Protein AF-0000000086746491 (afdb_homodimer)

Sequence (758 aa):
MKIDCVFKAERTLIDCYNLLNDINTSDSLSGNSTIVKKYEDALAQYFNVKYAIAVSSGTAALHASIAEIIKPGEEVLIPVICVPMTAAAILQAGGIPVFYDCDIDSFKPSLESLSSLCSEQSRILITVSMWGYPAIDNQIIEFARKKDLVIIEDTAQGAGTKTNNKFEGTIGDIGCFSTHEFKLISTGEGGFVLTNHDQYADNIRSFAHIGFSKTDNSFGYRSGLNYKLSSLQSSLGINQLSILEKKIALRNEKISLWKEQLSECNHLEFFNDKYNFGHNGYSLCCTLNQTNSLNASTLAHLLFNEGINTDTHRYKESLIINYPFLKKFYQNTIYTGELKLDFPNATTLMDKMIILPCHDEIYTKDIEYASSVLKNILKMKIDCVFKAERTLIDCYNLLNDINTSDSLSGNSTIVKKYEDALAQYFNVKYAIAVSSGTAALHASIAEIIKPGEEVLIPVICVPMTAAAILQAGGIPVFYDCDIDSFKPSLESLSSLCSEQSRILITVSMWGYPAIDNQIIEFARKKDLVIIEDTAQGAGTKTNNKFEGTIGDIGCFSTHEFKLISTGEGGFVLTNHDQYADNIRSFAHIGFSKTDNSFGYRSGLNYKLSSLQSSLGINQLSILEKKIALRNEKISLWKEQLSECNHLEFFNDKYNFGHNGYSLCCTLNQTNSLNASTLAHLLFNEGINTDTHRYKESLIINYPFLKKFYQNTIYTGELKLDFPNATTLMDKMIILPCHDEIYTKDIEYASSVLKNILK

Nearest PDB structures (foldseek):
  7b0m-assembly1_AAA-2  TM=9.035E-01  e=3.943E-31  uncultured bacterium
  3bn1-assembly1_A  TM=9.144E-01  e=5.286E-29  Caulobacter vibrioides CB15
  4zah-assembly4_H  TM=8.962E-01  e=7.971E-26  Escherichia coli K-12
  5uid-assembly2_D  TM=8.800E-01  e=5.655E-25  Streptoalloteichus hindustanus
  4zah-assembly2_D  TM=8.876E-01  e=5.991E-25  Escherichia coli K-12

Solvent-accessible surface area (backbone atoms only — not comparable to full-atom values): 37708 Å² total; per-residue (Å²): 118,85,40,58,62,72,64,64,66,87,75,52,69,65,50,52,50,52,42,52,49,45,69,72,66,44,78,38,37,21,47,84,16,67,52,27,50,51,28,22,51,52,48,13,58,74,70,69,44,80,36,38,47,63,18,36,15,31,41,43,26,44,21,37,53,48,42,71,69,50,53,72,70,28,27,31,37,32,53,37,76,54,58,60,54,64,55,21,22,39,48,69,37,36,32,37,70,41,74,31,26,30,28,80,90,46,59,24,68,17,64,69,42,44,63,73,64,62,52,94,54,40,44,34,39,42,34,39,16,64,58,14,40,74,21,78,53,70,68,56,50,51,51,30,59,76,65,61,32,48,33,37,25,43,18,44,45,13,70,76,9,25,48,92,88,35,48,59,34,68,73,60,55,32,10,22,25,29,13,30,31,76,29,84,45,36,31,19,38,14,19,27,31,34,28,73,44,68,66,60,50,54,51,31,51,15,26,30,49,38,7,34,34,80,90,74,68,38,66,27,62,34,68,30,45,60,28,49,27,27,21,68,34,22,45,39,38,46,54,29,55,75,45,36,68,59,52,24,52,55,13,42,50,44,47,51,49,49,48,60,68,42,64,81,40,81,53,54,41,62,52,67,76,77,52,84,61,46,63,28,26,52,35,47,46,28,31,52,40,82,86,48,87,67,44,22,60,58,50,27,48,55,36,37,77,71,27,36,41,30,52,33,46,73,57,63,60,55,52,40,58,73,29,63,58,38,37,72,62,52,67,37,86,88,46,84,76,43,60,66,74,65,23,44,40,43,51,53,45,47,44,23,33,42,36,41,67,25,49,89,88,59,47,71,68,54,49,54,50,51,40,50,53,50,51,60,68,73,98,117,83,39,58,62,72,65,62,66,87,77,52,69,64,53,51,50,50,40,52,49,45,68,71,67,43,79,38,36,22,48,85,16,66,52,26,51,50,30,22,50,51,48,14,58,76,70,70,43,78,36,38,44,62,18,37,15,31,40,41,24,43,22,36,53,48,41,72,69,51,53,74,70,28,28,32,36,31,54,36,76,56,58,61,54,64,54,21,22,37,48,68,38,35,31,36,71,41,73,30,25,29,30,80,91,46,60,24,68,18,65,69,43,45,63,73,65,62,54,94,54,41,43,34,38,42,34,40,16,63,59,13,39,73,20,77,53,69,69,55,51,52,50,30,58,75,66,62,33,48,34,36,25,43,19,43,45,12,71,76,9,24,48,94,87,35,49,58,34,68,73,61,54,32,10,20,24,28,12,31,31,77,30,82,45,36,31,19,39,14,19,28,32,34,29,75,44,66,67,59,51,53,48,31,50,14,24,29,50,39,8,34,32,79,91,72,69,39,67,27,64,34,68,30,44,59,28,48,28,29,21,67,34,24,46,40,37,46,53,28,55,75,44,37,68,58,51,24,52,54,14,42,50,45,46,51,49,49,49,62,68,43,65,81,40,82,54,55,42,61,53,65,77,76,53,83,59,48,64,27,27,51,36,46,48,29,33,52,39,84,86,48,88,67,44,24,61,59,49,27,49,55,36,36,77,72,27,35,41,29,54,32,46,72,56,63,59,54,52,41,58,71,29,63,58,36,37,72,62,53,69,35,87,87,44,84,77,41,58,67,75,65,24,42,40,44,50,53,45,48,43,23,33,40,36,42,68,25,50,90,87,59,47,71,68,53,50,54,50,52,41,50,52,51,52,60,67,73,99

Foldseek 3Di:
DLAALDDFDDDDPVLVVLLVVCVVPWPFFWLPTPLVVVLFVLVCVVQVADTKFKFFFLLLQLLLLLLLFADAAFEEEDELPDDVSNVVSQVVSNYAYDYFAPDFLAQEGDPVRCVLGDDPRYAAYEGECPLQHDHDDDVNQVSCVVSNHAYEYACQAHVPKWDPRHGRQAPTAKRKYGQDRSHLQHLNTIIMMGGRDPVSNQSSNCQCCQNADPVVRDHDPDGHDHGRDTSSSSSSRSVSSVCQVVQQVQLVVQVVLLCVLCVPVPQKDWSVVVDDIRGSNSWTKIFGDPVFPDWQQRLQVQLVVVVHHWVLPVVVLDRSCPDPVNVVSQPDPSHPNDCCVRHVNSSNRSRGMTIHHRGDVDDSVNSNVSSVSSSVVRD/DLAALDDFDDDDPVLVVLLVVCVVPWPFFWLPIPLVVVLFVLVCVVQVADTKFKFFFLLLQLLLLLLLFADAAFEEEDELPDDVSNVVSQVVSNYAYDYFAPDFLAQEGDPVRCVLGDDPRYAAYEGECPLQHDHDDDVNQVSCVVSNHAYEYACQAHVPKWDPRHGRQAPTAKRKYGQDRSHLQHLNTIIMMGGRDPVSNQSSNCQCCQNAHPVVRDHDPDGHDHGRDTSSSSSSRSVSSVCQVVQQVQLVVQVVLLCVLCVPVPQKDWSVVVDDIRGSNSWTKIFGDPVFPDWQQRLQVQLVVVVHHWVLPVVVLDRPCPDPVNVVSQPDPSHPNDCCVRHVNSVNRSRGMTIHHRGPPQDSVNSNVSSVSSSVVRD

Organism: NCBI:txid471575

Radius of gyration: 27.34 Å; Cα contacts (8 Å, |Δi|>4): 1756; chains: 2; bounding box: 56×80×66 Å

InterPro domains:
  IPR000653 DegT/DnrJ/EryC1/StrS aminotransferase [PF01041] (21-369)
  IPR000653 DegT/DnrJ/EryC1/StrS aminotransferase [PIRSF000390] (20-378)
  IPR000653 DegT/DnrJ/EryC1/StrS aminotransferase [PTHR30244] (24-378)
  IPR015421 Pyridoxal phosphate-dependent transferase, major domain [G3DSA:3.40.640.10] (15-242)
  IPR015422 Pyridoxal phosphate-dependent transferase, small domain [G3DSA:3.90.1150.10] (244-379)
  IPR015424 Pyridoxal phosphate-dependent transferase [SSF53383] (25-378)

Secondary structure (DSSP, 8-state):
--EES--PPP--HHHHHHHHHHHHH-S-SSTTSHHHHHHHHHHHHHHT-SEEEEES-HHHHHHHHHHTT--TT-EEEEESSS-HHHHHHHHHTT-EEEEEPBPTTSSSBPHHHHHHH--TTEEEEEEE-GGG-----HHHHHHHHHTTPEEEEE-TT-TT-EETTEETTSSSSEEEEE--TTSSS--SS-EEEEES-HHHHHHHHHHHBTT-BTTTTBS-SS---B-PPPHHHHHHHHHHHHTHHHHHHHHHHHHHHHHHHTTT-TTEEEGGGG--SB---SEEEEEE-TT-S--HHHHHHHHHHTTEE-HHHHTTT--GGGSGGGHHHHSSTTS-S-HHHHSHHHHHHHHHEEEEE-STT--HHHHHHHHHHHHHHH-/--EES--PPP--HHHHHHHHHHHHH-S-SSTTSHHHHHHHHHHHHHHT-SEEEEES-HHHHHHHHHHTTPPTT-EEEEESSS-HHHHHHHHHTT-EEEEEPBPTTSSSBPHHHHHHH--TTEEEEEEE-GGG-----HHHHHHHHHTTPEEEEE-TT-TT-EETTEETTSSSSEEEEE--TTSSS--SS-EEEEES-HHHHHHHHHHHBTT-BTTTTBS-SS---B-PPPHHHHHHHHHHHHTHHHHHHHHHHHHHHHHHHTTT-TTEEEGGGG--SB---SEEEEEE-TT-S--HHHHHHHHHHTTEE-HHHHTTT--GGGSGGGHHHHSSTTS-S-HHHHSHHHHHHHHHEEEEE-STT--HHHHHHHHHHHHHHH-

pLDDT: mean 92.52, std 7.16, range [61.0, 98.94]

Structure (mmCIF, N/CA/C/O backbone):
data_AF-0000000086746491-model_v1
#
loop_
_entity.id
_entity.type
_entity.pdbx_description
1 polymer Aminotransferase
#
loop_
_atom_site.group_PDB
_atom_site.id
_atom_site.type_symbol
_atom_site.label_atom_id
_atom_site.label_alt_id
_atom_site.label_comp_id
_atom_site.label_asym_id
_atom_site.label_entity_id
_atom_site.label_seq_id
_atom_site.pdbx_PDB_ins_code
_atom_site.Cartn_x
_atom_site.Cartn_y
_atom_site.Cartn_z
_atom_site.occupancy
_atom_site.B_iso_or_equiv
_atom_site.auth_seq_id
_atom_site.auth_comp_id
_atom_site.auth_asym_id
_atom_site.auth_atom_id
_atom_site.pdbx_PDB_model_num
ATOM 1 N N . MET A 1 1 ? -8.664 10.07 28.438 1 71.75 1 MET A N 1
ATOM 2 C CA . MET A 1 1 ? -8.586 11.422 27.891 1 71.75 1 MET A CA 1
ATOM 3 C C . MET A 1 1 ? -9.984 12 27.672 1 71.75 1 MET A C 1
ATOM 5 O O . MET A 1 1 ? -10.875 11.297 27.188 1 71.75 1 MET A O 1
ATOM 9 N N . LYS A 1 2 ? -10.273 13.125 28.234 1 72.06 2 LYS A N 1
ATOM 10 C CA . LYS A 1 2 ? -11.555 13.805 28.062 1 72.06 2 LYS A CA 1
ATOM 11 C C . LYS A 1 2 ? -11.719 14.328 26.641 1 72.06 2 LYS A C 1
ATOM 13 O O . LYS A 1 2 ? -12.797 14.234 26.062 1 72.06 2 LYS A O 1
ATOM 18 N N . ILE A 1 3 ? -10.586 14.867 26.109 1 80.31 3 ILE A N 1
ATOM 19 C CA . ILE A 1 3 ? -10.492 15.438 24.766 1 80.31 3 ILE A CA 1
ATOM 20 C C . ILE A 1 3 ? -9.203 14.969 24.094 1 80.31 3 ILE A C 1
ATOM 22 O O . ILE A 1 3 ? -8.148 14.922 24.719 1 80.31 3 ILE A O 1
ATOM 26 N N . ASP A 1 4 ? -9.438 14.508 22.844 1 80.44 4 ASP A N 1
ATOM 27 C CA . ASP A 1 4 ? -8.281 14.008 22.109 1 80.44 4 ASP A CA 1
ATOM 28 C C . ASP A 1 4 ? -8.344 14.438 20.641 1 80.44 4 ASP A C 1
ATOM 30 O O . ASP A 1 4 ? -9.43 14.547 20.062 1 80.44 4 ASP A O 1
ATOM 34 N N . CYS A 1 5 ? -7.262 14.602 20.172 1 80.62 5 CYS A N 1
ATOM 35 C CA . CYS A 1 5 ? -7.199 14.945 18.75 1 80.62 5 CYS A CA 1
ATOM 36 C C . CYS A 1 5 ? -7.391 13.703 17.891 1 80.62 5 CYS A C 1
ATOM 38 O O . CYS A 1 5 ? -7.664 13.82 16.688 1 80.62 5 CYS A O 1
ATOM 40 N N . VAL A 1 6 ? -7.207 12.516 18.422 1 73.62 6 VAL A N 1
ATOM 41 C CA . VAL A 1 6 ? -7.457 11.258 17.719 1 73.62 6 VAL A CA 1
ATOM 42 C C . VAL A 1 6 ? -8.898 10.82 17.938 1 73.62 6 VAL A C 1
ATOM 44 O O . VAL A 1 6 ? -9.461 11.016 19.016 1 73.62 6 VAL A O 1
ATOM 47 N N . PHE A 1 7 ? -9.5 10.297 16.844 1 76.81 7 PHE A N 1
ATOM 48 C CA . PHE A 1 7 ? -10.914 9.93 16.953 1 76.81 7 PHE A CA 1
ATOM 49 C C . PHE A 1 7 ? -11.242 8.789 16 1 76.81 7 PHE A C 1
ATOM 51 O O . PHE A 1 7 ? -10.383 8.336 15.234 1 76.81 7 PHE A O 1
ATOM 58 N N . LYS A 1 8 ? -12.367 8.133 16.25 1 74.12 8 LYS A N 1
ATOM 59 C CA . LYS A 1 8 ? -12.945 7.164 15.32 1 74.12 8 LYS A CA 1
ATOM 60 C C . LYS A 1 8 ? -13.992 7.824 14.43 1 74.12 8 LYS A C 1
ATOM 62 O O . LYS A 1 8 ? -14.906 8.492 14.922 1 74.12 8 LYS A O 1
ATOM 67 N N . ALA A 1 9 ? -13.766 7.609 13.141 1 79.12 9 ALA A N 1
ATOM 68 C CA . ALA A 1 9 ? -14.719 8.219 12.219 1 79.12 9 ALA A CA 1
ATOM 69 C C . ALA A 1 9 ? -16.109 7.609 12.375 1 79.12 9 ALA A C 1
ATOM 71 O O . ALA A 1 9 ? -16.234 6.398 12.578 1 79.12 9 ALA A O 1
ATOM 72 N N . GLU A 1 10 ? -17.031 8.398 12.32 1 71.94 10 GLU A N 1
ATOM 73 C CA . GLU A 1 10 ? -18.422 7.934 12.398 1 71.94 10 GLU A CA 1
ATOM 74 C C . GLU A 1 10 ? -18.812 7.188 11.133 1 71.94 10 GLU A C 1
ATOM 76 O O . GLU A 1 10 ? -18.469 7.602 10.023 1 71.94 10 GLU A O 1
ATOM 81 N N . ARG A 1 11 ? -19.406 6.027 11.344 1 75.69 11 ARG A N 1
ATOM 82 C CA . ARG A 1 11 ? -20.031 5.285 10.25 1 75.69 11 ARG A CA 1
ATOM 83 C C . ARG A 1 11 ? -21.531 5.148 10.469 1 75.69 11 ARG A C 1
ATOM 85 O O . ARG A 1 11 ? -21.969 4.559 11.461 1 75.69 11 ARG A O 1
ATOM 92 N N . THR A 1 12 ? -22.234 5.566 9.477 1 76.62 12 THR A N 1
ATOM 93 C CA . THR A 1 12 ? -23.688 5.52 9.609 1 76.62 12 THR A CA 1
ATOM 94 C C . THR A 1 12 ? -24.234 4.16 9.164 1 76.62 12 THR A C 1
ATOM 96 O O . THR A 1 12 ? -23.5 3.361 8.57 1 76.62 12 THR A O 1
ATOM 99 N N . LEU A 1 13 ? -25.422 3.924 9.484 1 76.62 13 LEU A N 1
ATOM 100 C CA . LEU A 1 13 ? -26.094 2.721 9.016 1 76.62 13 LEU A CA 1
ATOM 101 C C . LEU A 1 13 ? -26.141 2.676 7.492 1 76.62 13 LEU A C 1
ATOM 103 O O . LEU A 1 13 ? -26.062 1.6 6.895 1 76.62 13 LEU A O 1
ATOM 107 N N . ILE A 1 14 ? -26.281 3.795 6.98 1 75.69 14 ILE A N 1
ATOM 108 C CA . ILE A 1 14 ? -26.328 3.891 5.527 1 75.69 14 ILE A CA 1
ATOM 109 C C . ILE A 1 14 ? -24.969 3.463 4.945 1 75.69 14 ILE A C 1
ATOM 111 O O . ILE A 1 14 ? -24.922 2.803 3.906 1 75.69 14 ILE A O 1
ATOM 115 N N . ASP A 1 15 ? -23.906 3.842 5.617 1 80.44 15 ASP A N 1
ATOM 116 C CA . ASP A 1 15 ? -22.578 3.404 5.203 1 80.44 15 ASP A CA 1
ATOM 117 C C . ASP A 1 15 ? -22.484 1.881 5.18 1 80.44 15 ASP A C 1
ATOM 119 O O . ASP A 1 15 ? -21.969 1.301 4.223 1 80.44 15 ASP A O 1
ATOM 123 N N . CYS A 1 16 ? -23.016 1.341 6.188 1 79.69 16 CYS A N 1
ATOM 124 C CA . CYS A 1 16 ? -22.953 -0.109 6.344 1 79.69 16 CYS A CA 1
ATOM 125 C C . CYS A 1 16 ? -23.781 -0.807 5.277 1 79.69 16 CYS A C 1
ATOM 127 O O . CYS A 1 16 ? -23.344 -1.8 4.691 1 79.69 16 CYS A O 1
ATOM 129 N N . TYR A 1 17 ? -24.922 -0.244 4.984 1 82.38 17 TYR A N 1
ATOM 130 C CA . TYR A 1 17 ? -25.797 -0.822 3.967 1 82.38 17 TYR A CA 1
ATOM 131 C C . TYR A 1 17 ? -25.172 -0.713 2.582 1 82.38 17 TYR A C 1
ATOM 133 O O . TYR A 1 17 ? -25.219 -1.657 1.791 1 82.38 17 TYR A O 1
ATOM 141 N N . ASN A 1 18 ? -24.656 0.386 2.328 1 84.88 18 ASN A N 1
ATOM 142 C CA . ASN A 1 18 ? -24 0.589 1.036 1 84.88 18 ASN A CA 1
ATOM 143 C C . ASN A 1 18 ? -22.812 -0.351 0.848 1 84.88 18 ASN A C 1
ATOM 145 O O . ASN A 1 18 ? -22.594 -0.867 -0.249 1 84.88 18 ASN A O 1
ATOM 149 N N . LEU A 1 19 ? -22.109 -0.493 1.881 1 85 19 LEU A N 1
ATOM 150 C CA . LEU A 1 19 ? -20.969 -1.402 1.84 1 85 19 LEU A CA 1
ATOM 151 C C . LEU A 1 19 ? -21.406 -2.826 1.534 1 85 19 LEU A C 1
ATOM 153 O O . LEU A 1 19 ? -20.812 -3.506 0.699 1 85 19 LEU A O 1
ATOM 157 N N . LEU A 1 20 ? -22.438 -3.219 2.176 1 84.44 20 LEU A N 1
ATOM 158 C CA . LEU A 1 20 ? -22.984 -4.555 1.951 1 84.44 20 LEU A CA 1
ATOM 159 C C . LEU A 1 20 ? -23.469 -4.711 0.516 1 84.44 20 LEU A C 1
ATOM 161 O O . LEU A 1 20 ? -23.234 -5.746 -0.115 1 84.44 20 LEU A O 1
ATOM 165 N N . ASN A 1 21 ? -24.125 -3.75 0.095 1 86.38 21 ASN A N 1
ATOM 166 C CA . ASN A 1 21 ? -24.609 -3.77 -1.281 1 86.38 21 ASN A CA 1
ATOM 167 C C . ASN A 1 21 ? -23.469 -3.855 -2.281 1 86.38 21 ASN A C 1
ATOM 169 O O . ASN A 1 21 ? -23.547 -4.586 -3.268 1 86.38 21 ASN A O 1
ATOM 173 N N . ASP A 1 22 ? -22.484 -3.16 -2.059 1 85.19 22 ASP A N 1
ATOM 174 C CA . ASP A 1 22 ? -21.328 -3.146 -2.955 1 85.19 22 ASP A CA 1
ATOM 175 C C . ASP A 1 22 ? -20.609 -4.496 -2.951 1 85.19 22 ASP A C 1
ATOM 177 O O . ASP A 1 22 ? -20.156 -4.961 -3.992 1 85.19 22 ASP A O 1
ATOM 181 N N . ILE A 1 23 ? -20.469 -5.113 -1.791 1 83.19 23 ILE A N 1
ATOM 182 C CA . ILE A 1 23 ? -19.875 -6.441 -1.701 1 83.19 23 ILE A CA 1
ATOM 183 C C . ILE A 1 23 ? -20.656 -7.418 -2.574 1 83.19 23 ILE A C 1
ATOM 185 O O . ILE A 1 23 ? -20.062 -8.242 -3.277 1 83.19 23 ILE A O 1
ATOM 189 N N . ASN A 1 24 ? -21.875 -7.27 -2.562 1 83.62 24 ASN A N 1
ATOM 190 C CA . ASN A 1 24 ? -22.734 -8.234 -3.232 1 83.62 24 ASN A CA 1
ATOM 191 C C . ASN A 1 24 ? -22.812 -7.961 -4.734 1 83.62 24 ASN A C 1
ATOM 193 O O . ASN A 1 24 ? -22.984 -8.891 -5.527 1 83.62 24 ASN A O 1
ATOM 197 N N . THR A 1 25 ? -22.688 -6.738 -5.113 1 84.75 25 THR A N 1
ATOM 198 C CA . THR A 1 25 ? -23.016 -6.395 -6.496 1 84.75 25 THR A CA 1
ATOM 199 C C . THR A 1 25 ? -21.75 -6.082 -7.285 1 84.75 25 THR A C 1
ATOM 201 O O . THR A 1 25 ? -21.781 -6.004 -8.516 1 84.75 25 THR A O 1
ATOM 204 N N . SER A 1 26 ? -20.719 -5.961 -6.621 1 85.88 26 SER A N 1
ATOM 205 C CA . SER A 1 26 ? -19.484 -5.57 -7.309 1 85.88 26 SER A CA 1
ATOM 206 C C . SER A 1 26 ? -18.953 -6.707 -8.172 1 85.88 26 SER A C 1
ATOM 208 O O . SER A 1 26 ? -19.203 -7.879 -7.891 1 85.88 26 SER A O 1
ATOM 210 N N . ASP A 1 27 ? -18.328 -6.387 -9.266 1 86.06 27 ASP A N 1
ATOM 211 C CA . ASP A 1 27 ? -17.641 -7.355 -10.125 1 86.06 27 ASP A CA 1
ATOM 212 C C . ASP A 1 27 ? -16.438 -7.969 -9.406 1 86.06 27 ASP A C 1
ATOM 214 O O . ASP A 1 27 ? -16.031 -9.086 -9.727 1 86.06 27 ASP A O 1
ATOM 218 N N . SER A 1 28 ? -15.789 -7.258 -8.578 1 87.38 28 SER A N 1
ATOM 219 C CA . SER A 1 28 ? -14.656 -7.672 -7.754 1 87.38 28 SER A CA 1
ATOM 220 C C . SER A 1 28 ? -14.453 -6.727 -6.578 1 87.38 28 SER A C 1
ATOM 222 O O . SER A 1 28 ? -15.008 -5.625 -6.555 1 87.38 28 SER A O 1
ATOM 224 N N . LEU A 1 29 ? -13.695 -7.199 -5.633 1 89.25 29 LEU A N 1
ATOM 225 C CA . LEU A 1 29 ? -13.359 -6.312 -4.523 1 89.25 29 LEU A CA 1
ATOM 226 C C . LEU A 1 29 ? -11.938 -5.777 -4.66 1 89.25 29 LEU A C 1
ATOM 228 O O . LEU A 1 29 ? -11.453 -5.062 -3.781 1 89.25 29 LEU A O 1
ATOM 232 N N . SER A 1 30 ? -11.289 -6.055 -5.754 1 91.69 30 SER A N 1
ATOM 233 C CA . SER A 1 30 ? -9.93 -5.562 -5.988 1 91.69 30 SER A CA 1
ATOM 234 C C . SER A 1 30 ? -9.945 -4.113 -6.461 1 91.69 30 SER A C 1
ATOM 236 O O . SER A 1 30 ? -11.016 -3.537 -6.688 1 91.69 30 SER A O 1
ATOM 238 N N . GLY A 1 31 ? -8.766 -3.592 -6.555 1 90.56 31 GLY A N 1
ATOM 239 C CA . GLY A 1 31 ? -8.594 -2.188 -6.895 1 90.56 31 GLY A CA 1
ATOM 240 C C . GLY A 1 31 ? -8.945 -1.875 -8.336 1 90.56 31 GLY A C 1
ATOM 241 O O . GLY A 1 31 ? -9.023 -0.707 -8.727 1 90.56 31 GLY A O 1
ATOM 242 N N . ASN A 1 32 ? -9.18 -2.846 -9.125 1 86.31 32 ASN A N 1
ATOM 243 C CA . ASN A 1 32 ? -9.602 -2.641 -10.508 1 86.31 32 ASN A CA 1
ATOM 244 C C . ASN A 1 32 ? -11.102 -2.846 -10.672 1 86.31 32 ASN A C 1
ATOM 246 O O . ASN A 1 32 ? -11.602 -2.967 -11.797 1 86.31 32 ASN A O 1
ATOM 250 N N . SER A 1 33 ? -11.828 -2.738 -9.719 1 91.38 33 SER A N 1
ATOM 251 C CA . SER A 1 33 ? -13.273 -2.967 -9.742 1 91.38 33 SER A CA 1
ATOM 252 C C . SER A 1 33 ? -14.016 -1.719 -10.203 1 91.38 33 SER A C 1
ATOM 254 O O . SER A 1 33 ? -13.461 -0.62 -10.203 1 91.38 33 SER A O 1
ATOM 256 N N . THR A 1 34 ? -15.258 -1.906 -10.562 1 93.75 34 THR A N 1
ATOM 257 C CA . THR A 1 34 ? -16.109 -0.811 -11.008 1 93.75 34 THR A CA 1
ATOM 258 C C . THR A 1 34 ? -16.406 0.145 -9.859 1 93.75 34 THR A C 1
ATOM 260 O O . THR A 1 34 ? -16.594 1.344 -10.078 1 93.75 34 THR A O 1
ATOM 263 N N . ILE A 1 35 ? -16.406 -0.339 -8.641 1 95.25 35 ILE A N 1
ATOM 264 C CA . ILE A 1 35 ? -16.672 0.504 -7.48 1 95.25 35 ILE A CA 1
ATOM 265 C C . ILE A 1 35 ? -15.523 1.497 -7.301 1 95.25 35 ILE A C 1
ATOM 267 O O . ILE A 1 35 ? -15.75 2.662 -6.965 1 95.25 35 ILE A O 1
ATOM 271 N N . VAL A 1 36 ? -14.32 1.039 -7.523 1 97.44 36 VAL A N 1
ATOM 272 C CA . VAL A 1 36 ? -13.164 1.917 -7.398 1 97.44 36 VAL A CA 1
ATOM 273 C C . VAL A 1 36 ? -13.227 3.01 -8.461 1 97.44 36 VAL A C 1
ATOM 275 O O . VAL A 1 36 ? -12.945 4.18 -8.18 1 97.44 36 VAL A O 1
ATOM 278 N N . LYS A 1 37 ? -13.602 2.629 -9.633 1 97.12 37 LYS A N 1
ATOM 279 C CA . LYS A 1 37 ? -13.758 3.613 -10.703 1 97.12 37 LYS A CA 1
ATOM 280 C C . LYS A 1 37 ? -14.82 4.645 -10.336 1 97.12 37 LYS A C 1
ATOM 282 O O . LYS A 1 37 ? -14.641 5.844 -10.57 1 97.12 37 LYS A O 1
ATOM 287 N N . LYS A 1 38 ? -15.891 4.168 -9.805 1 97.19 38 LYS A N 1
ATOM 288 C CA . LYS A 1 38 ? -16.953 5.074 -9.359 1 97.19 38 LYS A CA 1
ATOM 289 C C . LYS A 1 38 ? -16.422 6.051 -8.312 1 97.19 38 LYS A C 1
ATOM 291 O O . LYS A 1 38 ? -16.781 7.234 -8.328 1 97.19 38 LYS A O 1
ATOM 296 N N . TYR A 1 39 ? -15.703 5.547 -7.402 1 98.25 39 TYR A N 1
ATOM 297 C CA . TYR A 1 39 ? -15.102 6.387 -6.375 1 98.25 39 TYR A CA 1
ATOM 298 C C . TYR A 1 39 ? -14.188 7.438 -6.996 1 98.25 39 TYR A C 1
ATOM 300 O O . TYR A 1 39 ? -14.273 8.617 -6.664 1 98.25 39 TYR A O 1
ATOM 308 N N . GLU A 1 40 ? -13.273 7.023 -7.914 1 98.81 40 GLU A N 1
ATOM 309 C CA . GLU A 1 40 ? -12.367 7.938 -8.602 1 98.81 40 GLU A CA 1
ATOM 310 C C . GLU A 1 40 ? -13.141 9.016 -9.359 1 98.81 40 GLU A C 1
ATOM 312 O O . GLU A 1 40 ? -12.773 10.188 -9.328 1 98.81 40 GLU A O 1
ATOM 317 N N . ASP A 1 41 ? -14.195 8.625 -10.008 1 98.69 41 ASP A N 1
ATOM 318 C CA . ASP A 1 41 ? -15.031 9.578 -10.742 1 98.69 41 ASP A CA 1
ATOM 319 C C . ASP A 1 41 ? -15.672 10.586 -9.797 1 98.69 41 ASP A C 1
ATOM 321 O O . ASP A 1 41 ? -15.742 11.781 -10.109 1 98.69 41 ASP A O 1
ATOM 325 N N . ALA A 1 42 ? -16.203 10.102 -8.688 1 98.62 42 ALA A N 1
ATOM 326 C CA . ALA A 1 42 ? -16.812 10.984 -7.699 1 98.62 42 ALA A CA 1
ATOM 327 C C . ALA A 1 42 ? -15.805 12.008 -7.172 1 98.62 42 ALA A C 1
ATOM 329 O O . ALA A 1 42 ? -16.141 13.18 -6.988 1 98.62 42 ALA A O 1
ATOM 330 N N . LEU A 1 43 ? -14.602 11.578 -6.922 1 98.88 43 LEU A N 1
ATOM 331 C CA . LEU A 1 43 ? -13.539 12.469 -6.461 1 98.88 43 LEU A CA 1
ATOM 332 C C . LEU A 1 43 ? -13.219 13.531 -7.508 1 98.88 43 LEU A C 1
ATOM 334 O O . LEU A 1 43 ? -13.117 14.719 -7.188 1 98.88 43 LEU A O 1
ATOM 338 N N . ALA A 1 44 ? -12.977 13.055 -8.711 1 98.81 44 ALA A N 1
ATOM 339 C CA . ALA A 1 44 ? -12.648 13.984 -9.797 1 98.81 44 ALA A CA 1
ATOM 340 C C . ALA A 1 44 ? -13.742 15.047 -9.953 1 98.81 44 ALA A C 1
ATOM 342 O O . ALA A 1 44 ? -13.438 16.219 -10.156 1 98.81 44 ALA A O 1
ATOM 343 N N . GLN A 1 45 ? -14.953 14.594 -9.859 1 98.62 45 GLN A N 1
ATOM 344 C CA . GLN A 1 45 ? -16.094 15.508 -9.992 1 98.62 45 GLN A CA 1
ATOM 345 C C . GLN A 1 45 ? -16.125 16.5 -8.836 1 98.62 45 GLN A C 1
ATOM 347 O O . GLN A 1 45 ? -16.266 17.703 -9.055 1 98.62 45 GLN A O 1
ATOM 352 N N . TYR A 1 46 ? -16.031 16.047 -7.664 1 98.44 46 TYR A N 1
ATOM 353 C CA . TYR A 1 46 ? -16.125 16.906 -6.488 1 98.44 46 TYR A CA 1
ATOM 354 C C . TYR A 1 46 ? -15.031 17.969 -6.496 1 98.44 46 TYR A C 1
ATOM 356 O O . TYR A 1 46 ? -15.297 19.141 -6.199 1 98.44 46 TYR A O 1
ATOM 364 N N . PHE A 1 47 ? -13.812 17.562 -6.809 1 98.62 47 PHE A N 1
ATOM 365 C CA . PHE A 1 47 ? -12.664 18.453 -6.734 1 98.62 47 PHE A CA 1
ATOM 366 C C . PHE A 1 47 ? -12.461 19.188 -8.055 1 98.62 47 PHE A C 1
ATOM 368 O O . PHE A 1 47 ? -11.555 20.016 -8.188 1 98.62 47 PHE A O 1
ATOM 375 N N . ASN A 1 48 ? -13.242 18.891 -9.031 1 98 48 ASN A N 1
ATOM 376 C CA . ASN A 1 48 ? -13.211 19.516 -10.344 1 98 48 ASN A CA 1
ATOM 377 C C . ASN A 1 48 ? -11.844 19.375 -11 1 98 48 ASN A C 1
ATOM 379 O O . ASN A 1 48 ? -11.227 20.359 -11.391 1 98 48 ASN A O 1
ATOM 383 N N . VAL A 1 49 ? -11.375 18.172 -11.102 1 98.62 49 VAL A N 1
ATOM 384 C CA . VAL A 1 49 ? -10.117 17.844 -11.766 1 98.62 49 VAL A CA 1
ATOM 385 C C . VAL A 1 49 ? -10.352 16.766 -12.82 1 98.62 49 VAL A C 1
ATOM 387 O O . VAL A 1 49 ? -11.398 16.109 -12.828 1 98.62 49 VAL A O 1
ATOM 390 N N . LYS A 1 50 ? -9.391 16.578 -13.727 1 98.69 50 LYS A N 1
ATOM 391 C CA . LYS A 1 50 ? -9.516 15.609 -14.805 1 98.69 50 LYS A CA 1
ATOM 392 C C . LYS A 1 50 ? -9.359 14.18 -14.281 1 98.69 50 LYS A C 1
ATOM 394 O O . LYS A 1 50 ? -10.062 13.266 -14.727 1 98.69 50 LYS A O 1
ATOM 399 N N . TYR A 1 51 ? -8.391 13.984 -13.336 1 98.75 51 TYR A N 1
ATOM 400 C CA . TYR A 1 51 ? -8.07 12.625 -12.922 1 98.75 51 TYR A CA 1
ATOM 401 C C . TYR A 1 51 ? -8.016 12.516 -11.406 1 98.75 51 TYR A C 1
ATOM 403 O O . TYR A 1 51 ? -7.484 13.398 -10.727 1 98.75 51 TYR A O 1
ATOM 411 N N . ALA A 1 52 ? -8.586 11.516 -10.906 1 98.88 52 ALA A N 1
ATOM 412 C CA . ALA A 1 52 ? -8.398 11.023 -9.539 1 98.88 52 ALA A CA 1
ATOM 413 C C . ALA A 1 52 ? -7.957 9.562 -9.539 1 98.88 52 ALA A C 1
ATOM 415 O O . ALA A 1 52 ? -8.484 8.75 -10.297 1 98.88 52 ALA A O 1
ATOM 416 N N . ILE A 1 53 ? -6.945 9.25 -8.797 1 98.69 53 ILE A N 1
ATOM 417 C CA . ILE A 1 53 ? -6.43 7.891 -8.688 1 98.69 53 ILE A CA 1
ATOM 418 C C . ILE A 1 53 ? -6.48 7.438 -7.23 1 98.69 53 ILE A C 1
ATOM 420 O O . ILE A 1 53 ? -5.781 7.988 -6.375 1 98.69 53 ILE A O 1
ATOM 424 N N . ALA A 1 54 ? -7.305 6.457 -6.93 1 98.75 54 ALA A N 1
ATOM 425 C CA . ALA A 1 54 ? -7.398 5.906 -5.578 1 98.75 54 ALA A CA 1
ATOM 426 C C . ALA A 1 54 ? -6.184 5.043 -5.258 1 98.75 54 ALA A C 1
ATOM 428 O O . ALA A 1 54 ? -5.73 4.258 -6.098 1 98.75 54 ALA A O 1
ATOM 429 N N . VAL A 1 55 ? -5.617 5.223 -4.086 1 98.75 55 VAL A N 1
ATOM 430 C CA . VAL A 1 55 ? -4.445 4.449 -3.68 1 98.75 55 VAL A CA 1
ATOM 431 C C . VAL A 1 55 ? -4.59 4.023 -2.221 1 98.75 55 VAL A C 1
ATOM 433 O O . VAL A 1 55 ? -5.504 4.469 -1.523 1 98.75 55 VAL A O 1
ATOM 436 N N . SER A 1 56 ? -3.713 3.258 -1.747 1 98.38 56 SER A N 1
ATOM 437 C CA . SER A 1 56 ? -3.865 2.529 -0.493 1 98.38 56 SER A CA 1
ATOM 438 C C . SER A 1 56 ? -3.592 3.43 0.707 1 98.38 56 SER A C 1
ATOM 440 O O . SER A 1 56 ? -3.928 3.082 1.841 1 98.38 56 SER A O 1
ATOM 442 N N . SER A 1 57 ? -2.961 4.617 0.535 1 98.44 57 SER A N 1
ATOM 443 C CA . SER A 1 57 ? -2.676 5.543 1.628 1 98.44 57 SER A CA 1
ATOM 444 C C . SER A 1 57 ? -2.209 6.895 1.102 1 98.44 57 SER A C 1
ATOM 446 O O . SER A 1 57 ? -1.905 7.035 -0.086 1 98.44 57 SER A O 1
ATOM 448 N N . GLY A 1 58 ? -2.178 7.836 2 1 98.5 58 GLY A N 1
ATOM 449 C CA . GLY A 1 58 ? -1.569 9.109 1.641 1 98.5 58 GLY A CA 1
ATOM 450 C C . GLY A 1 58 ? -0.091 8.992 1.319 1 98.5 58 GLY A C 1
ATOM 451 O O . GLY A 1 58 ? 0.406 9.664 0.412 1 98.5 58 GLY A O 1
ATOM 452 N N . THR A 1 59 ? 0.63 8.164 2.053 1 98.25 59 THR A N 1
ATOM 453 C CA . THR A 1 59 ? 2.043 7.918 1.784 1 98.25 59 THR A CA 1
ATOM 454 C C . THR A 1 59 ? 2.23 7.305 0.399 1 98.25 59 THR A C 1
ATOM 456 O O . THR A 1 59 ? 3.164 7.664 -0.322 1 98.25 59 THR A O 1
ATOM 459 N N . ALA A 1 60 ? 1.339 6.395 0.063 1 98.62 60 ALA A N 1
ATOM 460 C CA . ALA A 1 60 ? 1.364 5.805 -1.273 1 98.62 60 ALA A CA 1
ATOM 461 C C . ALA A 1 60 ? 1.164 6.875 -2.346 1 98.62 60 ALA A C 1
ATOM 463 O O . ALA A 1 60 ? 1.811 6.84 -3.395 1 98.62 60 ALA A O 1
ATOM 464 N N . ALA A 1 61 ? 0.227 7.777 -2.102 1 98.88 61 ALA A N 1
ATOM 465 C CA . ALA A 1 61 ? -0.019 8.875 -3.035 1 98.88 61 ALA A CA 1
ATOM 466 C C . ALA A 1 61 ? 1.25 9.688 -3.27 1 98.88 61 ALA A C 1
ATOM 468 O O . ALA A 1 61 ? 1.612 9.969 -4.414 1 98.88 61 ALA A O 1
ATOM 469 N N . LEU A 1 62 ? 1.901 10.008 -2.201 1 98.88 62 LEU A N 1
ATOM 470 C CA . LEU A 1 62 ? 3.117 10.812 -2.27 1 98.88 62 LEU A CA 1
ATOM 471 C C . LEU A 1 62 ? 4.242 10.047 -2.953 1 98.88 62 LEU A C 1
ATOM 473 O O . LEU A 1 62 ? 4.898 10.57 -3.855 1 98.88 62 LEU A O 1
ATOM 477 N N . HIS A 1 63 ? 4.449 8.828 -2.555 1 98.56 63 HIS A N 1
ATOM 478 C CA . HIS A 1 63 ? 5.531 8.023 -3.098 1 98.56 63 HIS A CA 1
ATOM 479 C C . HIS A 1 63 ? 5.371 7.82 -4.602 1 98.56 63 HIS A C 1
ATOM 481 O O . HIS A 1 63 ? 6.316 8.031 -5.363 1 98.56 63 HIS A O 1
ATOM 487 N N . ALA A 1 64 ? 4.199 7.402 -5.012 1 98.12 64 ALA A N 1
ATOM 488 C CA . ALA A 1 64 ? 3.945 7.164 -6.43 1 98.12 64 ALA A CA 1
ATOM 489 C C . ALA A 1 64 ? 4.164 8.438 -7.246 1 98.12 64 ALA A C 1
ATOM 491 O O . ALA A 1 64 ? 4.699 8.383 -8.352 1 98.12 64 ALA A O 1
ATOM 492 N N . SER A 1 65 ? 3.717 9.57 -6.727 1 98.75 65 SER A N 1
ATOM 493 C CA . SER A 1 65 ? 3.842 10.844 -7.426 1 98.75 65 SER A CA 1
ATOM 494 C C . SER A 1 65 ? 5.305 11.258 -7.559 1 98.75 65 SER A C 1
ATOM 496 O O . SER A 1 65 ? 5.738 11.688 -8.633 1 98.75 65 SER A O 1
ATOM 498 N N . ILE A 1 66 ? 6.035 11.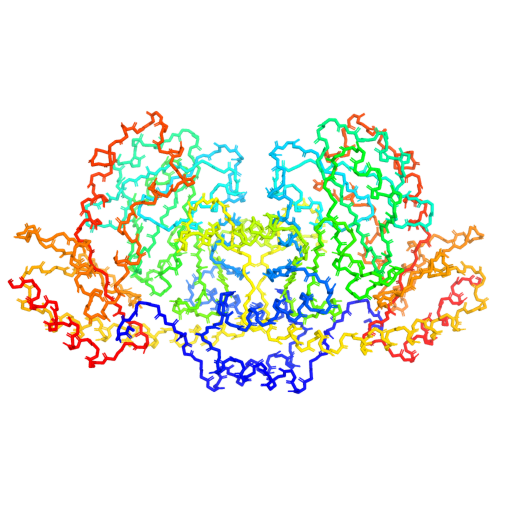117 -6.496 1 98.62 66 ILE A N 1
ATOM 499 C CA . ILE A 1 66 ? 7.43 11.547 -6.473 1 98.62 66 ILE A CA 1
ATOM 500 C C . ILE A 1 66 ? 8.266 10.625 -7.352 1 98.62 66 ILE A C 1
ATOM 502 O O . ILE A 1 66 ? 9.102 11.086 -8.141 1 98.62 66 ILE A O 1
ATOM 506 N N . ALA A 1 67 ? 8.031 9.312 -7.191 1 95.88 67 ALA A N 1
ATOM 507 C CA . ALA A 1 67 ? 8.82 8.297 -7.887 1 95.88 67 ALA A CA 1
ATOM 508 C C . ALA A 1 67 ? 8.719 8.461 -9.398 1 95.88 67 ALA A C 1
ATOM 510 O O . ALA A 1 67 ? 9.648 8.109 -10.133 1 95.88 67 ALA A O 1
ATOM 511 N N . GLU A 1 68 ? 7.645 9.008 -9.828 1 92.88 68 GLU A N 1
ATOM 512 C CA . GLU A 1 68 ? 7.418 9.109 -11.266 1 92.88 68 GLU A CA 1
ATOM 513 C C . GLU A 1 68 ? 8.031 10.391 -11.828 1 92.88 68 GLU A C 1
ATOM 515 O O . GLU A 1 68 ? 8.055 10.594 -13.047 1 92.88 68 GLU A O 1
ATOM 520 N N . ILE A 1 69 ? 8.562 11.203 -10.977 1 96.31 69 ILE A N 1
ATOM 521 C CA . ILE A 1 69 ? 9.062 12.5 -11.43 1 96.31 69 ILE A CA 1
ATOM 522 C C . ILE A 1 69 ? 10.578 12.555 -11.266 1 96.31 69 ILE A C 1
ATOM 524 O O . ILE A 1 69 ? 11.289 13.039 -12.148 1 96.31 69 ILE A O 1
ATOM 528 N N . ILE A 1 70 ? 11.117 11.969 -10.219 1 96.25 70 ILE A N 1
ATOM 529 C CA . ILE A 1 70 ? 12.523 12.203 -9.922 1 96.25 70 ILE A CA 1
ATOM 530 C C . ILE A 1 70 ? 13.344 10.977 -10.32 1 96.25 70 ILE A C 1
ATOM 532 O O . ILE A 1 70 ? 12.812 9.875 -10.445 1 96.25 70 ILE A O 1
ATOM 536 N N . LYS A 1 71 ? 14.578 11.25 -10.562 1 93.69 71 LYS A N 1
ATOM 537 C CA . LYS A 1 71 ? 15.609 10.219 -10.586 1 93.69 71 LYS A CA 1
ATOM 538 C C . LYS A 1 71 ? 16.328 10.125 -9.242 1 93.69 71 LYS A C 1
ATOM 540 O O . LYS A 1 71 ? 16.344 11.086 -8.477 1 93.69 71 LYS A O 1
ATOM 545 N N . PRO A 1 72 ? 16.844 8.898 -8.938 1 92.25 72 PRO A N 1
ATOM 546 C CA . PRO A 1 72 ? 17.594 8.773 -7.684 1 92.25 72 PRO A CA 1
ATOM 547 C C . PRO A 1 72 ? 18.656 9.852 -7.52 1 92.25 72 PRO A C 1
ATOM 549 O O . PRO A 1 72 ? 19.406 10.141 -8.469 1 92.25 72 PRO A O 1
ATOM 552 N N . GLY A 1 73 ? 18.625 10.469 -6.328 1 94.19 73 GLY A N 1
ATOM 553 C CA . GLY A 1 73 ? 19.656 11.469 -6.039 1 94.19 73 GLY A CA 1
ATOM 554 C C . GLY A 1 73 ? 19.172 12.883 -6.281 1 94.19 73 GLY A C 1
ATOM 555 O O . GLY A 1 73 ? 19.797 13.844 -5.82 1 94.19 73 GLY A O 1
ATOM 556 N N . GLU A 1 74 ? 18.094 13.07 -6.906 1 97.25 74 GLU A N 1
ATOM 557 C CA . GLU A 1 74 ? 17.562 14.406 -7.148 1 97.25 74 GLU A CA 1
ATOM 558 C C . GLU A 1 74 ? 16.875 14.969 -5.902 1 97.25 74 GLU A C 1
ATOM 560 O O . GLU A 1 74 ? 16.406 14.203 -5.051 1 97.25 74 GLU A O 1
ATOM 565 N N . GLU A 1 75 ? 16.828 16.281 -5.898 1 97.75 75 GLU A N 1
ATOM 566 C CA . GLU A 1 75 ? 16.422 16.969 -4.68 1 97.75 75 GLU A CA 1
ATOM 567 C C . GLU A 1 75 ? 14.93 17.312 -4.723 1 97.75 75 GLU A C 1
ATOM 569 O O . GLU A 1 75 ? 14.398 17.672 -5.773 1 97.75 75 GLU A O 1
ATOM 574 N N . VAL A 1 76 ? 14.32 17.172 -3.584 1 98.62 76 VAL A N 1
ATOM 575 C CA . VAL A 1 76 ? 12.93 17.547 -3.371 1 98.62 76 VAL A CA 1
ATOM 576 C C . VAL A 1 76 ? 12.852 18.578 -2.24 1 98.62 76 VAL A C 1
ATOM 578 O O . VAL A 1 76 ? 13.242 18.297 -1.107 1 98.62 76 VAL A O 1
ATOM 581 N N . LEU A 1 77 ? 12.359 19.766 -2.578 1 98.69 77 LEU A N 1
ATOM 582 C CA . LEU A 1 77 ? 12.156 20.797 -1.561 1 98.69 77 LEU A CA 1
ATOM 583 C C . LEU A 1 77 ? 10.922 20.484 -0.717 1 98.69 77 LEU A C 1
ATOM 585 O O . LEU A 1 77 ? 9.836 20.281 -1.256 1 98.69 77 LEU A O 1
ATOM 589 N N . ILE A 1 78 ? 11.07 20.438 0.574 1 98.44 78 ILE A N 1
ATOM 590 C CA . ILE A 1 78 ? 10.016 20.031 1.495 1 98.44 78 ILE A CA 1
ATOM 591 C C . ILE A 1 78 ? 10 20.953 2.711 1 98.44 78 ILE A C 1
ATOM 593 O O . ILE A 1 78 ? 11.055 21.391 3.168 1 98.44 78 ILE A O 1
ATOM 597 N N . PRO A 1 79 ? 8.836 21.297 3.221 1 98.12 79 PRO A N 1
ATOM 598 C CA . PRO A 1 79 ? 8.812 22.156 4.406 1 98.12 79 PRO A CA 1
ATOM 599 C C . PRO A 1 79 ? 9.352 21.453 5.652 1 98.12 79 PRO A C 1
ATOM 601 O O . PRO A 1 79 ? 9.117 20.25 5.836 1 98.12 79 PRO A O 1
ATOM 604 N N . VAL A 1 80 ? 9.938 22.234 6.484 1 96.38 80 VAL A N 1
ATOM 605 C CA . VAL A 1 80 ? 10.453 21.672 7.73 1 96.38 80 VAL A CA 1
ATOM 606 C C . VAL A 1 80 ? 9.297 21.406 8.688 1 96.38 80 VAL A C 1
ATOM 608 O O . VAL A 1 80 ? 9.438 20.609 9.625 1 96.38 80 VAL A O 1
ATOM 611 N N . ILE A 1 81 ? 8.156 22.062 8.445 1 95.38 81 ILE A N 1
ATOM 612 C CA . ILE A 1 81 ? 6.93 21.75 9.172 1 95.38 81 ILE A CA 1
ATOM 613 C C . ILE A 1 81 ? 6.074 20.781 8.359 1 95.38 81 ILE A C 1
ATOM 615 O O . ILE A 1 81 ? 5.23 21.203 7.57 1 95.38 81 ILE A O 1
ATOM 619 N N . CYS A 1 82 ? 6.293 19.578 8.602 1 93.44 82 CYS A N 1
ATOM 620 C CA . CYS A 1 82 ? 5.488 18.531 7.965 1 93.44 82 CYS A CA 1
ATOM 621 C C . CYS A 1 82 ? 5.539 17.234 8.758 1 93.44 82 CYS A C 1
ATOM 623 O O . CYS A 1 82 ? 5.961 17.219 9.914 1 93.44 82 CYS A O 1
ATOM 625 N N . VAL A 1 83 ? 4.965 16.234 8.188 1 90.88 83 VAL A N 1
ATOM 626 C CA . VAL A 1 83 ? 4.898 14.938 8.852 1 90.88 83 VAL A CA 1
ATOM 627 C C . VAL A 1 83 ? 5.996 14.023 8.312 1 90.88 83 VAL A C 1
ATOM 629 O O . VAL A 1 83 ? 6.469 14.203 7.188 1 90.88 83 VAL A O 1
ATOM 632 N N . PRO A 1 84 ? 6.441 13.07 9.086 1 90.5 84 PRO A N 1
ATOM 633 C CA . PRO A 1 84 ? 7.504 12.172 8.641 1 90.5 84 PRO A CA 1
ATOM 634 C C . PRO A 1 84 ? 7.129 11.391 7.375 1 90.5 84 PRO A C 1
ATOM 636 O O . PRO A 1 84 ? 8 11.031 6.586 1 90.5 84 PRO A O 1
ATOM 639 N N . MET A 1 85 ? 5.871 11.164 7.141 1 94.06 85 MET A N 1
ATOM 640 C CA . MET A 1 85 ? 5.406 10.414 5.977 1 94.06 85 MET A CA 1
ATOM 641 C C . MET A 1 85 ? 5.809 11.117 4.684 1 94.06 85 MET A C 1
ATOM 643 O O . MET A 1 85 ? 6.145 10.461 3.695 1 94.06 85 MET A O 1
ATOM 647 N N . THR A 1 86 ? 5.684 12.383 4.719 1 96.5 86 THR A N 1
ATOM 648 C CA . THR A 1 86 ? 6.062 13.148 3.539 1 96.5 86 THR A CA 1
ATOM 649 C C . THR A 1 86 ? 7.535 12.93 3.199 1 96.5 86 THR A C 1
ATOM 651 O O . THR A 1 86 ? 7.879 12.672 2.045 1 96.5 86 THR A O 1
ATOM 654 N N . ALA A 1 87 ? 8.375 13.023 4.191 1 95.19 87 ALA A N 1
ATOM 655 C CA . ALA A 1 87 ? 9.812 12.844 3.996 1 95.19 87 ALA A CA 1
ATOM 656 C C . ALA A 1 87 ? 10.133 11.398 3.625 1 95.19 87 ALA A C 1
ATOM 658 O O . ALA A 1 87 ? 11.008 11.141 2.793 1 95.19 87 ALA A O 1
ATOM 659 N N . ALA A 1 88 ? 9.484 10.477 4.254 1 95.12 88 ALA A N 1
ATOM 660 C CA . ALA A 1 88 ? 9.719 9.062 3.977 1 95.12 88 ALA A CA 1
ATOM 661 C C . ALA A 1 88 ? 9.43 8.742 2.514 1 95.12 88 ALA A C 1
ATOM 663 O O . ALA A 1 88 ? 10.148 7.953 1.896 1 95.12 88 ALA A O 1
ATOM 664 N N . ALA A 1 89 ? 8.391 9.281 1.985 1 97.44 89 ALA A N 1
ATOM 665 C CA . ALA A 1 89 ? 8.039 9.055 0.585 1 97.44 89 ALA A CA 1
ATOM 666 C C . ALA A 1 89 ? 9.156 9.523 -0.342 1 97.44 89 ALA A C 1
ATOM 668 O O . ALA A 1 89 ? 9.43 8.891 -1.365 1 97.44 89 ALA A O 1
ATOM 669 N N . ILE A 1 90 ? 9.797 10.641 -0.031 1 97.5 90 ILE A N 1
ATOM 670 C CA . ILE A 1 90 ? 10.906 11.164 -0.815 1 97.5 90 ILE A CA 1
ATOM 671 C C . ILE A 1 90 ? 12.07 10.172 -0.796 1 97.5 90 ILE A C 1
ATOM 673 O O . ILE A 1 90 ? 12.617 9.828 -1.846 1 97.5 90 ILE A O 1
ATOM 677 N N . LEU A 1 91 ? 12.383 9.734 0.405 1 94.62 91 LEU A N 1
ATOM 678 C CA . LEU A 1 91 ? 13.516 8.828 0.57 1 94.62 91 LEU A CA 1
ATOM 679 C C . LEU A 1 91 ? 13.266 7.508 -0.159 1 94.62 91 LEU A C 1
ATOM 681 O O . LEU A 1 91 ? 14.164 6.988 -0.828 1 94.62 91 LEU A O 1
ATOM 685 N N . GLN A 1 92 ? 12.078 7.012 -0.043 1 95.06 92 GLN A N 1
ATOM 686 C CA . GLN A 1 92 ? 11.742 5.723 -0.645 1 95.06 92 GLN A CA 1
ATOM 687 C C . GLN A 1 92 ? 11.695 5.824 -2.168 1 95.06 92 GLN A C 1
ATOM 689 O O . GLN A 1 92 ? 11.852 4.82 -2.865 1 95.06 92 GLN A O 1
ATOM 694 N N . ALA A 1 93 ? 11.523 7 -2.67 1 95.81 93 ALA A N 1
ATOM 695 C CA . ALA A 1 93 ? 11.578 7.23 -4.113 1 95.81 93 ALA A CA 1
ATOM 696 C C . ALA A 1 93 ? 13.016 7.445 -4.578 1 95.81 93 ALA A C 1
ATOM 698 O O . ALA A 1 93 ? 13.273 7.594 -5.773 1 95.81 93 ALA A O 1
ATOM 699 N N . GLY A 1 94 ? 13.961 7.512 -3.623 1 93.75 94 GLY A N 1
ATOM 700 C CA . GLY A 1 94 ? 15.359 7.695 -3.947 1 93.75 94 GLY A CA 1
ATOM 701 C C . GLY A 1 94 ? 15.781 9.148 -3.982 1 93.75 94 GLY A C 1
ATOM 702 O O . GLY A 1 94 ? 16.891 9.477 -4.414 1 93.75 94 GLY A O 1
ATOM 703 N N . GLY A 1 95 ? 14.945 10.016 -3.537 1 95.81 95 GLY A N 1
ATOM 704 C CA . GLY A 1 95 ? 15.234 11.445 -3.555 1 95.81 95 GLY A CA 1
ATOM 705 C C . GLY A 1 95 ? 15.969 11.914 -2.316 1 95.81 95 GLY A C 1
ATOM 706 O O . GLY A 1 95 ? 16.156 11.156 -1.363 1 95.81 95 GLY A O 1
ATOM 707 N N . ILE A 1 96 ? 16.391 13.188 -2.385 1 96 96 ILE A N 1
ATOM 708 C CA . ILE A 1 96 ? 17.031 13.867 -1.267 1 96 96 ILE A CA 1
ATOM 709 C C . ILE A 1 96 ? 16.156 15.008 -0.772 1 96 96 ILE A C 1
ATOM 711 O O . ILE A 1 96 ? 15.922 15.977 -1.497 1 96 96 ILE A O 1
ATOM 715 N N . PRO A 1 97 ? 15.727 14.914 0.434 1 96.94 97 PRO A N 1
ATOM 716 C CA . PRO A 1 97 ? 14.93 16.031 0.959 1 96.94 97 PRO A CA 1
ATOM 717 C C . PRO A 1 97 ? 15.766 17.266 1.27 1 96.94 97 PRO A C 1
ATOM 719 O O . PRO A 1 97 ? 16.828 17.156 1.881 1 96.94 97 PRO A O 1
ATOM 722 N N . VAL A 1 98 ? 15.344 18.344 0.812 1 97.19 98 VAL A N 1
ATOM 723 C CA . VAL A 1 98 ? 15.898 19.656 1.147 1 97.19 98 VAL A CA 1
ATOM 724 C C . VAL A 1 98 ? 14.859 20.5 1.884 1 97.19 98 VAL A C 1
ATOM 726 O O . VAL A 1 98 ? 13.891 20.969 1.278 1 97.19 98 VAL A O 1
ATOM 729 N N . PHE A 1 99 ? 15.094 20.766 3.154 1 96.94 99 PHE A N 1
ATOM 730 C CA . PHE A 1 99 ? 14.094 21.391 4.02 1 96.94 99 PHE A CA 1
ATOM 731 C C . PHE A 1 99 ? 14.109 22.906 3.871 1 96.94 99 PHE A C 1
ATOM 733 O O . PHE A 1 99 ? 15.18 23.531 3.914 1 96.94 99 PHE A O 1
ATOM 740 N N . TYR A 1 100 ? 12.969 23.484 3.701 1 97.75 100 TYR A N 1
ATOM 741 C CA . TYR A 1 100 ? 12.898 24.938 3.615 1 97.75 100 TYR A CA 1
ATOM 742 C C . TYR A 1 100 ? 12.07 25.516 4.762 1 97.75 100 TYR A C 1
ATOM 744 O O . TYR A 1 100 ? 11.305 24.797 5.402 1 97.75 100 TYR A O 1
ATOM 752 N N . ASP A 1 101 ? 12.188 26.781 5.035 1 98 101 ASP A N 1
ATOM 753 C CA . ASP A 1 101 ? 11.461 27.516 6.066 1 98 101 ASP A CA 1
ATOM 754 C C . ASP A 1 101 ? 10.109 27.984 5.547 1 98 101 ASP A C 1
ATOM 756 O O . ASP A 1 101 ? 9.859 27.969 4.34 1 98 101 ASP A O 1
ATOM 760 N N . CYS A 1 102 ? 9.234 28.266 6.469 1 97.69 102 CYS A N 1
ATOM 761 C CA . CYS A 1 102 ? 7.93 28.812 6.105 1 97.69 102 CYS A CA 1
ATOM 762 C C . CYS A 1 102 ? 7.945 30.344 6.137 1 97.69 102 CYS A C 1
ATOM 764 O O . CYS A 1 102 ? 8.883 30.938 6.664 1 97.69 102 CYS A O 1
ATOM 766 N N . ASP A 1 103 ? 6.941 30.953 5.508 1 95.81 103 ASP A N 1
ATOM 767 C CA . ASP A 1 103 ? 6.723 32.375 5.652 1 95.81 103 ASP A CA 1
ATOM 768 C C . ASP A 1 103 ? 6.211 32.719 7.051 1 95.81 103 ASP A C 1
ATOM 770 O O . ASP A 1 103 ? 5.711 31.844 7.762 1 95.81 103 ASP A O 1
ATOM 774 N N . ILE A 1 104 ? 6.328 33.969 7.441 1 93.25 104 ILE A N 1
ATOM 775 C CA . ILE A 1 104 ? 5.961 34.406 8.781 1 93.25 104 ILE A CA 1
ATOM 776 C C . ILE A 1 104 ? 4.488 34.125 9.047 1 93.25 104 ILE A C 1
ATOM 778 O O . ILE A 1 104 ? 3.619 34.531 8.273 1 93.25 104 ILE A O 1
ATOM 782 N N . ASP A 1 105 ? 4.227 33.312 10.047 1 91.38 105 ASP A N 1
ATOM 783 C CA . ASP A 1 105 ? 2.883 32.969 10.5 1 91.38 105 ASP A CA 1
ATOM 784 C C . ASP A 1 105 ? 2.068 32.344 9.375 1 91.38 105 ASP A C 1
ATOM 786 O O . ASP A 1 105 ? 0.935 32.75 9.117 1 91.38 105 ASP A O 1
ATOM 790 N N . SER A 1 106 ? 2.76 31.469 8.773 1 91.94 106 SER A N 1
ATOM 791 C CA . SER A 1 106 ? 2.156 30.766 7.637 1 91.94 106 SER A CA 1
ATOM 792 C C . SER A 1 106 ? 2.748 29.375 7.461 1 91.94 106 SER A C 1
ATOM 794 O O . SER A 1 106 ? 3.832 29.078 7.973 1 91.94 106 SER A O 1
ATOM 796 N N . PHE A 1 107 ? 1.971 28.547 6.805 1 95.31 107 PHE A N 1
ATOM 797 C CA . PHE A 1 107 ? 2.531 27.25 6.426 1 95.31 107 PHE A CA 1
ATOM 798 C C . PHE A 1 107 ? 3.043 27.281 4.992 1 95.31 107 PHE A C 1
ATOM 800 O O . PHE A 1 107 ? 3.564 26.281 4.492 1 95.31 107 PHE A O 1
ATOM 807 N N . LYS A 1 108 ? 2.994 28.438 4.309 1 96.38 108 LYS A N 1
ATOM 808 C CA . LYS A 1 108 ? 3.527 28.609 2.959 1 96.38 108 LYS A CA 1
ATOM 809 C C . LYS A 1 108 ? 5.051 28.688 2.977 1 96.38 108 LYS A C 1
ATOM 811 O O . LYS A 1 108 ? 5.641 29.156 3.957 1 96.38 108 LYS A O 1
ATOM 816 N N . PRO A 1 109 ? 5.559 28.297 1.859 1 98.19 109 PRO A N 1
ATOM 817 C CA . PRO A 1 109 ? 7.016 28.406 1.782 1 98.19 109 PRO A CA 1
ATOM 818 C C . PRO A 1 109 ? 7.496 29.859 1.832 1 98.19 109 PRO A C 1
ATOM 820 O O . PRO A 1 109 ? 6.863 30.75 1.251 1 98.19 109 PRO A O 1
ATOM 823 N N . SER A 1 110 ? 8.625 30.047 2.533 1 98.19 110 SER A N 1
ATOM 824 C CA . SER A 1 110 ? 9.344 31.312 2.4 1 98.19 110 SER A CA 1
ATOM 825 C C . SER A 1 110 ? 10.047 31.406 1.051 1 98.19 110 SER A C 1
ATOM 827 O O . SER A 1 110 ? 10.891 30.562 0.723 1 98.19 110 SER A O 1
ATOM 829 N N . LEU A 1 111 ? 9.75 32.438 0.347 1 97.94 111 LEU A N 1
ATOM 830 C CA . LEU A 1 111 ? 10.375 32.594 -0.958 1 97.94 111 LEU A CA 1
ATOM 831 C C . LEU A 1 111 ? 11.883 32.812 -0.815 1 97.94 111 LEU A C 1
ATOM 833 O O . LEU A 1 111 ? 12.656 32.375 -1.663 1 97.94 111 LEU A O 1
ATOM 837 N N . GLU A 1 112 ? 12.234 33.5 0.203 1 97.44 112 GLU A N 1
ATOM 838 C CA . GLU A 1 112 ? 13.648 33.719 0.476 1 97.44 112 GLU A CA 1
ATOM 839 C C . GLU A 1 112 ? 14.352 32.375 0.74 1 97.44 112 GLU A C 1
ATOM 841 O O . GLU A 1 112 ? 15.438 32.125 0.211 1 97.44 112 GLU A O 1
ATOM 846 N N . SER A 1 113 ? 13.75 31.578 1.564 1 97.69 113 SER A N 1
ATOM 847 C CA . SER A 1 113 ? 14.312 30.266 1.865 1 97.69 113 SER A CA 1
ATOM 848 C C . SER A 1 113 ? 14.414 29.406 0.611 1 97.69 113 SER A C 1
ATOM 850 O O . SER A 1 113 ? 15.438 28.766 0.367 1 97.69 113 SER A O 1
ATOM 852 N N . LEU A 1 114 ? 13.359 29.406 -0.167 1 98.12 114 LEU A N 1
ATOM 853 C CA . LEU A 1 114 ? 13.359 28.641 -1.409 1 98.12 114 LEU A CA 1
ATOM 854 C C . LEU A 1 114 ? 14.477 29.094 -2.336 1 98.12 114 LEU A C 1
ATOM 856 O O . LEU A 1 114 ? 15.172 28.281 -2.936 1 98.12 114 LEU A O 1
ATOM 860 N N . SER A 1 115 ? 14.609 30.375 -2.48 1 97.5 115 SER A N 1
ATOM 861 C CA . SER A 1 115 ? 15.602 30.938 -3.385 1 97.5 115 SER A CA 1
ATOM 862 C C . SER A 1 115 ? 17.016 30.516 -2.98 1 97.5 115 SER A C 1
ATOM 864 O O . SER A 1 115 ? 17.859 30.281 -3.838 1 97.5 115 SER A O 1
ATOM 866 N N . SER A 1 116 ? 17.25 30.438 -1.774 1 96.06 116 SER A N 1
ATOM 867 C CA . SER A 1 116 ? 18.578 30.109 -1.267 1 96.06 116 SER A CA 1
ATOM 868 C C . SER A 1 116 ? 18.859 28.609 -1.399 1 96.06 116 SER A C 1
ATOM 870 O O . SER A 1 116 ? 20.016 28.203 -1.479 1 96.06 116 SER A O 1
ATOM 872 N N . LEU A 1 117 ? 17.844 27.812 -1.457 1 96 117 LEU A N 1
ATOM 873 C CA . LEU A 1 117 ? 18.031 26.375 -1.349 1 96 117 LEU A CA 1
ATOM 874 C C . LEU A 1 117 ? 17.875 25.703 -2.709 1 96 117 LEU A C 1
ATOM 876 O O . LEU A 1 117 ? 18.391 24.594 -2.926 1 96 117 LEU A O 1
ATOM 880 N N . CYS A 1 118 ? 17.156 26.297 -3.516 1 96.44 118 CYS A N 1
ATOM 881 C CA . CYS A 1 118 ? 16.906 25.719 -4.828 1 96.44 118 CYS A CA 1
ATOM 882 C C . CYS A 1 118 ? 18.203 25.625 -5.637 1 96.44 118 CYS A C 1
ATOM 884 O O . CYS A 1 118 ? 18.984 26.578 -5.695 1 96.44 118 CYS A O 1
ATOM 886 N N . SER A 1 119 ? 18.406 24.484 -6.227 1 95.81 119 SER A N 1
ATOM 887 C CA . SER A 1 119 ? 19.594 24.219 -7.027 1 95.81 119 SER A CA 1
ATOM 888 C C . SER A 1 119 ? 19.219 23.578 -8.359 1 95.81 119 SER A C 1
ATOM 890 O O . SER A 1 119 ? 18.047 23.406 -8.664 1 95.81 119 SER A O 1
ATOM 892 N N . GLU A 1 120 ? 20.281 23.219 -9.109 1 96.06 120 GLU A N 1
ATOM 893 C CA . GLU A 1 120 ? 20.062 22.562 -10.391 1 96.06 120 GLU A CA 1
ATOM 894 C C . GLU A 1 120 ? 19.562 21.141 -10.195 1 96.06 120 GLU A C 1
ATOM 896 O O . GLU A 1 120 ? 19.031 20.531 -11.125 1 96.06 120 GLU A O 1
ATOM 901 N N . GLN A 1 121 ? 19.672 20.641 -9 1 96.56 121 GLN A N 1
ATOM 902 C CA . GLN A 1 121 ? 19.25 19.281 -8.703 1 96.56 121 GLN A CA 1
ATOM 903 C C . GLN A 1 121 ? 17.812 19.234 -8.203 1 96.56 121 GLN A C 1
ATOM 905 O O . GLN A 1 121 ? 17.203 18.156 -8.109 1 96.56 121 GLN A O 1
ATOM 910 N N . SER A 1 122 ? 17.25 20.391 -7.918 1 98.12 122 SER A N 1
ATOM 911 C CA . SER A 1 122 ? 15.875 20.453 -7.426 1 98.12 122 SER A CA 1
ATOM 912 C C . SER A 1 122 ? 14.875 20.125 -8.531 1 98.12 122 SER A C 1
ATOM 914 O O . SER A 1 122 ? 14.977 20.672 -9.641 1 98.12 122 SER A O 1
ATOM 916 N N . ARG A 1 123 ? 13.898 19.266 -8.211 1 98.62 123 ARG A N 1
ATOM 917 C CA . ARG A 1 123 ? 12.938 18.844 -9.227 1 98.62 123 ARG A CA 1
ATOM 918 C C . ARG A 1 123 ? 11.508 19.094 -8.758 1 98.62 123 ARG A C 1
ATOM 920 O O . ARG A 1 123 ? 10.617 19.344 -9.57 1 98.62 123 ARG A O 1
ATOM 927 N N . ILE A 1 124 ? 11.32 18.938 -7.473 1 98.88 124 ILE A N 1
ATOM 928 C CA . ILE A 1 124 ? 9.977 19 -6.914 1 98.88 124 ILE A CA 1
ATOM 929 C C . ILE A 1 124 ? 9.938 19.984 -5.75 1 98.88 124 ILE A C 1
ATOM 931 O O . ILE A 1 124 ? 10.898 20.062 -4.973 1 98.88 124 ILE A O 1
ATOM 935 N N . LEU A 1 125 ? 8.906 20.766 -5.695 1 98.94 125 LEU A N 1
ATOM 936 C CA . LEU A 1 125 ? 8.508 21.5 -4.508 1 98.94 125 LEU A CA 1
ATOM 937 C C . LEU A 1 125 ? 7.254 20.906 -3.879 1 98.94 125 LEU A C 1
ATOM 939 O O . LEU A 1 125 ? 6.195 20.875 -4.508 1 98.94 125 LEU A O 1
ATOM 943 N N . ILE A 1 126 ? 7.395 20.453 -2.67 1 98.94 126 ILE A N 1
ATOM 944 C CA . ILE A 1 126 ? 6.242 19.922 -1.949 1 98.94 126 ILE A CA 1
ATOM 945 C C . ILE A 1 126 ? 5.703 20.984 -0.996 1 98.94 126 ILE A C 1
ATOM 947 O O . ILE A 1 126 ? 6.465 21.594 -0.236 1 98.94 126 ILE A O 1
ATOM 951 N N . THR A 1 127 ? 4.453 21.297 -1.078 1 98.75 127 THR A N 1
ATOM 952 C CA . THR A 1 127 ? 3.75 22.094 -0.076 1 98.75 127 THR A CA 1
ATOM 953 C C . THR A 1 127 ? 2.848 21.203 0.781 1 98.75 127 THR A C 1
ATOM 955 O O . THR A 1 127 ? 2.348 20.188 0.314 1 98.75 127 THR A O 1
ATOM 958 N N . VAL A 1 128 ? 2.684 21.547 2.016 1 98.31 128 VAL A N 1
ATOM 959 C CA . VAL A 1 128 ? 1.891 20.734 2.932 1 98.31 128 VAL A CA 1
ATOM 960 C C . VAL A 1 128 ? 0.832 21.594 3.607 1 98.31 128 VAL A C 1
ATOM 962 O O . VAL A 1 128 ? 1.161 22.562 4.305 1 98.31 128 VAL A O 1
ATOM 965 N N . SER A 1 129 ? -0.431 21.25 3.414 1 96.69 129 SER A N 1
ATOM 966 C CA . SER A 1 129 ? -1.547 21.938 4.055 1 96.69 129 SER A CA 1
ATOM 967 C C . SER A 1 129 ? -1.744 21.453 5.488 1 96.69 129 SER A C 1
ATOM 969 O O . SER A 1 129 ? -2.775 20.859 5.812 1 96.69 129 SER A O 1
ATOM 971 N N . MET A 1 130 ? -0.879 21.844 6.316 1 95.56 130 MET A N 1
ATOM 972 C CA . MET A 1 130 ? -0.909 21.375 7.699 1 95.56 130 MET A CA 1
ATOM 973 C C . MET A 1 130 ? -2.182 21.828 8.398 1 95.56 130 MET A C 1
ATOM 975 O O . MET A 1 130 ? -2.547 23 8.336 1 95.56 130 MET A O 1
ATOM 979 N N . TRP A 1 131 ? -2.881 20.891 9.047 1 95.69 131 TRP A N 1
ATOM 980 C CA . TRP A 1 131 ? -4.066 21.094 9.867 1 95.69 131 TRP A CA 1
ATOM 981 C C . TRP A 1 131 ? -5.164 21.797 9.086 1 95.69 131 TRP A C 1
ATOM 983 O O . TRP A 1 131 ? -5.973 22.531 9.656 1 95.69 131 TRP A O 1
ATOM 993 N N . GLY A 1 132 ? -5.125 21.703 7.797 1 96 132 GLY A N 1
ATOM 994 C CA . GLY A 1 132 ? -6.184 22.203 6.934 1 96 132 GLY A CA 1
ATOM 995 C C . GLY A 1 132 ? -5.926 23.625 6.441 1 96 132 GLY A C 1
ATOM 996 O O . GLY A 1 132 ? -6.789 24.234 5.805 1 96 132 GLY A O 1
ATOM 997 N N . TYR A 1 133 ? -4.809 24.172 6.723 1 96.06 133 TYR A N 1
ATOM 998 C CA . TYR A 1 133 ? -4.504 25.547 6.32 1 96.06 133 TYR A CA 1
ATOM 999 C C . TYR A 1 133 ? -3.795 25.578 4.969 1 96.06 133 TYR A C 1
ATOM 1001 O O . TYR A 1 133 ? -3.062 24.641 4.629 1 96.06 133 TYR A O 1
ATOM 1009 N N . PRO A 1 134 ? -4.02 26.641 4.215 1 94.69 134 PRO A N 1
ATOM 1010 C CA . PRO A 1 134 ? -3.41 26.719 2.885 1 94.69 134 PRO A CA 1
ATOM 1011 C C . PRO A 1 134 ? -1.884 26.766 2.938 1 94.69 134 PRO A C 1
ATOM 1013 O O . PRO A 1 134 ? -1.312 27.375 3.846 1 94.69 134 PRO A O 1
ATOM 1016 N N . ALA A 1 135 ? -1.303 26.188 1.936 1 95.88 135 ALA A N 1
ATOM 1017 C CA . ALA A 1 135 ? 0.157 26.156 1.907 1 95.88 135 ALA A CA 1
ATOM 1018 C C . ALA A 1 135 ? 0.693 26.578 0.544 1 95.88 135 ALA A C 1
ATOM 1020 O O . ALA A 1 135 ? 1.88 26.406 0.255 1 95.88 135 ALA A O 1
ATOM 1021 N N . ILE A 1 136 ? -0.118 27.109 -0.324 1 96.31 136 ILE A N 1
ATOM 1022 C CA . ILE A 1 136 ? 0.305 27.484 -1.672 1 96.31 136 ILE A CA 1
ATOM 1023 C C . ILE A 1 136 ? -0.488 28.688 -2.15 1 96.31 136 ILE A C 1
ATOM 1025 O O . ILE A 1 136 ? -1.639 28.891 -1.752 1 96.31 136 ILE A O 1
ATOM 1029 N N . ASP A 1 137 ? 0.124 29.531 -2.908 1 94.19 137 ASP A N 1
ATOM 1030 C CA . ASP A 1 137 ? -0.524 30.672 -3.566 1 94.19 137 ASP A CA 1
ATOM 1031 C C . ASP A 1 137 ? 0.163 31 -4.891 1 94.19 137 ASP A C 1
ATOM 1033 O O . ASP A 1 137 ? 0.991 30.219 -5.375 1 94.19 137 ASP A O 1
ATOM 1037 N N . ASN A 1 138 ? -0.215 32.062 -5.457 1 95.25 138 ASN A N 1
ATOM 1038 C CA . ASN A 1 138 ? 0.267 32.406 -6.789 1 95.25 138 ASN A CA 1
ATOM 1039 C C . ASN A 1 138 ? 1.768 32.688 -6.789 1 95.25 138 ASN A C 1
ATOM 1041 O O . ASN A 1 138 ? 2.455 32.406 -7.773 1 95.25 138 ASN A O 1
ATOM 1045 N N . GLN A 1 139 ? 2.273 33.281 -5.758 1 96.31 139 GLN A N 1
ATOM 1046 C CA . GLN A 1 139 ? 3.701 33.562 -5.684 1 96.31 139 GLN A CA 1
ATOM 1047 C C . GLN A 1 139 ? 4.531 32.281 -5.688 1 96.31 139 GLN A C 1
ATOM 1049 O O . GLN A 1 139 ? 5.59 32.219 -6.316 1 96.31 139 GLN A O 1
ATOM 1054 N N . ILE A 1 140 ? 4.047 31.312 -5.027 1 97.56 140 ILE A N 1
ATOM 1055 C CA . ILE A 1 140 ? 4.73 30.031 -4.965 1 97.56 140 ILE A CA 1
ATOM 1056 C C . ILE A 1 140 ? 4.699 29.359 -6.336 1 97.56 140 ILE A C 1
ATOM 1058 O O . ILE A 1 140 ? 5.699 28.781 -6.773 1 97.56 140 ILE A O 1
ATOM 1062 N N . ILE A 1 141 ? 3.602 29.438 -7 1 98 141 ILE A N 1
ATOM 1063 C CA . ILE A 1 141 ? 3.459 28.875 -8.336 1 98 141 ILE A CA 1
ATOM 1064 C C . ILE A 1 141 ? 4.453 29.531 -9.289 1 98 141 ILE A C 1
ATOM 1066 O O . ILE A 1 141 ? 5.145 28.859 -10.047 1 98 141 ILE A O 1
ATOM 1070 N N . GLU A 1 142 ? 4.492 30.844 -9.211 1 98.19 142 GLU A N 1
ATOM 1071 C CA . GLU A 1 142 ? 5.395 31.594 -10.086 1 98.19 142 GLU A CA 1
ATOM 1072 C C . GLU A 1 142 ? 6.848 31.203 -9.844 1 98.19 142 GLU A C 1
ATOM 1074 O O . GLU A 1 142 ? 7.613 31.031 -10.797 1 98.19 142 GLU A O 1
ATOM 1079 N N . PHE A 1 143 ? 7.164 31.125 -8.625 1 98.19 143 PHE A N 1
ATOM 1080 C CA . PHE A 1 143 ? 8.523 30.703 -8.289 1 98.19 143 PHE A CA 1
ATOM 1081 C C . PHE A 1 143 ? 8.828 29.344 -8.891 1 98.19 143 PHE A C 1
ATOM 1083 O O . PHE A 1 143 ? 9.867 29.156 -9.531 1 98.19 143 PHE A O 1
ATOM 1090 N N . ALA A 1 144 ? 7.941 28.359 -8.648 1 98.56 144 ALA A N 1
ATOM 1091 C CA . ALA A 1 144 ? 8.148 27 -9.117 1 98.56 144 ALA A CA 1
ATOM 1092 C C . ALA A 1 144 ? 8.281 26.953 -10.633 1 98.56 144 ALA A C 1
ATOM 1094 O O . ALA A 1 144 ? 9.125 26.219 -11.172 1 98.56 144 ALA A O 1
ATOM 1095 N N . ARG A 1 145 ? 7.477 27.734 -11.328 1 98.19 145 ARG A N 1
ATOM 1096 C CA . ARG A 1 145 ? 7.52 27.766 -12.781 1 98.19 145 ARG A CA 1
ATOM 1097 C C . ARG A 1 145 ? 8.844 28.344 -13.281 1 98.19 145 ARG A C 1
ATOM 1099 O O . ARG A 1 145 ? 9.445 27.812 -14.219 1 98.19 145 ARG A O 1
ATOM 1106 N N . LYS A 1 146 ? 9.273 29.375 -12.625 1 97.88 146 LYS A N 1
ATOM 1107 C CA . LYS A 1 146 ? 10.539 30 -13.008 1 97.88 146 LYS A CA 1
ATOM 1108 C C . LYS A 1 146 ? 11.703 29.016 -12.844 1 97.88 146 LYS A C 1
ATOM 1110 O O . LYS A 1 146 ? 12.664 29.047 -13.625 1 97.88 146 LYS A O 1
ATOM 1115 N N . LYS A 1 147 ? 11.617 28.172 -11.914 1 98.19 147 LYS A N 1
ATOM 1116 C CA . LYS A 1 147 ? 12.719 27.266 -11.594 1 98.19 147 LYS A CA 1
ATOM 1117 C C . LYS A 1 147 ? 12.469 25.891 -12.195 1 98.19 147 LYS A C 1
ATOM 1119 O O . LYS A 1 147 ? 13.258 24.969 -11.969 1 98.19 147 LYS A O 1
ATOM 1124 N N . ASP A 1 148 ? 11.328 25.703 -12.875 1 97.75 148 ASP A N 1
ATOM 1125 C CA . ASP A 1 148 ? 10.945 24.453 -13.508 1 97.75 148 ASP A CA 1
ATOM 1126 C C . ASP A 1 148 ? 10.773 23.328 -12.477 1 97.75 148 ASP A C 1
ATOM 1128 O O . ASP A 1 148 ? 11.32 22.234 -12.633 1 97.75 148 ASP A O 1
ATOM 1132 N N . LEU A 1 149 ? 10.156 23.641 -11.43 1 98.69 149 LEU A N 1
ATOM 1133 C CA . LEU A 1 149 ? 9.844 22.688 -10.383 1 98.69 149 LEU A CA 1
ATOM 1134 C C . LEU A 1 149 ? 8.422 22.156 -10.547 1 98.69 149 LEU A C 1
ATOM 1136 O O . LEU A 1 149 ? 7.504 22.906 -10.859 1 98.69 149 LEU A O 1
ATOM 1140 N N . VAL A 1 150 ? 8.234 20.875 -10.406 1 98.81 150 VAL A N 1
ATOM 1141 C CA . VAL A 1 150 ? 6.898 20.297 -10.273 1 98.81 150 VAL A CA 1
ATOM 1142 C C . VAL A 1 150 ? 6.375 20.531 -8.859 1 98.81 150 VAL A C 1
ATOM 1144 O O . VAL A 1 150 ? 7.102 20.328 -7.883 1 98.81 150 VAL A O 1
ATOM 1147 N N . ILE A 1 151 ? 5.133 20.953 -8.719 1 98.88 151 ILE A N 1
ATOM 1148 C CA . ILE A 1 151 ? 4.555 21.188 -7.402 1 98.88 151 ILE A CA 1
ATOM 1149 C C . ILE A 1 151 ? 3.68 20.016 -7 1 98.88 151 ILE A C 1
ATOM 1151 O O . ILE A 1 151 ? 2.709 19.688 -7.688 1 98.88 151 ILE A O 1
ATOM 1155 N N . ILE A 1 152 ? 4.004 19.391 -5.961 1 98.94 152 ILE A N 1
ATOM 1156 C CA . ILE A 1 152 ? 3.156 18.391 -5.324 1 98.94 152 ILE A CA 1
ATOM 1157 C C . ILE A 1 152 ? 2.576 18.938 -4.027 1 98.94 152 ILE A C 1
ATOM 1159 O O . ILE A 1 152 ? 3.318 19.391 -3.152 1 98.94 152 ILE A O 1
ATOM 1163 N N . GLU A 1 153 ? 1.282 18.969 -3.943 1 98.88 153 GLU A N 1
ATOM 1164 C CA . GLU A 1 153 ? 0.608 19.391 -2.717 1 98.88 153 GLU A CA 1
ATOM 1165 C C . GLU A 1 153 ? 0.303 18.188 -1.824 1 98.88 153 GLU A C 1
ATOM 1167 O O . GLU A 1 153 ? -0.495 17.312 -2.189 1 98.88 153 GLU A O 1
ATOM 1172 N N . ASP A 1 154 ? 1.013 18.094 -0.719 1 98.81 154 ASP A N 1
ATOM 1173 C CA . ASP A 1 154 ? 0.549 17.172 0.316 1 98.81 154 ASP A CA 1
ATOM 1174 C C . ASP A 1 154 ? -0.646 17.75 1.069 1 98.81 154 ASP A C 1
ATOM 1176 O O . ASP A 1 154 ? -0.477 18.562 1.986 1 98.81 154 ASP A O 1
ATOM 1180 N N . THR A 1 155 ? -1.811 17.25 0.731 1 98.56 155 THR A N 1
ATOM 1181 C CA . THR A 1 155 ? -3.068 17.766 1.25 1 98.56 155 THR A CA 1
ATOM 1182 C C . THR A 1 155 ? -3.783 16.719 2.096 1 98.56 155 THR A C 1
ATOM 1184 O O . THR A 1 155 ? -5.016 16.641 2.086 1 98.56 155 THR A O 1
ATOM 1187 N N . ALA A 1 156 ? -3.016 15.914 2.738 1 98.12 156 ALA A N 1
ATOM 1188 C CA . ALA A 1 156 ? -3.562 14.844 3.568 1 98.12 156 ALA A CA 1
ATOM 1189 C C . ALA A 1 156 ? -4.488 15.406 4.645 1 98.12 156 ALA A C 1
ATOM 1191 O O . ALA A 1 156 ? -5.418 14.727 5.086 1 98.12 156 ALA A O 1
ATOM 1192 N N . GLN A 1 157 ? -4.301 16.641 5.078 1 97.25 157 GLN A N 1
ATOM 1193 C CA . GLN A 1 157 ? -5.105 17.234 6.133 1 97.25 157 GLN A CA 1
ATOM 1194 C C . GLN A 1 157 ? -5.977 18.375 5.582 1 97.25 157 GLN A C 1
ATOM 1196 O O . GLN A 1 157 ? -6.637 19.078 6.344 1 97.25 157 GLN A O 1
ATOM 1201 N N . GLY A 1 158 ? -6.02 18.516 4.258 1 97.75 158 GLY A N 1
ATOM 1202 C CA . GLY A 1 158 ? -6.617 19.719 3.709 1 97.75 158 GLY A CA 1
ATOM 1203 C C . GLY A 1 158 ? -7.809 19.438 2.811 1 97.75 158 GLY A C 1
ATOM 1204 O O . GLY A 1 158 ? -8.258 20.328 2.076 1 97.75 158 GLY A O 1
ATOM 1205 N N . ALA A 1 159 ? -8.336 18.219 2.828 1 97.88 159 ALA A N 1
ATOM 1206 C CA . ALA A 1 159 ? -9.477 17.922 1.975 1 97.88 159 ALA A CA 1
ATOM 1207 C C . ALA A 1 159 ? -10.648 18.844 2.271 1 97.88 159 ALA A C 1
ATOM 1209 O O . ALA A 1 159 ? -11.133 18.906 3.402 1 97.88 159 ALA A O 1
ATOM 1210 N N . GLY A 1 160 ? -11.039 19.594 1.294 1 97.38 160 GLY A N 1
ATOM 1211 C CA . GLY A 1 160 ? -12.18 20.484 1.453 1 97.38 160 GLY A CA 1
ATOM 1212 C C . GLY A 1 160 ? -11.781 21.922 1.688 1 97.38 160 GLY A C 1
ATOM 1213 O O . GLY A 1 160 ? -12.617 22.828 1.57 1 97.38 160 GLY A O 1
ATOM 1214 N N . THR A 1 161 ? -10.57 22.172 2.049 1 97.44 161 THR A N 1
ATOM 1215 C CA . THR A 1 161 ? -10.086 23.531 2.203 1 97.44 161 THR A CA 1
ATOM 1216 C C . THR A 1 161 ? -10.039 24.25 0.852 1 97.44 161 THR A C 1
ATOM 1218 O O . THR A 1 161 ? -9.594 23.672 -0.142 1 97.44 161 THR A O 1
ATOM 1221 N N . LYS A 1 162 ? -10.484 25.516 0.848 1 95.81 162 LYS A N 1
ATOM 1222 C CA . LYS A 1 162 ? -10.523 26.281 -0.394 1 95.81 162 LYS A CA 1
ATOM 1223 C C . LYS A 1 162 ? -9.891 27.656 -0.212 1 95.81 162 LYS A C 1
ATOM 1225 O O . LYS A 1 162 ? -10.086 28.297 0.821 1 95.81 162 LYS A O 1
ATOM 1230 N N . THR A 1 163 ? -9.102 28.016 -1.169 1 91.5 163 THR A N 1
ATOM 1231 C CA . THR A 1 163 ? -8.617 29.375 -1.318 1 91.5 163 THR A CA 1
ATOM 1232 C C . THR A 1 163 ? -9.047 29.969 -2.66 1 91.5 163 THR A C 1
ATOM 1234 O O . THR A 1 163 ? -8.781 29.375 -3.711 1 91.5 163 THR A O 1
ATOM 1237 N N . ASN A 1 164 ? -9.656 31.156 -2.635 1 89.38 164 ASN A N 1
ATOM 1238 C CA . ASN A 1 164 ? -10.195 31.781 -3.836 1 89.38 164 ASN A CA 1
ATOM 1239 C C . ASN A 1 164 ? -11 30.781 -4.672 1 89.38 164 ASN A C 1
ATOM 1241 O O . ASN A 1 164 ? -10.766 30.641 -5.871 1 89.38 164 ASN A O 1
ATOM 1245 N N . ASN A 1 165 ? -11.727 29.922 -4.031 1 86.12 165 ASN A N 1
ATOM 1246 C CA . ASN A 1 165 ? -12.688 28.969 -4.594 1 86.12 165 ASN A CA 1
ATOM 1247 C C . ASN A 1 165 ? -11.984 27.797 -5.273 1 86.12 165 ASN A C 1
ATOM 1249 O O . ASN A 1 165 ? -12.578 27.125 -6.113 1 86.12 165 ASN A O 1
ATOM 1253 N N . LYS A 1 166 ? -10.773 27.719 -5.016 1 94.06 166 LYS A N 1
ATOM 1254 C CA . LYS A 1 166 ? -10.047 26.531 -5.48 1 94.06 166 LYS A CA 1
ATOM 1255 C C . LYS A 1 166 ? -9.641 25.641 -4.316 1 94.06 166 LYS A C 1
ATOM 1257 O O . LYS A 1 166 ? -9.195 26.125 -3.275 1 94.06 166 LYS A O 1
ATOM 1262 N N . PHE A 1 167 ? -9.836 24.375 -4.527 1 97.81 167 PHE A N 1
ATOM 1263 C CA . PHE A 1 167 ? -9.492 23.422 -3.479 1 97.81 167 PHE A CA 1
ATOM 1264 C C . PHE A 1 167 ? -7.984 23.297 -3.33 1 97.81 167 PHE A C 1
ATOM 1266 O O . PHE A 1 167 ? -7.258 23.25 -4.324 1 97.81 167 PHE A O 1
ATOM 1273 N N . GLU A 1 168 ? -7.492 23.328 -2.023 1 97.12 168 GLU A N 1
ATOM 1274 C CA . GLU A 1 168 ? -6.133 22.844 -1.807 1 97.12 168 GLU A CA 1
ATOM 1275 C C . GLU A 1 168 ? -5.938 21.453 -2.428 1 97.12 168 GLU A C 1
ATOM 1277 O O . GLU A 1 168 ? -6.84 20.609 -2.385 1 97.12 168 GLU A O 1
ATOM 1282 N N . GLY A 1 169 ? -4.816 21.156 -3.002 1 98.19 169 GLY A N 1
ATOM 1283 C CA . GLY A 1 169 ? -4.551 19.891 -3.672 1 98.19 169 GLY A CA 1
ATOM 1284 C C . GLY A 1 169 ? -4.84 19.938 -5.16 1 98.19 169 GLY A C 1
ATOM 1285 O O . GLY A 1 169 ? -4.551 18.984 -5.883 1 98.19 169 GLY A O 1
ATOM 1286 N N . THR A 1 170 ? -5.426 21.031 -5.648 1 98.25 170 THR A N 1
ATOM 1287 C CA . THR A 1 170 ? -5.738 21.156 -7.066 1 98.25 170 THR A CA 1
ATOM 1288 C C . THR A 1 170 ? -5.078 22.391 -7.664 1 98.25 170 THR A C 1
ATOM 1290 O O . THR A 1 170 ? -5.371 22.766 -8.797 1 98.25 170 THR A O 1
ATOM 1293 N N . ILE A 1 171 ? -4.219 23.062 -6.879 1 97.44 171 ILE A N 1
ATOM 1294 C CA . ILE A 1 171 ? -3.623 24.328 -7.281 1 97.44 171 ILE A CA 1
ATOM 1295 C C . ILE A 1 171 ? -2.299 24.078 -7.996 1 97.44 171 ILE A C 1
ATOM 1297 O O . ILE A 1 171 ? -2.031 24.672 -9.047 1 97.44 171 ILE A O 1
ATOM 1301 N N . GLY A 1 172 ? -1.45 23.203 -7.406 1 97.88 172 GLY A N 1
ATOM 1302 C CA . GLY A 1 172 ? -0.201 22.812 -8.039 1 97.88 172 GLY A CA 1
ATOM 1303 C C . GLY A 1 172 ? -0.389 21.812 -9.156 1 97.88 172 GLY A C 1
ATOM 1304 O O . GLY A 1 172 ? -1.38 21.859 -9.883 1 97.88 172 GLY A O 1
ATOM 1305 N N . ASP A 1 173 ? 0.612 20.906 -9.352 1 98.69 173 ASP A N 1
ATOM 1306 C CA . ASP A 1 173 ? 0.583 19.953 -10.461 1 98.69 173 ASP A CA 1
ATOM 1307 C C . ASP A 1 173 ? -0.068 18.641 -10.039 1 98.69 173 ASP A C 1
ATOM 1309 O O . ASP A 1 173 ? -0.743 17.984 -10.844 1 98.69 173 ASP A O 1
ATOM 1313 N N . ILE A 1 174 ? 0.221 18.234 -8.875 1 98.88 174 ILE A N 1
ATOM 1314 C CA . ILE A 1 174 ? -0.292 16.984 -8.328 1 98.88 174 ILE A CA 1
ATOM 1315 C C . ILE A 1 174 ? -0.747 17.203 -6.883 1 98.88 174 ILE A C 1
ATOM 1317 O O . ILE A 1 174 ? -0.039 17.828 -6.09 1 98.88 174 ILE A O 1
ATOM 1321 N N . GLY A 1 175 ? -1.958 16.766 -6.547 1 98.88 175 GLY A N 1
ATOM 1322 C CA . GLY A 1 175 ? -2.445 16.75 -5.176 1 98.88 175 GLY A CA 1
ATOM 1323 C C . GLY A 1 175 ? -2.5 15.367 -4.57 1 98.88 175 GLY A C 1
ATOM 1324 O O . GLY A 1 175 ? -2.996 14.43 -5.195 1 98.88 175 GLY A O 1
ATOM 1325 N N . CYS A 1 176 ? -1.958 15.211 -3.389 1 98.94 176 CYS A N 1
ATOM 1326 C CA . CYS A 1 176 ? -1.953 13.938 -2.68 1 98.94 176 CYS A CA 1
ATOM 1327 C C . CYS A 1 176 ? -2.789 14.016 -1.407 1 98.94 176 CYS A C 1
ATOM 1329 O O . CYS A 1 176 ? -2.646 14.953 -0.625 1 98.94 176 CYS A O 1
ATOM 1331 N N . PHE A 1 177 ? -3.652 13.047 -1.19 1 98.88 177 PHE A N 1
ATOM 1332 C CA . PHE A 1 177 ? -4.59 13.055 -0.073 1 98.88 177 PHE A CA 1
ATOM 1333 C C . PHE A 1 177 ? -4.52 11.734 0.693 1 98.88 177 PHE A C 1
ATOM 1335 O O . PHE A 1 177 ? -4.227 10.688 0.113 1 98.88 177 PHE A O 1
ATOM 1342 N N 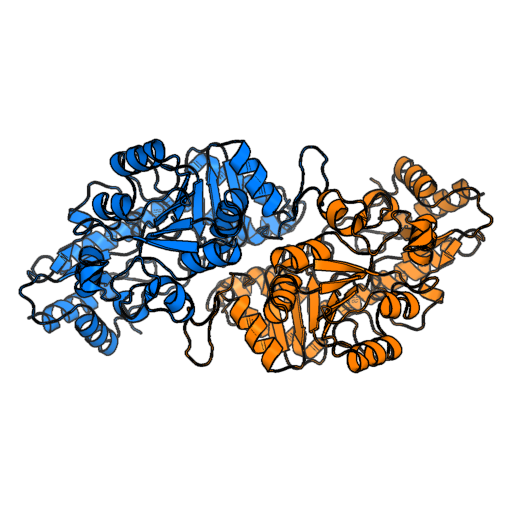. SER A 1 178 ? -4.75 11.805 1.982 1 98.5 178 SER A N 1
ATOM 1343 C CA . SER A 1 178 ? -4.945 10.648 2.842 1 98.5 178 SER A CA 1
ATOM 1344 C C . SER A 1 178 ? -6.406 10.508 3.262 1 98.5 178 SER A C 1
ATOM 1346 O O . SER A 1 178 ? -7.078 11.508 3.52 1 98.5 178 SER A O 1
ATOM 1348 N N . THR A 1 179 ? -6.871 9.281 3.311 1 98 179 THR A N 1
ATOM 1349 C CA . THR A 1 179 ? -8.203 9.008 3.84 1 98 179 THR A CA 1
ATOM 1350 C C . THR A 1 179 ? -8.133 8.07 5.035 1 98 179 THR A C 1
ATOM 1352 O O . THR A 1 179 ? -9 7.215 5.215 1 98 179 THR A O 1
ATOM 1355 N N . HIS A 1 180 ? -7.031 8.188 5.742 1 96.19 180 HIS A N 1
ATOM 1356 C CA . HIS A 1 180 ? -6.859 7.492 7.016 1 96.19 180 HIS A CA 1
ATOM 1357 C C . HIS A 1 180 ? -8.031 7.766 7.953 1 96.19 180 HIS A C 1
ATOM 1359 O O . HIS A 1 180 ? -8.766 8.742 7.77 1 96.19 180 HIS A O 1
ATOM 1365 N N . GLU A 1 181 ? -8.094 7.062 8.977 1 93.12 181 GLU A N 1
ATOM 1366 C CA . GLU A 1 181 ? -9.195 7.051 9.938 1 93.12 181 GLU A CA 1
ATOM 1367 C C . GLU A 1 181 ? -9.461 8.453 10.484 1 93.12 181 GLU A C 1
ATOM 1369 O O . GLU A 1 181 ? -10.617 8.82 10.719 1 93.12 181 GLU A O 1
ATOM 1374 N N . PHE A 1 182 ? -8.461 9.242 10.57 1 90.69 182 PHE A N 1
ATOM 1375 C CA . PHE A 1 182 ? -8.594 10.516 11.273 1 90.69 182 PHE A CA 1
ATOM 1376 C C . PHE A 1 182 ? -8.82 11.656 10.289 1 90.69 182 PHE A C 1
ATOM 1378 O O . PHE A 1 182 ? -8.883 12.82 10.68 1 90.69 182 PHE A O 1
ATOM 1385 N N . LYS A 1 183 ? -8.953 11.344 9.047 1 95.06 183 LYS A N 1
ATOM 1386 C CA . LYS A 1 183 ? -9.148 12.383 8.039 1 95.06 183 LYS A CA 1
ATOM 1387 C C . LYS A 1 183 ? -10.633 12.641 7.797 1 95.06 183 LYS A C 1
ATOM 1389 O O . LYS A 1 183 ? -11.492 11.891 8.266 1 95.06 183 LYS A O 1
ATOM 1394 N N . LEU A 1 184 ? -10.93 13.711 7.145 1 94.81 184 LEU A N 1
ATOM 1395 C CA . LEU A 1 184 ? -12.312 14.102 6.926 1 94.81 184 LEU A CA 1
ATOM 1396 C C . LEU A 1 184 ? -13.016 13.125 5.984 1 94.81 184 LEU A C 1
ATOM 1398 O O . LEU A 1 184 ? -14.195 12.828 6.16 1 94.81 184 LEU A O 1
ATOM 1402 N N . ILE A 1 185 ? -12.359 12.789 4.926 1 95.81 185 ILE A N 1
ATOM 1403 C CA . ILE A 1 185 ? -12.758 11.594 4.18 1 95.81 185 ILE A CA 1
ATOM 1404 C C . ILE A 1 185 ? -12.016 10.375 4.715 1 95.81 185 ILE A C 1
ATOM 1406 O O . ILE A 1 185 ? -10.805 10.227 4.492 1 95.81 185 ILE A O 1
ATOM 1410 N N . SER A 1 186 ? -12.758 9.492 5.418 1 94.25 186 SER A N 1
ATOM 1411 C CA . SER A 1 186 ? -12.078 8.414 6.137 1 94.25 186 SER A CA 1
ATOM 1412 C C . SER A 1 186 ? -12.477 7.051 5.59 1 94.25 186 SER A C 1
ATOM 1414 O O . SER A 1 186 ? -13.664 6.703 5.582 1 94.25 186 SER A O 1
ATOM 1416 N N . THR A 1 187 ? -11.508 6.266 5.195 1 94.62 187 THR A N 1
ATOM 1417 C CA . THR A 1 187 ? -11.75 4.914 4.711 1 94.62 187 THR A CA 1
ATOM 1418 C C . THR A 1 187 ? -10.953 3.896 5.52 1 94.62 187 THR A C 1
ATOM 1420 O O . THR A 1 187 ? -10.656 2.803 5.035 1 94.62 187 THR A O 1
ATOM 1423 N N . GLY A 1 188 ? -10.586 4.238 6.789 1 94 188 GLY A N 1
ATOM 1424 C CA . GLY A 1 188 ? -9.695 3.408 7.582 1 94 188 GLY A CA 1
ATOM 1425 C C . GLY A 1 188 ? -8.242 3.523 7.16 1 94 188 GLY A C 1
ATOM 1426 O O . GLY A 1 188 ? -7.418 4.055 7.902 1 94 188 GLY A O 1
ATOM 1427 N N . GLU A 1 189 ? -7.953 3 6.059 1 97.06 189 GLU A N 1
ATOM 1428 C CA . GLU A 1 189 ? -6.738 3.217 5.281 1 97.06 189 GLU A CA 1
ATOM 1429 C C . GLU A 1 189 ? -7.062 3.604 3.842 1 97.06 189 GLU A C 1
ATOM 1431 O O . GLU A 1 189 ? -8.008 3.08 3.252 1 97.06 189 GLU A O 1
ATOM 1436 N N . GLY A 1 190 ? -6.262 4.523 3.285 1 98.06 190 GLY A N 1
ATOM 1437 C CA . GLY A 1 190 ? -6.508 4.918 1.907 1 98.06 190 GLY A CA 1
ATOM 1438 C C . GLY A 1 190 ? -5.941 6.281 1.566 1 98.06 190 GLY A C 1
ATOM 1439 O O . GLY A 1 190 ? -5.395 6.969 2.432 1 98.06 190 GLY A O 1
ATOM 1440 N N . GLY A 1 191 ? -6.066 6.617 0.348 1 98.69 191 GLY A N 1
ATOM 1441 C CA . GLY A 1 191 ? -5.68 7.902 -0.21 1 98.69 191 GLY A CA 1
ATOM 1442 C C . GLY A 1 191 ? -6.062 8.062 -1.668 1 98.69 191 GLY A C 1
ATOM 1443 O O . GLY A 1 191 ? -6.738 7.199 -2.234 1 98.69 191 GLY A O 1
ATOM 1444 N N . PHE A 1 192 ? -5.723 9.172 -2.199 1 98.94 192 PHE A N 1
ATOM 1445 C CA . PHE A 1 192 ? -5.918 9.383 -3.629 1 98.94 192 PHE A CA 1
ATOM 1446 C C . PHE A 1 192 ? -5.02 10.5 -4.141 1 98.94 192 PHE A C 1
ATOM 1448 O O . PHE A 1 192 ? -4.484 11.281 -3.352 1 98.94 192 PHE A O 1
ATOM 1455 N N . VAL A 1 193 ? -4.824 10.5 -5.414 1 98.94 193 VAL A N 1
ATOM 1456 C CA . VAL A 1 193 ? -4.043 11.516 -6.125 1 98.94 193 VAL A CA 1
ATOM 1457 C C . VAL A 1 193 ? -4.945 12.273 -7.09 1 98.94 193 VAL A C 1
ATOM 1459 O O . VAL A 1 193 ? -5.781 11.68 -7.773 1 98.94 193 VAL A O 1
ATOM 1462 N N . LEU A 1 194 ? -4.816 13.539 -7.117 1 98.94 194 LEU A N 1
ATOM 1463 C CA . LEU A 1 194 ? -5.504 14.383 -8.086 1 98.94 194 LEU A CA 1
ATOM 1464 C C . LEU A 1 194 ? -4.512 15.047 -9.031 1 98.94 194 LEU A C 1
ATOM 1466 O O . LEU A 1 194 ? -3.43 15.461 -8.617 1 98.94 194 LEU A O 1
ATOM 1470 N N . THR A 1 195 ? -4.84 15.164 -10.289 1 98.88 195 THR A N 1
ATOM 1471 C CA . THR A 1 195 ? -4.039 15.914 -11.25 1 98.88 195 THR A CA 1
ATOM 1472 C C . THR A 1 195 ? -4.84 16.203 -12.508 1 98.88 195 THR A C 1
ATOM 1474 O O . THR A 1 195 ? -5.824 15.531 -12.797 1 98.88 195 THR A O 1
ATOM 1477 N N . ASN A 1 196 ? -4.469 17.25 -13.172 1 98.62 196 ASN A N 1
ATOM 1478 C CA . ASN A 1 196 ? -5.051 17.594 -14.469 1 98.62 196 ASN A CA 1
ATOM 1479 C C . ASN A 1 196 ? -4.117 17.219 -15.617 1 98.62 196 ASN A C 1
ATOM 1481 O O . ASN A 1 196 ? -4.438 17.453 -16.781 1 98.62 196 ASN A O 1
ATOM 1485 N N . HIS A 1 197 ? -2.971 16.672 -15.305 1 98.25 197 HIS A N 1
ATOM 1486 C CA . HIS A 1 197 ? -1.975 16.312 -16.312 1 98.25 197 HIS A CA 1
ATOM 1487 C C . HIS A 1 197 ? -2.129 14.859 -16.75 1 98.25 197 HIS A C 1
ATOM 1489 O O . HIS A 1 197 ? -1.971 13.938 -15.938 1 98.25 197 HIS A O 1
ATOM 1495 N N . ASP A 1 198 ? -2.307 14.648 -18.031 1 97.75 198 ASP A N 1
ATOM 1496 C CA . ASP A 1 198 ? -2.547 13.312 -18.562 1 97.75 198 ASP A CA 1
ATOM 1497 C C . ASP A 1 198 ? -1.365 12.383 -18.297 1 97.75 198 ASP A C 1
ATOM 1499 O O . ASP A 1 198 ? -1.553 11.25 -17.859 1 97.75 198 ASP A O 1
ATOM 1503 N N . GLN A 1 199 ? -0.23 12.867 -18.516 1 96.12 199 GLN A N 1
ATOM 1504 C CA . GLN A 1 199 ? 0.963 12.039 -18.375 1 96.12 199 GLN A CA 1
ATOM 1505 C C . GLN A 1 199 ? 1.204 11.648 -16.922 1 96.12 199 GLN A C 1
ATOM 1507 O O . GLN A 1 199 ? 1.566 10.508 -16.641 1 96.12 199 GLN A O 1
ATOM 1512 N N . TYR A 1 200 ? 1.066 12.641 -15.977 1 97.62 200 TYR A N 1
ATOM 1513 C CA . TYR A 1 200 ? 1.214 12.312 -14.562 1 97.62 200 TYR A CA 1
ATOM 1514 C C . TYR A 1 200 ? 0.187 11.273 -14.133 1 97.62 200 TYR A C 1
ATOM 1516 O O . TYR A 1 200 ? 0.515 10.336 -13.406 1 97.62 200 TYR A O 1
ATOM 1524 N N . ALA A 1 201 ? -1.062 11.477 -14.578 1 97.56 201 ALA A N 1
ATOM 1525 C CA . ALA A 1 201 ? -2.125 10.539 -14.227 1 97.56 201 ALA A CA 1
ATOM 1526 C C . ALA A 1 201 ? -1.782 9.125 -14.695 1 97.56 201 ALA A C 1
ATOM 1528 O O . ALA A 1 201 ? -1.902 8.164 -13.922 1 97.56 201 ALA A O 1
ATOM 1529 N N . ASP A 1 202 ? -1.351 8.992 -15.922 1 95.5 202 ASP A N 1
ATOM 1530 C CA . ASP A 1 202 ? -1.028 7.688 -16.5 1 95.5 202 ASP A CA 1
ATOM 1531 C C . ASP A 1 202 ? 0.14 7.039 -15.758 1 95.5 202 ASP A C 1
ATOM 1533 O O . ASP A 1 202 ? 0.095 5.848 -15.438 1 95.5 202 ASP A O 1
ATOM 1537 N N . ASN A 1 203 ? 1.186 7.82 -15.516 1 95 203 ASN A N 1
ATOM 1538 C CA . ASN A 1 203 ? 2.379 7.301 -14.852 1 95 203 ASN A CA 1
ATOM 1539 C C . ASN A 1 203 ? 2.082 6.863 -13.422 1 95 203 ASN A C 1
ATOM 1541 O O . ASN A 1 203 ? 2.523 5.797 -12.992 1 95 203 ASN A O 1
ATOM 1545 N N . ILE A 1 204 ? 1.362 7.695 -12.703 1 97.06 204 ILE A N 1
ATOM 1546 C CA . ILE A 1 204 ? 1.065 7.418 -11.305 1 97.06 204 ILE A CA 1
ATOM 1547 C C . ILE A 1 204 ? 0.171 6.184 -11.203 1 97.06 204 ILE A C 1
ATOM 1549 O O . ILE A 1 204 ? 0.396 5.316 -10.359 1 97.06 204 ILE A O 1
ATOM 1553 N N . ARG A 1 205 ? -0.839 6.094 -12.039 1 96.12 205 ARG A N 1
ATOM 1554 C CA . ARG A 1 205 ? -1.702 4.918 -12.062 1 96.12 205 ARG A CA 1
ATOM 1555 C C . ARG A 1 205 ? -0.901 3.658 -12.383 1 96.12 205 ARG A C 1
ATOM 1557 O O . ARG A 1 205 ? -1.079 2.623 -11.734 1 96.12 205 ARG A O 1
ATOM 1564 N N . SER A 1 206 ? -0.08 3.773 -13.414 1 95.12 206 SER A N 1
ATOM 1565 C CA . SER A 1 206 ? 0.751 2.635 -13.797 1 95.12 206 SER A CA 1
ATOM 1566 C C . SER A 1 206 ? 1.621 2.174 -12.633 1 95.12 206 SER A C 1
ATOM 1568 O O . SER A 1 206 ? 1.68 0.979 -12.328 1 95.12 206 SER A O 1
ATOM 1570 N N . PHE A 1 207 ? 2.275 3.039 -11.953 1 96.25 207 PHE A N 1
ATOM 1571 C CA . PHE A 1 207 ? 3.141 2.723 -10.828 1 96.25 207 PHE A CA 1
ATOM 1572 C C . PHE A 1 207 ? 2.348 2.045 -9.711 1 96.25 207 PHE A C 1
ATOM 1574 O O . PHE A 1 207 ? 2.785 1.032 -9.164 1 96.25 207 PHE A O 1
ATOM 1581 N N . ALA A 1 208 ? 1.18 2.639 -9.422 1 96.19 208 ALA A N 1
ATOM 1582 C CA . ALA A 1 208 ? 0.347 2.166 -8.32 1 96.19 208 ALA A CA 1
ATOM 1583 C C . ALA A 1 208 ? -0.264 0.805 -8.633 1 96.19 208 ALA A C 1
ATOM 1585 O O . ALA A 1 208 ? -0.737 0.106 -7.734 1 96.19 208 ALA A O 1
ATOM 1586 N N . HIS A 1 209 ? -0.288 0.472 -9.898 1 94.06 209 HIS A N 1
ATOM 1587 C CA . HIS A 1 209 ? -0.874 -0.781 -10.359 1 94.06 209 HIS A CA 1
ATOM 1588 C C . HIS A 1 209 ? 0.188 -1.701 -10.945 1 94.06 209 HIS A C 1
ATOM 1590 O O . HIS A 1 209 ? 0 -2.256 -12.031 1 94.06 209 HIS A O 1
ATOM 1596 N N . ILE A 1 210 ? 1.264 -1.779 -10.273 1 90 210 ILE A N 1
ATOM 1597 C CA . ILE A 1 210 ? 2.316 -2.744 -10.57 1 90 210 ILE A CA 1
ATOM 1598 C C . ILE A 1 210 ? 2.861 -2.5 -11.977 1 90 210 ILE A C 1
ATOM 1600 O O . ILE A 1 210 ? 3.098 -3.447 -12.727 1 90 210 ILE A O 1
ATOM 1604 N N . GLY A 1 211 ? 2.906 -1.326 -12.391 1 90.06 211 GLY A N 1
ATOM 1605 C CA . GLY A 1 211 ? 3.469 -0.99 -13.695 1 90.06 211 GLY A CA 1
ATOM 1606 C C . GLY A 1 211 ? 2.545 -1.327 -14.844 1 90.06 211 GLY A C 1
ATOM 1607 O O . GLY A 1 211 ? 3.006 -1.634 -15.945 1 90.06 211 GLY A O 1
ATOM 1608 N N . PHE A 1 212 ? 1.35 -1.333 -14.648 1 85.75 212 PHE A N 1
ATOM 1609 C CA . PHE A 1 212 ? 0.347 -1.667 -15.648 1 85.75 212 PHE A CA 1
ATOM 1610 C C . PHE A 1 212 ? 0.371 -0.661 -16.797 1 85.75 212 PHE A C 1
ATOM 1612 O O . PHE A 1 212 ? 0.528 0.541 -16.562 1 85.75 212 PHE A O 1
ATOM 1619 N N . SER A 1 213 ? 0.307 -1.163 -17.969 1 82.75 213 SER A N 1
ATOM 1620 C CA . SER A 1 213 ? 0.207 -0.336 -19.172 1 82.75 213 SER A CA 1
ATOM 1621 C C . SER A 1 213 ? -1.183 -0.428 -19.797 1 82.75 213 SER A C 1
ATOM 1623 O O . SER A 1 213 ? -1.617 -1.509 -20.203 1 82.75 213 SER A O 1
ATOM 1625 N N . LYS A 1 214 ? -1.851 0.628 -19.969 1 79.19 214 LYS A N 1
ATOM 1626 C CA . LYS A 1 214 ? -3.166 0.659 -20.609 1 79.19 214 LYS A CA 1
ATOM 1627 C C . LYS A 1 214 ? -3.066 0.308 -22.094 1 79.19 214 LYS A C 1
ATOM 1629 O O . LYS A 1 214 ? -3.953 -0.351 -22.641 1 79.19 214 LYS A O 1
ATOM 1634 N N . THR A 1 215 ? -2.035 0.788 -22.625 1 75.81 215 THR A N 1
ATOM 1635 C CA . THR A 1 215 ? -1.834 0.575 -24.047 1 75.81 215 THR A CA 1
ATOM 1636 C C . THR A 1 215 ? -1.726 -0.914 -24.375 1 75.81 215 THR A C 1
ATOM 1638 O O . THR A 1 215 ? -2.318 -1.394 -25.328 1 75.81 215 THR A O 1
ATOM 1641 N N . ASP A 1 216 ? -1.067 -1.605 -23.5 1 73.5 216 ASP A N 1
ATOM 1642 C CA . ASP A 1 216 ? -0.825 -3.021 -23.766 1 73.5 216 ASP A CA 1
ATOM 1643 C C . ASP A 1 216 ? -1.756 -3.896 -22.922 1 73.5 216 ASP A C 1
ATOM 1645 O O . ASP A 1 216 ? -1.826 -5.109 -23.125 1 73.5 216 ASP A O 1
ATOM 1649 N N . ASN A 1 217 ? -2.385 -3.287 -22.031 1 73.75 217 ASN A N 1
ATOM 1650 C CA . ASN A 1 217 ? -3.287 -3.971 -21.109 1 73.75 217 ASN A CA 1
ATOM 1651 C C . ASN A 1 217 ? -2.58 -5.105 -20.375 1 73.75 217 ASN A C 1
ATOM 1653 O O . ASN A 1 217 ? -3.053 -6.242 -20.375 1 73.75 217 ASN A O 1
ATOM 1657 N N . SER A 1 218 ? -1.435 -4.766 -19.969 1 74.06 218 SER A N 1
ATOM 1658 C CA . SER A 1 218 ? -0.636 -5.777 -19.281 1 74.06 218 SER A CA 1
ATOM 1659 C C . SER A 1 218 ? 0.339 -5.141 -18.297 1 74.06 218 SER A C 1
ATOM 1661 O O . SER A 1 218 ? 0.542 -3.926 -18.312 1 74.06 218 SER A O 1
ATOM 1663 N N . PHE A 1 219 ? 0.826 -5.977 -17.422 1 77.06 219 PHE A N 1
ATOM 1664 C CA . PHE A 1 219 ? 1.823 -5.555 -16.453 1 77.06 219 PHE A CA 1
ATOM 1665 C C . PHE A 1 219 ? 3.23 -5.715 -17.016 1 77.06 219 PHE A C 1
ATOM 1667 O O . PHE A 1 219 ? 3.416 -6.285 -18.078 1 77.06 219 PHE A O 1
ATOM 1674 N N . GLY A 1 220 ? 4.191 -5.012 -16.375 1 71.75 220 GLY A N 1
ATOM 1675 C CA . GLY A 1 220 ? 5.578 -5.344 -16.656 1 71.75 220 GLY A CA 1
ATOM 1676 C C . GLY A 1 220 ? 6.246 -4.367 -17.609 1 71.75 220 GLY A C 1
ATOM 1677 O O . GLY A 1 220 ? 7.363 -4.605 -18.062 1 71.75 220 GLY A O 1
ATOM 1678 N N . TYR A 1 221 ? 5.586 -3.352 -17.875 1 75.19 221 TYR A N 1
ATOM 1679 C CA . TYR A 1 221 ? 6.207 -2.377 -18.766 1 75.19 221 TYR A CA 1
ATOM 1680 C C . TYR A 1 221 ? 7.098 -1.416 -17.984 1 75.19 221 TYR A C 1
ATOM 1682 O O . TYR A 1 221 ? 8.055 -0.861 -18.531 1 75.19 221 TYR A O 1
ATOM 1690 N N . ARG A 1 222 ? 6.691 -1.251 -16.812 1 83.31 222 ARG A N 1
ATOM 1691 C CA . ARG A 1 222 ? 7.52 -0.513 -15.875 1 83.31 222 ARG A CA 1
ATOM 1692 C C . ARG A 1 222 ? 7.438 -1.124 -14.477 1 83.31 222 ARG A C 1
ATOM 1694 O O . ARG A 1 222 ? 6.535 -1.917 -14.195 1 83.31 222 ARG A O 1
ATOM 1701 N N . SER A 1 223 ? 8.414 -0.796 -13.812 1 87.81 223 SER A N 1
ATOM 1702 C CA . SER A 1 223 ? 8.375 -1.246 -12.43 1 87.81 223 SER A CA 1
ATOM 1703 C C . SER A 1 223 ? 7.418 -0.394 -11.594 1 87.81 223 SER A C 1
ATOM 1705 O O . SER A 1 223 ? 7.188 0.777 -11.914 1 87.81 223 SER A O 1
ATOM 1707 N N . GLY A 1 224 ? 6.77 -0.942 -10.727 1 93.56 224 GLY A N 1
ATOM 1708 C CA . GLY A 1 224 ? 5.867 -0.288 -9.789 1 93.56 224 GLY A CA 1
ATOM 1709 C C . GLY A 1 224 ? 5.562 -1.127 -8.562 1 93.56 224 GLY A C 1
ATOM 1710 O O . GLY A 1 224 ? 6.227 -2.135 -8.32 1 93.56 224 GLY A O 1
ATOM 1711 N N . LEU A 1 225 ? 4.742 -0.625 -7.793 1 96.94 225 LEU A N 1
ATOM 1712 C CA . LEU A 1 225 ? 4.262 -1.334 -6.609 1 96.94 225 LEU A CA 1
ATOM 1713 C C . LEU A 1 225 ? 2.752 -1.538 -6.676 1 96.94 225 LEU A C 1
ATOM 1715 O O . LEU A 1 225 ? 2.117 -1.204 -7.676 1 96.94 225 LEU A O 1
ATOM 1719 N N . ASN A 1 226 ? 2.248 -2.246 -5.699 1 97.19 226 ASN A N 1
ATOM 1720 C CA . ASN A 1 226 ? 0.8 -2.389 -5.598 1 97.19 226 ASN A CA 1
ATOM 1721 C C . ASN A 1 226 ? 0.221 -1.469 -4.523 1 97.19 226 ASN A C 1
ATOM 1723 O O . ASN A 1 226 ? 0.233 -1.805 -3.34 1 97.19 226 ASN A O 1
ATOM 1727 N N . TYR A 1 227 ? -0.311 -0.365 -5.012 1 98.19 227 TYR A N 1
ATOM 1728 C CA . TYR A 1 227 ? -0.95 0.6 -4.121 1 98.19 227 TYR A CA 1
ATOM 1729 C C . TYR A 1 227 ? -2.455 0.648 -4.363 1 98.19 227 TYR A C 1
ATOM 1731 O O . TYR A 1 227 ? -3.105 1.65 -4.059 1 98.19 227 TYR A O 1
ATOM 1739 N N . LYS A 1 228 ? -3.016 -0.342 -4.887 1 97.75 228 LYS A N 1
ATOM 1740 C CA . LYS A 1 228 ? -4.441 -0.348 -5.199 1 97.75 228 LYS A CA 1
ATOM 1741 C C . LYS A 1 228 ? -5.281 -0.255 -3.928 1 97.75 228 LYS A C 1
ATOM 1743 O O . LYS A 1 228 ? -4.961 -0.882 -2.916 1 97.75 228 LYS A O 1
ATOM 1748 N N . LEU A 1 229 ? -6.273 0.539 -4.012 1 97.88 229 LEU A N 1
ATOM 1749 C CA . LEU A 1 229 ? -7.293 0.594 -2.975 1 97.88 229 LEU A CA 1
ATOM 1750 C C . LEU A 1 229 ? -8.391 -0.432 -3.236 1 97.88 229 LEU A C 1
ATOM 1752 O O . LEU A 1 229 ? -8.812 -0.618 -4.383 1 97.88 229 LEU A O 1
ATOM 1756 N N . SER A 1 230 ? -8.938 -1.047 -2.205 1 95.62 230 SER A N 1
ATOM 1757 C CA . SER A 1 230 ? -9.969 -2.062 -2.396 1 95.62 230 SER A CA 1
ATOM 1758 C C . SER A 1 230 ? -11.344 -1.425 -2.613 1 95.62 230 SER A C 1
ATOM 1760 O O . SER A 1 230 ? -11.539 -0.251 -2.295 1 95.62 230 SER A O 1
ATOM 1762 N N . SER A 1 231 ? -12.281 -2.264 -3.053 1 93.88 231 SER A N 1
ATOM 1763 C CA . SER A 1 231 ? -13.656 -1.827 -3.26 1 93.88 231 SER A CA 1
ATOM 1764 C C . SER A 1 231 ? -14.328 -1.458 -1.938 1 93.88 231 SER A C 1
ATOM 1766 O O . SER A 1 231 ? -15.18 -0.572 -1.896 1 93.88 231 SER A O 1
ATOM 1768 N N . LEU A 1 232 ? -13.93 -2.129 -0.903 1 91.25 232 LEU A N 1
ATOM 1769 C CA . LEU A 1 232 ? -14.523 -1.857 0.403 1 91.25 232 LEU A CA 1
ATOM 1770 C C . LEU A 1 232 ? -14.227 -0.429 0.848 1 91.25 232 LEU A C 1
ATOM 1772 O O . LEU A 1 232 ? -15.141 0.31 1.227 1 91.25 232 LEU A O 1
ATOM 1776 N N . GLN A 1 233 ? -13.039 -0.104 0.756 1 94.69 233 GLN A N 1
ATOM 1777 C CA . GLN A 1 233 ? -12.625 1.244 1.136 1 94.69 233 GLN A CA 1
ATOM 1778 C C . GLN A 1 233 ? -13.195 2.283 0.173 1 94.69 233 GLN A C 1
ATOM 1780 O O . GLN A 1 233 ? -13.578 3.379 0.589 1 94.69 233 GLN A O 1
ATOM 1785 N N . SER A 1 234 ? -13.227 1.933 -1.082 1 96.44 234 SER A N 1
ATOM 1786 C CA . SER A 1 234 ? -13.789 2.846 -2.074 1 96.44 234 SER A CA 1
ATOM 1787 C C . SER A 1 234 ? -15.258 3.127 -1.798 1 96.44 234 SER A C 1
ATOM 1789 O O . SER A 1 234 ? -15.727 4.258 -1.963 1 96.44 234 SER A O 1
ATOM 1791 N N . SER A 1 235 ? -15.961 2.096 -1.451 1 93.12 235 SER A N 1
ATOM 1792 C CA . SER A 1 235 ? -17.375 2.264 -1.093 1 93.12 235 SER A CA 1
ATOM 1793 C C . SER A 1 235 ? -17.531 3.225 0.081 1 93.12 235 SER A C 1
ATOM 1795 O O . SER A 1 235 ? -18.375 4.121 0.046 1 93.12 235 SER A O 1
ATOM 1797 N N . LEU A 1 236 ? -16.75 3.072 1.103 1 91.88 236 LEU A N 1
ATOM 1798 C CA . LEU A 1 236 ? -16.766 3.994 2.234 1 91.88 236 LEU A CA 1
ATOM 1799 C C . LEU A 1 236 ? -16.406 5.406 1.789 1 91.88 236 LEU A C 1
ATOM 1801 O O . LEU A 1 236 ? -16.969 6.383 2.291 1 91.88 236 LEU A O 1
ATOM 1805 N N . GLY A 1 237 ? -15.438 5.477 0.88 1 94.88 237 GLY A N 1
ATOM 1806 C CA . GLY A 1 237 ? -15.008 6.77 0.381 1 94.88 237 GLY A CA 1
ATOM 1807 C C . GLY A 1 237 ? -16.109 7.543 -0.31 1 94.88 237 GLY A C 1
ATOM 1808 O O . GLY A 1 237 ? -16.234 8.758 -0.13 1 94.88 237 GLY A O 1
ATOM 1809 N N . ILE A 1 238 ? -16.875 6.84 -1.106 1 95.12 238 ILE A N 1
ATOM 1810 C CA . ILE A 1 238 ? -18 7.473 -1.804 1 95.12 238 ILE A CA 1
ATOM 1811 C C . ILE A 1 238 ? -18.969 8.055 -0.788 1 95.12 238 ILE A C 1
ATOM 1813 O O . ILE A 1 238 ? -19.406 9.203 -0.929 1 95.12 238 ILE A O 1
ATOM 1817 N N . ASN A 1 239 ? -19.25 7.285 0.212 1 91.56 239 ASN A N 1
ATOM 1818 C CA . ASN A 1 239 ? -20.172 7.738 1.245 1 91.56 239 ASN A CA 1
ATOM 1819 C C . ASN A 1 239 ? -19.609 8.922 2.023 1 91.56 239 ASN A C 1
ATOM 1821 O O . ASN A 1 239 ? -20.312 9.898 2.287 1 91.56 239 ASN A O 1
ATOM 1825 N N . GLN A 1 240 ? -18.391 8.828 2.41 1 93.19 240 GLN A N 1
ATOM 1826 C CA . GLN A 1 240 ? -17.75 9.891 3.178 1 93.19 240 GLN A CA 1
ATOM 1827 C C . GLN A 1 240 ? -17.656 11.18 2.361 1 93.19 240 GLN A C 1
ATOM 1829 O O . GLN A 1 240 ? -17.828 12.273 2.902 1 93.19 240 GLN A O 1
ATOM 1834 N N . LEU A 1 241 ? -17.391 11.008 1.104 1 95.62 241 LEU A N 1
ATOM 1835 C CA . LEU A 1 241 ? -17.312 12.172 0.218 1 95.62 241 LEU A CA 1
ATOM 1836 C C . LEU A 1 241 ? -18.672 12.867 0.134 1 95.62 241 LEU A C 1
ATOM 1838 O O . LEU A 1 241 ? -18.734 14.102 0.095 1 95.62 241 LEU A O 1
ATOM 1842 N N . SER A 1 242 ? -19.734 12.133 0.147 1 93.25 242 SER A N 1
ATOM 1843 C CA . SER A 1 242 ? -21.078 12.68 -0.021 1 93.25 242 SER A CA 1
ATOM 1844 C C . SER A 1 242 ? -21.484 13.547 1.171 1 93.25 242 SER A C 1
ATOM 1846 O O . SER A 1 242 ? -22.344 14.422 1.051 1 93.25 242 SER A O 1
ATOM 1848 N N . ILE A 1 243 ? -20.812 13.391 2.33 1 92.25 243 ILE A N 1
ATOM 1849 C CA . ILE A 1 243 ? -21.203 14.156 3.514 1 92.25 243 ILE A CA 1
ATOM 1850 C C . ILE A 1 243 ? -20.062 15.094 3.912 1 92.25 243 ILE A C 1
ATOM 1852 O O . ILE A 1 243 ? -20.078 15.656 5.008 1 92.25 243 ILE A O 1
ATOM 1856 N N . LEU A 1 244 ? -19.109 15.258 3.07 1 95.06 244 LEU A N 1
ATOM 1857 C CA . LEU A 1 244 ? -17.922 16.047 3.393 1 95.06 244 LEU A CA 1
ATOM 1858 C C . LEU A 1 244 ? -18.297 17.484 3.732 1 95.06 244 LEU A C 1
ATOM 1860 O O . LEU A 1 244 ? -17.828 18.031 4.727 1 95.06 244 LEU A O 1
ATOM 1864 N N . GLU A 1 245 ? -19.156 18.094 2.955 1 96.62 245 GLU A N 1
ATOM 1865 C CA . GLU A 1 245 ? -19.562 19.484 3.186 1 96.62 245 GLU A CA 1
ATOM 1866 C C . GLU A 1 245 ? -20.266 19.641 4.531 1 96.62 245 GLU A C 1
ATOM 1868 O O . GLU A 1 245 ? -20.062 20.641 5.227 1 96.62 245 GLU A O 1
ATOM 1873 N N . LYS A 1 246 ? -21.062 18.703 4.824 1 95.12 246 LYS A N 1
ATOM 1874 C CA . LYS A 1 246 ? -21.734 18.719 6.121 1 95.12 246 LYS A CA 1
ATOM 1875 C C . LYS A 1 246 ? -20.719 18.625 7.262 1 95.12 246 LYS A C 1
ATOM 1877 O O . LYS A 1 246 ? -20.844 19.312 8.273 1 95.12 246 LYS A O 1
ATOM 1882 N N . LYS A 1 247 ? -19.75 17.75 7.141 1 94.62 247 LYS A N 1
ATOM 1883 C CA . LYS A 1 247 ? -18.703 17.609 8.148 1 94.62 247 LYS A CA 1
ATOM 1884 C C . LYS A 1 247 ? -17.922 18.906 8.328 1 94.62 247 LYS A C 1
ATOM 1886 O O . LYS A 1 247 ? -17.641 19.312 9.461 1 94.62 247 LYS A O 1
ATOM 1891 N N . ILE A 1 248 ? -17.594 19.5 7.234 1 96.88 248 ILE A N 1
ATOM 1892 C CA . ILE A 1 248 ? -16.844 20.75 7.262 1 96.88 248 ILE A CA 1
ATOM 1893 C C . ILE A 1 248 ? -17.656 21.828 7.988 1 96.88 248 ILE A C 1
ATOM 1895 O O . ILE A 1 248 ? -17.125 22.547 8.828 1 96.88 248 ILE A O 1
ATOM 1899 N N . ALA A 1 249 ? -18.938 21.922 7.711 1 97.19 249 ALA A N 1
ATOM 1900 C CA . ALA A 1 249 ? -19.812 22.891 8.352 1 97.19 249 ALA A CA 1
ATOM 1901 C C . ALA A 1 249 ? -19.875 22.672 9.859 1 97.19 249 ALA A C 1
ATOM 1903 O O . ALA A 1 249 ? -19.766 23.609 10.641 1 97.19 249 ALA A O 1
ATOM 1904 N N . LEU A 1 250 ? -20.047 21.438 10.25 1 95.38 250 LEU A N 1
ATOM 1905 C CA . LEU A 1 250 ? -20.125 21.094 11.664 1 95.38 250 LEU A CA 1
ATOM 1906 C C . LEU A 1 250 ? -18.828 21.422 12.391 1 95.38 250 LEU A C 1
ATOM 1908 O O . LEU A 1 250 ? -18.844 21.922 13.516 1 95.38 250 LEU A O 1
ATOM 1912 N N . ARG A 1 251 ? -17.75 21.125 11.812 1 95.75 251 ARG A N 1
ATOM 1913 C CA . ARG A 1 251 ? -16.453 21.391 12.422 1 95.75 251 ARG A CA 1
ATOM 1914 C C . ARG A 1 251 ? -16.188 22.891 12.531 1 95.75 251 ARG A C 1
ATOM 1916 O O . ARG A 1 251 ? -15.578 23.359 13.492 1 95.75 251 ARG A O 1
ATOM 1923 N N . ASN A 1 252 ? -16.609 23.625 11.547 1 96.56 252 ASN A N 1
ATOM 1924 C CA . ASN A 1 252 ? -16.438 25.062 11.609 1 96.56 252 ASN A CA 1
ATOM 1925 C C . ASN A 1 252 ? -17.375 25.703 12.641 1 96.56 252 ASN A C 1
ATOM 1927 O O . ASN A 1 252 ? -17.062 26.75 13.195 1 96.56 252 ASN A O 1
ATOM 1931 N N . GLU A 1 253 ? -18.5 25.078 12.891 1 97.06 253 GLU A N 1
ATOM 1932 C CA . GLU A 1 253 ? -19.328 25.516 14.023 1 97.06 253 GLU A CA 1
ATOM 1933 C C . GLU A 1 253 ? -18.562 25.359 15.344 1 97.06 253 GLU A C 1
ATOM 1935 O O . GLU A 1 253 ? -18.641 26.234 16.219 1 97.06 253 GLU A O 1
ATOM 1940 N N . LYS A 1 254 ? -17.891 24.297 15.453 1 96.25 254 LYS A N 1
ATOM 1941 C CA . LYS A 1 254 ? -17.094 24.078 16.656 1 96.25 254 LYS A CA 1
ATOM 1942 C C . LYS A 1 254 ? -15.969 25.094 16.75 1 96.25 254 LYS A C 1
ATOM 1944 O O . LYS A 1 254 ? -15.656 25.578 17.844 1 96.25 254 LYS A O 1
ATOM 1949 N N . ILE A 1 255 ? -15.328 25.375 15.641 1 96.62 255 ILE A N 1
ATOM 1950 C CA . ILE A 1 255 ? -14.281 26.391 15.617 1 96.62 255 ILE A CA 1
ATOM 1951 C C . ILE A 1 255 ? -14.852 27.719 16.094 1 96.62 255 ILE A C 1
ATOM 1953 O O . ILE A 1 255 ? -14.219 28.438 16.875 1 96.62 255 ILE A O 1
ATOM 1957 N N . SER A 1 256 ? -16.016 28.062 15.648 1 96.69 256 SER A N 1
ATOM 1958 C CA . SER A 1 256 ? -16.672 29.281 16.078 1 96.69 256 SER A CA 1
ATOM 1959 C C . SER A 1 256 ? -16.922 29.281 17.578 1 96.69 256 SER A C 1
ATOM 1961 O O . SER A 1 256 ? -16.75 30.312 18.25 1 96.69 256 SER A O 1
ATOM 1963 N N . LEU A 1 257 ? -17.328 28.125 18.047 1 97 257 LEU A N 1
ATOM 1964 C CA . LEU A 1 257 ? -17.562 28 19.484 1 97 257 LEU A CA 1
ATOM 1965 C C . LEU A 1 257 ? -16.25 28.188 20.266 1 97 257 LEU A C 1
ATOM 1967 O O . LEU A 1 257 ? -16.234 28.859 21.297 1 97 257 LEU A O 1
ATOM 1971 N N . TRP A 1 258 ? -15.18 27.562 19.812 1 96.81 258 TRP A N 1
ATOM 1972 C CA . TRP A 1 258 ? -13.867 27.766 20.406 1 96.81 258 TRP A CA 1
ATOM 1973 C C . TRP A 1 258 ? -13.516 29.234 20.469 1 96.81 258 TRP A C 1
ATOM 1975 O O . TRP A 1 258 ? -13.102 29.734 21.516 1 96.81 258 TRP A O 1
ATOM 1985 N N . LYS A 1 259 ? -13.656 29.922 19.375 1 95.88 259 LYS A N 1
ATOM 1986 C CA . LYS A 1 259 ? -13.297 31.328 19.266 1 95.88 259 LYS A CA 1
ATOM 1987 C C . LYS A 1 259 ? -14.133 32.188 20.219 1 95.88 259 LYS A C 1
ATOM 1989 O O . LYS A 1 259 ? -13.617 33.094 20.844 1 95.88 259 LYS A O 1
ATOM 1994 N N . GLU A 1 260 ? -15.367 31.844 20.281 1 96.62 260 GLU A N 1
ATOM 1995 C CA . GLU A 1 260 ? -16.25 32.562 21.188 1 96.62 260 GLU A CA 1
ATOM 1996 C C . GLU A 1 260 ? -15.828 32.375 22.641 1 96.62 260 GLU A C 1
ATOM 1998 O O . GLU A 1 260 ? -15.727 33.344 23.391 1 96.62 260 GLU A O 1
ATOM 2003 N N . GLN A 1 261 ? -15.57 31.172 22.984 1 96.19 261 GLN A N 1
ATOM 2004 C CA . GLN A 1 261 ? -15.219 30.844 24.359 1 96.19 261 GLN A CA 1
ATOM 2005 C C . GLN A 1 261 ? -13.859 31.438 24.734 1 96.19 261 GLN A C 1
ATOM 2007 O O . GLN A 1 261 ? -13.625 31.781 25.906 1 96.19 261 GLN A O 1
ATOM 2012 N N . LEU A 1 262 ? -13.016 31.641 23.766 1 95.44 262 LEU A N 1
ATOM 2013 C CA . LEU A 1 262 ? -11.656 32.094 24.047 1 95.44 262 LEU A CA 1
ATOM 2014 C C . LEU A 1 262 ? -11.469 33.531 23.641 1 95.44 262 LEU A C 1
ATOM 2016 O O . LEU A 1 262 ? -10.336 34.031 23.609 1 95.44 262 LEU A O 1
ATOM 2020 N N . SER A 1 263 ? -12.484 34.219 23.344 1 91.94 263 SER A N 1
ATOM 2021 C CA . SER A 1 263 ? -12.438 35.562 22.812 1 91.94 263 SER A CA 1
ATOM 2022 C C . SER A 1 263 ? -11.773 36.531 23.797 1 91.94 263 SER A C 1
ATOM 2024 O O . SER A 1 263 ? -11.125 37.5 23.391 1 91.94 263 SER A O 1
ATOM 2026 N N . GLU A 1 264 ? -11.828 36.219 25.078 1 88.94 264 GLU A N 1
ATOM 2027 C CA . GLU A 1 264 ? -11.297 37.156 26.078 1 88.94 264 GLU A CA 1
ATOM 2028 C C . GLU A 1 264 ? -9.867 36.781 26.469 1 88.94 264 GLU A C 1
ATOM 2030 O O . GLU A 1 264 ? -9.234 37.469 27.25 1 88.94 264 GLU A O 1
ATOM 2035 N N . CYS A 1 265 ? -9.461 35.719 25.906 1 89.62 265 CYS A N 1
ATOM 2036 C CA . CYS A 1 265 ? -8.094 35.312 26.188 1 89.62 265 CYS A CA 1
ATOM 2037 C C . CYS A 1 265 ? -7.105 36.062 25.297 1 89.62 265 CYS A C 1
ATOM 2039 O O . CYS A 1 265 ? -6.715 35.562 24.25 1 89.62 265 CYS A O 1
ATOM 2041 N N . ASN A 1 266 ? -6.484 37.125 25.797 1 87 266 ASN A N 1
ATOM 2042 C CA . ASN A 1 266 ? -5.613 38 25.031 1 87 266 ASN A CA 1
ATOM 2043 C C . ASN A 1 266 ? -4.27 37.344 24.734 1 87 266 ASN A C 1
ATOM 2045 O O . ASN A 1 266 ? -3.514 37.812 23.891 1 87 266 ASN A O 1
ATOM 2049 N N . HIS A 1 267 ? -4.059 36.25 25.281 1 91.06 267 HIS A N 1
ATOM 2050 C CA . HIS A 1 267 ? -2.781 35.562 25.109 1 91.06 267 HIS A CA 1
ATOM 2051 C C . HIS A 1 267 ? -2.799 34.656 23.891 1 91.06 267 HIS A C 1
ATOM 2053 O O . HIS A 1 267 ? -1.765 34.094 23.516 1 91.06 267 HIS A O 1
ATOM 2059 N N . LEU A 1 268 ? -3.982 34.562 23.297 1 92.19 268 LEU A N 1
ATOM 2060 C CA . LEU A 1 268 ? -4.125 33.656 22.156 1 92.19 268 LEU A CA 1
ATOM 2061 C C . LEU A 1 268 ? -4.566 34.406 20.906 1 92.19 268 LEU A C 1
ATOM 2063 O O . LEU A 1 268 ? -5.398 35.312 20.984 1 92.19 268 LEU A O 1
ATOM 2067 N N . GLU A 1 269 ? -3.945 34.062 19.812 1 92.5 269 GLU A N 1
ATOM 2068 C CA . GLU A 1 269 ? -4.387 34.531 18.484 1 92.5 269 GLU A CA 1
ATOM 2069 C C . GLU A 1 269 ? -4.805 33.344 17.609 1 92.5 269 GLU A C 1
ATOM 2071 O O . GLU A 1 269 ? -4.16 32.312 17.625 1 92.5 269 GLU A O 1
ATOM 2076 N N . PHE A 1 270 ? -5.906 33.594 16.906 1 93.56 270 PHE A N 1
ATOM 2077 C CA . PHE A 1 270 ? -6.398 32.531 16.031 1 93.56 270 PHE A CA 1
ATOM 2078 C C . PHE A 1 270 ? -5.715 32.562 14.672 1 93.56 270 PHE A C 1
ATOM 2080 O O . PHE A 1 270 ? -5.734 33.625 14 1 93.56 270 PHE A O 1
ATOM 2087 N N . PHE A 1 271 ? -5.164 31.453 14.312 1 89.56 271 PHE A N 1
ATOM 2088 C CA . PHE A 1 271 ? -4.398 31.359 13.07 1 89.56 271 PHE A CA 1
ATOM 2089 C C . PHE A 1 271 ? -5.2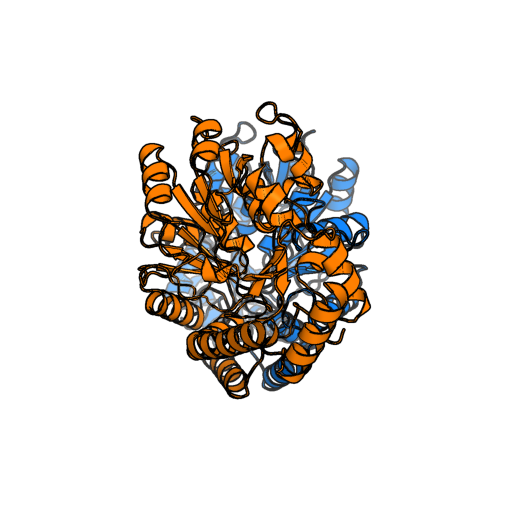97 31.578 11.859 1 89.56 271 PHE A C 1
ATOM 2091 O O . PHE A 1 271 ? -4.852 32.125 10.844 1 89.56 271 PHE A O 1
ATOM 2098 N N . ASN A 1 272 ? -6.609 31.266 11.945 1 85.25 272 ASN A N 1
ATOM 2099 C CA . ASN A 1 272 ? -7.609 31.438 10.891 1 85.25 272 ASN A CA 1
ATOM 2100 C C . ASN A 1 272 ? -7.723 32.906 10.461 1 85.25 272 ASN A C 1
ATOM 2102 O O . A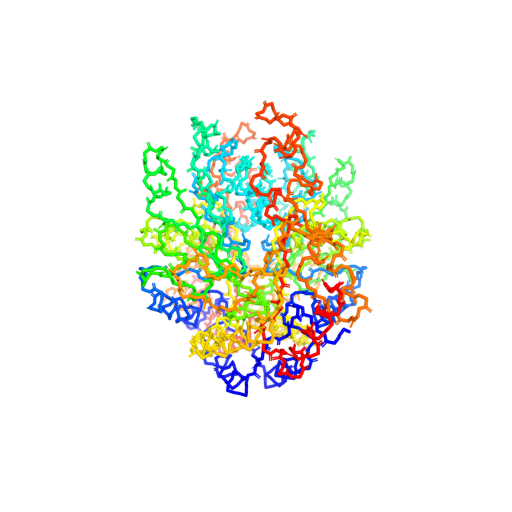SN A 1 272 ? -8.055 33.188 9.305 1 85.25 272 ASN A O 1
ATOM 2106 N N . ASP A 1 273 ? -7.477 33.719 11.297 1 84 273 ASP A N 1
ATOM 2107 C CA . ASP A 1 273 ? -7.738 35.125 11.055 1 84 273 ASP A CA 1
ATOM 2108 C C . ASP A 1 273 ? -6.637 35.75 10.203 1 84 273 ASP A C 1
ATOM 2110 O O . ASP A 1 273 ? -6.766 36.906 9.75 1 84 273 ASP A O 1
ATOM 2114 N N . LYS A 1 274 ? -5.703 34.938 9.953 1 80.19 274 LYS A N 1
ATOM 2115 C CA . LYS A 1 274 ? -4.566 35.438 9.18 1 80.19 274 LYS A CA 1
ATOM 2116 C C . LYS A 1 274 ? -4.777 35.219 7.688 1 80.19 274 LYS A C 1
ATOM 2118 O O . LYS A 1 274 ? -4.008 35.75 6.867 1 80.19 274 LYS A O 1
ATOM 2123 N N . TYR A 1 275 ? -5.793 34.438 7.383 1 80.62 275 TYR A N 1
ATOM 2124 C CA . TYR A 1 275 ? -6.059 34.062 6 1 80.62 275 TYR A CA 1
ATOM 2125 C C . TYR A 1 275 ? -7.512 34.312 5.629 1 80.62 275 TYR A C 1
ATOM 2127 O O . TYR A 1 275 ? -8.383 34.375 6.5 1 80.62 275 TYR A O 1
ATOM 2135 N N . ASN A 1 276 ? -7.609 34.625 4.352 1 86.06 276 ASN A N 1
ATOM 2136 C CA . ASN A 1 276 ? -8.938 34.531 3.762 1 86.06 276 ASN A CA 1
ATOM 2137 C C . ASN A 1 276 ? -9.109 33.219 3 1 86.06 276 ASN A C 1
ATOM 2139 O O . ASN A 1 276 ? -8.664 33.094 1.858 1 86.06 276 ASN A O 1
ATOM 2143 N N . PHE A 1 277 ? -9.727 32.281 3.633 1 92 277 PHE A N 1
ATOM 2144 C CA . PHE A 1 277 ? -9.844 30.953 3.045 1 92 277 PHE A CA 1
ATOM 2145 C C . PHE A 1 277 ? -10.992 30.172 3.688 1 92 277 PHE A C 1
ATOM 2147 O O . PHE A 1 277 ? -11.523 30.594 4.719 1 92 277 PHE A O 1
ATOM 2154 N N . GLY A 1 278 ? -11.586 29.234 3.004 1 95.19 278 GLY A N 1
ATOM 2155 C CA . GLY A 1 278 ? -12.508 28.281 3.59 1 95.19 278 GLY A CA 1
ATOM 2156 C C . GLY A 1 278 ? -11.805 27.109 4.258 1 95.19 278 GLY A C 1
ATOM 2157 O O . GLY A 1 278 ? -11.281 26.219 3.578 1 95.19 278 GLY A O 1
ATOM 2158 N N . HIS A 1 279 ? -11.836 27.094 5.559 1 96.56 279 HIS A N 1
ATOM 2159 C CA . HIS A 1 279 ? -11.156 26.062 6.34 1 96.56 279 HIS A CA 1
ATOM 2160 C C . HIS A 1 279 ? -11.969 24.781 6.379 1 96.56 279 HIS A C 1
ATOM 2162 O O . HIS A 1 279 ? -13.195 24.812 6.5 1 96.56 279 HIS A O 1
ATOM 2168 N N . ASN A 1 280 ? -11.312 23.625 6.246 1 96.94 280 ASN A N 1
ATOM 2169 C CA . ASN A 1 280 ? -12.055 22.375 6.293 1 96.94 280 ASN A CA 1
ATOM 2170 C C . ASN A 1 280 ? -12.375 21.969 7.727 1 96.94 280 ASN A C 1
ATOM 2172 O O . ASN A 1 280 ? -13.094 20.984 7.953 1 96.94 280 ASN A O 1
ATOM 2176 N N . GLY A 1 281 ? -11.812 22.719 8.703 1 96.19 281 GLY A N 1
ATOM 2177 C CA . GLY A 1 281 ? -12.117 22.453 10.094 1 96.19 281 GLY A CA 1
ATOM 2178 C C . GLY A 1 281 ? -11.312 21.297 10.672 1 96.19 281 GLY A C 1
ATOM 2179 O O . GLY A 1 281 ? -11.734 20.672 11.648 1 96.19 281 GLY A O 1
ATOM 2180 N N . TYR A 1 282 ? -10.203 20.984 10.055 1 96.06 282 TYR A N 1
ATOM 2181 C CA . TYR A 1 282 ? -9.375 19.875 10.539 1 96.06 282 TYR A CA 1
ATOM 2182 C C . TYR A 1 282 ? -9.008 20.062 12.008 1 96.06 282 TYR A C 1
ATOM 2184 O O . TYR A 1 282 ? -9.188 19.156 12.82 1 96.06 282 TYR A O 1
ATOM 2192 N N . SER A 1 283 ? -8.5 21.203 12.344 1 95.44 283 SER A N 1
ATOM 2193 C CA . SER A 1 283 ? -8.18 21.625 13.703 1 95.44 283 SER A CA 1
ATOM 2194 C C . SER A 1 283 ? -8.109 23.141 13.812 1 95.44 283 SER A C 1
ATOM 2196 O O . SER A 1 283 ? -7.969 23.828 12.805 1 95.44 283 SER A O 1
ATOM 2198 N N . LEU A 1 284 ? -8.266 23.609 14.992 1 95.88 284 LEU A N 1
ATOM 2199 C CA . LEU A 1 284 ? -8.086 25.047 15.242 1 95.88 284 LEU A CA 1
ATOM 2200 C C . LEU A 1 284 ? -6.668 25.344 15.727 1 95.88 284 LEU A C 1
ATOM 2202 O O . LEU A 1 284 ? -6.301 24.953 16.844 1 95.88 284 LEU A O 1
ATOM 2206 N N . CYS A 1 285 ? -5.949 26 14.891 1 95.19 285 CYS A N 1
ATOM 2207 C CA . CYS A 1 285 ? -4.609 26.438 15.273 1 95.19 285 CYS A CA 1
ATOM 2208 C C . CYS A 1 285 ? -4.641 27.812 15.906 1 95.19 285 CYS A C 1
ATOM 2210 O O . CYS A 1 285 ? -5.27 28.734 15.375 1 95.19 285 CYS A O 1
ATOM 2212 N N . CYS A 1 286 ? -3.971 27.906 17.062 1 94.44 286 CYS A N 1
ATOM 2213 C CA . CYS A 1 286 ? -3.777 29.172 17.766 1 94.44 286 CYS A CA 1
ATOM 2214 C C . CYS A 1 286 ? -2.299 29.422 18.031 1 94.44 286 CYS A C 1
ATOM 2216 O O . CYS A 1 286 ? -1.505 28.484 18.094 1 94.44 286 CYS A O 1
ATOM 2218 N N . THR A 1 287 ? -1.96 30.656 18.109 1 93.38 287 THR A N 1
ATOM 2219 C CA . THR A 1 287 ? -0.599 31.016 18.5 1 93.38 287 THR A CA 1
ATOM 2220 C C . THR A 1 287 ? -0.601 31.828 19.781 1 93.38 287 THR A C 1
ATOM 2222 O O . THR A 1 287 ? -1.482 32.656 20 1 93.38 287 THR A O 1
ATOM 2225 N N . LEU A 1 288 ? 0.366 31.547 20.641 1 92.44 288 LEU A N 1
ATOM 2226 C CA . LEU A 1 288 ? 0.572 32.312 21.859 1 92.44 288 LEU A CA 1
ATOM 2227 C C . LEU A 1 288 ? 1.221 33.656 21.547 1 92.44 288 LEU A C 1
ATOM 2229 O O . LEU A 1 288 ? 2.107 33.75 20.688 1 92.44 288 LEU A O 1
ATOM 2233 N N . ASN A 1 289 ? 0.733 34.594 22.219 1 84.69 289 ASN A N 1
ATOM 2234 C CA . ASN A 1 289 ? 1.334 35.906 22.062 1 84.69 289 ASN A CA 1
ATOM 2235 C C . ASN A 1 289 ? 2.639 36.031 22.844 1 84.69 289 ASN A C 1
ATOM 2237 O O . ASN A 1 289 ? 2.873 35.281 23.797 1 84.69 289 ASN A O 1
ATOM 2241 N N . GLN A 1 290 ? 3.447 36.812 22.406 1 70.94 290 GLN A N 1
ATOM 2242 C CA . GLN A 1 290 ? 4.793 37 22.953 1 70.94 290 GLN A CA 1
ATOM 2243 C C . GLN A 1 290 ? 4.75 37.438 24.406 1 70.94 290 GLN A C 1
ATOM 2245 O O . GLN A 1 290 ? 5.719 37.25 25.156 1 70.94 290 GLN A O 1
ATOM 2250 N N . THR A 1 291 ? 3.779 37.812 24.828 1 68.06 291 THR A N 1
ATOM 2251 C CA . THR A 1 291 ? 3.715 38.344 26.188 1 68.06 291 THR A CA 1
ATOM 2252 C C . THR A 1 291 ? 3.627 37.219 27.203 1 68.06 291 THR A C 1
ATOM 2254 O O . THR A 1 291 ? 3.828 37.438 28.406 1 68.06 291 THR A O 1
ATOM 2257 N N . ASN A 1 292 ? 3.514 36.156 26.641 1 67.62 292 ASN A N 1
ATOM 2258 C CA . ASN A 1 292 ? 3.348 35 27.547 1 67.62 292 ASN A CA 1
ATOM 2259 C C . ASN A 1 292 ? 4.672 34.312 27.797 1 67.62 292 ASN A C 1
ATOM 2261 O O . ASN A 1 292 ? 5.488 34.156 26.875 1 67.62 292 ASN A O 1
ATOM 2265 N N . SER A 1 293 ? 4.891 34.031 28.984 1 75.12 293 SER A N 1
ATOM 2266 C CA . SER A 1 293 ? 6.121 33.344 29.375 1 75.12 293 SER A CA 1
ATOM 2267 C C . SER A 1 293 ? 6.051 31.859 29.062 1 75.12 293 SER A C 1
ATOM 2269 O O . SER A 1 293 ? 7.082 31.188 29 1 75.12 293 SER A O 1
ATOM 2271 N N . LEU A 1 294 ? 4.93 31.438 28.797 1 85.5 294 LEU A N 1
ATOM 2272 C CA . LEU A 1 294 ? 4.742 30.016 28.531 1 85.5 294 LEU A CA 1
ATOM 2273 C C . LEU A 1 294 ? 4.895 29.703 27.047 1 85.5 294 LEU A C 1
ATOM 2275 O O . LEU A 1 294 ? 4.375 30.422 26.203 1 85.5 294 LEU A O 1
ATOM 2279 N N . ASN A 1 295 ? 5.707 28.766 26.75 1 88.06 295 ASN A N 1
ATOM 2280 C CA . ASN A 1 295 ? 5.746 28.312 25.359 1 88.06 295 ASN A CA 1
ATOM 2281 C C . ASN A 1 295 ? 4.668 27.281 25.078 1 88.06 295 ASN A C 1
ATOM 2283 O O . ASN A 1 295 ? 4.031 26.766 26.016 1 88.06 295 ASN A O 1
ATOM 2287 N N . ALA A 1 296 ? 4.477 27.016 23.875 1 91.56 296 ALA A N 1
ATOM 2288 C CA . ALA A 1 296 ? 3.381 26.156 23.438 1 91.56 296 ALA A CA 1
ATOM 2289 C C . ALA A 1 296 ? 3.545 24.75 24 1 91.56 296 ALA A C 1
ATOM 2291 O O . ALA A 1 296 ? 2.562 24.094 24.375 1 91.56 296 ALA A O 1
ATOM 2292 N N . SER A 1 297 ? 4.77 24.234 24.016 1 90.81 297 SER A N 1
ATOM 2293 C CA . SER A 1 297 ? 5.031 22.891 24.516 1 90.81 297 SER A CA 1
ATOM 2294 C C . SER A 1 297 ? 4.637 22.766 25.984 1 90.81 297 SER A C 1
ATOM 2296 O O . SER A 1 297 ? 4.02 21.766 26.375 1 90.81 297 SER A O 1
ATOM 2298 N N . THR A 1 298 ? 5.016 23.688 26.75 1 91.94 298 THR A N 1
ATOM 2299 C CA . THR A 1 298 ? 4.668 23.688 28.172 1 91.94 298 THR A CA 1
ATOM 2300 C C . THR A 1 298 ? 3.156 23.766 28.359 1 91.94 298 THR A C 1
ATOM 2302 O O . THR A 1 298 ? 2.582 23.047 29.188 1 91.94 298 THR A O 1
ATOM 2305 N N . LEU A 1 299 ? 2.58 24.703 27.656 1 92.81 299 LEU A N 1
ATOM 2306 C CA . LEU A 1 299 ? 1.129 24.828 27.734 1 92.81 299 LEU A CA 1
ATOM 2307 C C . LEU A 1 299 ? 0.448 23.516 27.359 1 92.81 299 LEU A C 1
ATOM 2309 O O . LEU A 1 299 ? -0.491 23.078 28.031 1 92.81 299 LEU A O 1
ATOM 2313 N N . ALA A 1 300 ? 0.896 22.891 26.266 1 93.62 300 ALA A N 1
ATOM 2314 C CA . ALA A 1 300 ? 0.312 21.641 25.812 1 93.62 300 ALA A CA 1
ATOM 2315 C C . ALA A 1 300 ? 0.444 20.562 26.875 1 93.62 300 ALA A C 1
ATOM 2317 O O . ALA A 1 300 ? -0.463 19.734 27.047 1 93.62 300 ALA A O 1
ATOM 2318 N N . HIS A 1 301 ? 1.553 20.516 27.5 1 94.12 301 HIS A N 1
ATOM 2319 C CA . HIS A 1 301 ? 1.778 19.547 28.578 1 94.12 301 HIS A CA 1
ATOM 2320 C C . HIS A 1 301 ? 0.817 19.781 29.734 1 94.12 301 HIS A C 1
ATOM 2322 O O . HIS A 1 301 ? 0.293 18.828 30.312 1 94.12 301 HIS A O 1
ATOM 2328 N N . LEU A 1 302 ? 0.653 21 30.125 1 94.62 302 LEU A N 1
ATOM 2329 C CA . LEU A 1 302 ? -0.28 21.344 31.203 1 94.62 302 LEU A CA 1
ATOM 2330 C C . LEU A 1 302 ? -1.704 20.938 30.828 1 94.62 302 LEU A C 1
ATOM 2332 O O . LEU A 1 302 ? -2.445 20.422 31.656 1 94.62 302 LEU A O 1
ATOM 2336 N N . LEU A 1 303 ? -2.074 21.219 29.609 1 95 303 LEU A N 1
ATOM 2337 C CA . LEU A 1 303 ? -3.393 20.828 29.125 1 95 303 LEU A CA 1
ATOM 2338 C C . LEU A 1 303 ? -3.561 19.312 29.172 1 95 303 LEU A C 1
ATOM 2340 O O . LEU A 1 303 ? -4.617 18.812 29.562 1 95 303 LEU A O 1
ATOM 2344 N N . PHE A 1 304 ? -2.51 18.625 28.719 1 94.69 304 PHE A N 1
ATOM 2345 C CA . PHE A 1 304 ? -2.525 17.156 28.734 1 94.69 304 PHE A CA 1
ATOM 2346 C C . PHE A 1 304 ? -2.811 16.641 30.141 1 94.69 304 PHE A C 1
ATOM 2348 O O . PHE A 1 304 ? -3.586 15.695 30.312 1 94.69 304 PHE A O 1
ATOM 2355 N N . ASN A 1 305 ? -2.217 17.172 31.125 1 95.56 305 ASN A N 1
ATOM 2356 C CA . ASN A 1 305 ? -2.404 16.781 32.531 1 95.56 305 ASN A CA 1
ATOM 2357 C C . ASN A 1 305 ? -3.84 17.016 33 1 95.56 305 ASN A C 1
ATOM 2359 O O . ASN A 1 305 ? -4.285 16.422 33.969 1 95.56 305 ASN A O 1
ATOM 2363 N N . GLU A 1 306 ? -4.5 17.875 32.281 1 95.69 306 GLU A N 1
ATOM 2364 C CA . GLU A 1 306 ? -5.898 18.141 32.594 1 95.69 306 GLU A CA 1
ATOM 2365 C C . GLU A 1 306 ? -6.832 17.328 31.719 1 95.69 306 GLU A C 1
ATOM 2367 O O . GLU A 1 306 ? -8.039 17.562 31.688 1 95.69 306 GLU A O 1
ATOM 2372 N N . GLY A 1 307 ? -6.281 16.453 30.891 1 94.62 307 GLY A N 1
ATOM 2373 C CA . GLY A 1 307 ? -7.074 15.539 30.062 1 94.62 307 GLY A CA 1
ATOM 2374 C C . GLY A 1 307 ? -7.34 16.078 28.672 1 94.62 307 GLY A C 1
ATOM 2375 O O . GLY A 1 307 ? -8.242 15.586 27.984 1 94.62 307 GLY A O 1
ATOM 2376 N N . ILE A 1 308 ? -6.676 17.125 28.297 1 94.5 308 ILE A N 1
ATOM 2377 C CA . ILE A 1 308 ? -6.809 17.719 26.969 1 94.5 308 ILE A CA 1
ATOM 2378 C C . ILE A 1 308 ? -5.559 17.422 26.141 1 94.5 308 ILE A C 1
ATOM 2380 O O . ILE A 1 308 ? -4.539 18.109 26.281 1 94.5 308 ILE A O 1
ATOM 2384 N N . ASN A 1 309 ? -5.664 16.469 25.203 1 93.06 309 ASN A N 1
ATOM 2385 C CA . ASN A 1 309 ? -4.531 16.062 24.375 1 93.06 309 ASN A CA 1
ATOM 2386 C C . ASN A 1 309 ? -4.531 16.766 23.016 1 93.06 309 ASN A C 1
ATOM 2388 O O . ASN A 1 309 ? -5.148 16.297 22.062 1 93.06 309 ASN A O 1
ATOM 2392 N N . THR A 1 310 ? -3.729 17.797 22.969 1 92 310 THR A N 1
ATOM 2393 C CA . THR A 1 310 ? -3.631 18.594 21.75 1 92 310 THR A CA 1
ATOM 2394 C C . THR A 1 310 ? -2.611 17.969 20.781 1 92 310 THR A C 1
ATOM 2396 O O . THR A 1 310 ? -1.806 17.125 21.188 1 92 310 THR A O 1
ATOM 2399 N N . ASP A 1 311 ? -2.699 18.297 19.5 1 90.5 311 ASP A N 1
ATOM 2400 C CA . ASP A 1 311 ? -1.705 17.828 18.547 1 90.5 311 ASP A CA 1
ATOM 2401 C C . ASP A 1 311 ? -0.322 18.391 18.859 1 90.5 311 ASP A C 1
ATOM 2403 O O . ASP A 1 311 ? 0.695 17.781 18.516 1 90.5 311 ASP A O 1
ATOM 2407 N N . THR A 1 312 ? -0.243 19.516 19.5 1 88.94 312 THR A N 1
ATOM 2408 C CA . THR A 1 312 ? 1.024 20.094 19.953 1 88.94 312 THR A CA 1
ATOM 2409 C C . THR A 1 312 ? 1.734 19.141 20.906 1 88.94 312 THR A C 1
ATOM 2411 O O . THR A 1 312 ? 2.953 18.969 20.844 1 88.94 312 THR A O 1
ATOM 2414 N N . HIS A 1 313 ? 1.024 18.594 21.75 1 86.06 313 HIS A N 1
ATOM 2415 C CA . HIS A 1 313 ? 1.59 17.625 22.672 1 86.06 313 HIS A CA 1
ATOM 2416 C C . HIS A 1 313 ? 1.97 16.328 21.969 1 86.06 313 HIS A C 1
ATOM 2418 O O . HIS A 1 313 ? 3.014 15.742 22.25 1 86.06 313 HIS A O 1
ATOM 2424 N N . ARG A 1 314 ? 1.151 15.906 21.062 1 80.69 314 ARG A N 1
ATOM 2425 C CA . ARG A 1 314 ? 1.325 14.625 20.375 1 80.69 314 ARG A CA 1
ATOM 2426 C C . ARG A 1 314 ? 2.564 14.648 19.484 1 80.69 314 ARG A C 1
ATOM 2428 O O . ARG A 1 314 ? 3.271 13.641 19.375 1 80.69 314 ARG A O 1
ATOM 2435 N N . TYR A 1 315 ? 2.75 15.719 18.828 1 75.19 315 TYR A N 1
ATOM 2436 C CA . TYR A 1 315 ? 3.852 15.812 17.875 1 75.19 315 TYR A CA 1
ATOM 2437 C C . TYR A 1 315 ? 5.121 16.312 18.562 1 75.19 315 TYR A C 1
ATOM 2439 O O . TYR A 1 315 ? 6.176 16.406 17.922 1 75.19 315 TYR A O 1
ATOM 2447 N N . LYS A 1 316 ? 5.098 16.469 19.781 1 67.88 316 LYS A N 1
ATOM 2448 C CA . LYS A 1 316 ? 6.223 16.922 20.594 1 67.88 316 LYS A CA 1
ATOM 2449 C C . LYS A 1 316 ? 6.902 18.125 19.969 1 67.88 316 LYS A C 1
ATOM 2451 O O . LYS A 1 316 ? 8.133 18.219 19.953 1 67.88 316 LYS A O 1
ATOM 2456 N N . GLU A 1 317 ? 6.066 18.891 19.312 1 61 317 GLU A N 1
ATOM 2457 C CA . GLU A 1 317 ? 6.359 20.219 18.781 1 61 317 GLU A CA 1
ATOM 2458 C C . GLU A 1 317 ? 7.68 20.219 18.016 1 61 317 GLU A C 1
ATOM 2460 O O . GLU A 1 317 ? 8.43 21.188 18.062 1 61 317 GLU A O 1
ATOM 2465 N N . SER A 1 318 ? 7.82 19.172 17.281 1 73.44 318 SER A N 1
ATOM 2466 C CA . SER A 1 318 ? 9.172 19.141 16.719 1 73.44 318 SER A CA 1
ATOM 2467 C C . SER A 1 318 ? 9.133 19.234 15.203 1 73.44 318 SER A C 1
ATOM 2469 O O . SER A 1 318 ? 8.148 18.844 14.578 1 73.44 318 SER A O 1
ATOM 2471 N N . LEU A 1 319 ? 10.086 20.109 14.734 1 88.81 319 LEU A N 1
ATOM 2472 C CA . LEU A 1 319 ? 10.391 20.109 13.305 1 88.81 319 LEU A CA 1
ATOM 2473 C C . LEU A 1 319 ? 10.812 18.719 12.844 1 88.81 319 LEU A C 1
ATOM 2475 O O . LEU A 1 319 ? 11.445 17.969 13.594 1 88.81 319 LEU A O 1
ATOM 2479 N N . ILE A 1 320 ? 10.43 18.422 11.656 1 88.44 320 ILE A N 1
ATOM 2480 C CA . ILE A 1 320 ? 10.57 17.047 11.172 1 88.44 320 ILE A CA 1
ATOM 2481 C C . ILE A 1 320 ? 12.047 16.656 11.164 1 88.44 320 ILE A C 1
ATOM 2483 O O . ILE A 1 320 ? 12.383 15.477 11.289 1 88.44 320 ILE A O 1
ATOM 2487 N N . ILE A 1 321 ? 12.953 17.641 11.094 1 88.12 321 ILE A N 1
ATOM 2488 C CA . ILE A 1 321 ? 14.383 17.359 10.969 1 88.12 321 ILE A CA 1
ATOM 2489 C C . ILE A 1 321 ? 14.898 16.766 12.281 1 88.12 321 ILE A C 1
ATOM 2491 O O . ILE A 1 321 ? 15.984 16.172 12.312 1 88.12 321 ILE A O 1
ATOM 2495 N N . ASN A 1 322 ? 14.102 16.875 13.281 1 84.19 322 ASN A N 1
ATOM 2496 C CA . ASN A 1 322 ? 14.508 16.344 14.578 1 84.19 322 ASN A CA 1
ATOM 2497 C C . ASN A 1 322 ? 14.273 14.836 14.664 1 84.19 322 ASN A C 1
ATOM 2499 O O . ASN A 1 322 ? 14.766 14.18 15.586 1 84.19 322 ASN A O 1
ATOM 2503 N N . TYR A 1 323 ? 13.562 14.32 13.703 1 85.56 323 TYR A N 1
ATOM 2504 C CA . TYR A 1 323 ? 13.383 12.867 13.672 1 85.56 323 TYR A CA 1
ATOM 2505 C C . TYR A 1 323 ? 14.688 12.172 13.281 1 85.56 323 TYR A C 1
ATOM 2507 O O . TYR A 1 323 ? 15.367 12.594 12.352 1 85.56 323 TYR A O 1
ATOM 2515 N N . PRO A 1 324 ? 15.008 11.086 13.914 1 84 324 PRO A N 1
ATOM 2516 C CA . PRO A 1 324 ? 16.328 10.461 13.758 1 84 324 PRO A CA 1
ATOM 2517 C C . PRO A 1 324 ? 16.625 10.086 12.305 1 84 324 PRO A C 1
ATOM 2519 O O . PRO A 1 324 ? 17.766 10.25 11.844 1 84 324 PRO A O 1
ATOM 2522 N N . PHE A 1 325 ? 15.727 9.625 11.586 1 85.5 325 PHE A N 1
ATOM 2523 C CA . PHE A 1 325 ? 16.016 9.125 10.25 1 85.5 325 PHE A CA 1
ATOM 2524 C C . PHE A 1 325 ? 16.281 10.281 9.289 1 85.5 325 PHE A C 1
ATOM 2526 O O . PHE A 1 325 ? 16.781 10.07 8.18 1 85.5 325 PHE A O 1
ATOM 2533 N N . LEU A 1 326 ? 16.047 11.492 9.766 1 88.62 326 LEU A N 1
ATOM 2534 C CA . LEU A 1 326 ? 16.203 12.641 8.883 1 88.62 326 LEU A CA 1
ATOM 2535 C C . LEU A 1 326 ? 17.422 13.453 9.258 1 88.62 326 LEU A C 1
ATOM 2537 O O . LEU A 1 326 ? 17.844 14.336 8.508 1 88.62 326 LEU A O 1
ATOM 2541 N N . LYS A 1 327 ? 18 13.172 10.359 1 85 327 LYS A N 1
ATOM 2542 C CA . LYS A 1 327 ? 19.125 13.953 10.898 1 85 327 LYS A CA 1
ATOM 2543 C C . LYS A 1 327 ? 20.266 14.031 9.891 1 85 327 LYS A C 1
ATOM 2545 O O . LYS A 1 327 ? 20.906 15.078 9.766 1 85 327 LYS A O 1
ATOM 2550 N N . LYS A 1 328 ? 20.5 13 9.219 1 83.69 328 LYS A N 1
ATOM 2551 C CA . LYS A 1 328 ? 21.625 12.945 8.305 1 83.69 328 LYS A CA 1
ATOM 2552 C C . LYS A 1 328 ? 21.453 13.922 7.148 1 83.69 328 LYS A C 1
ATOM 2554 O O . LYS A 1 328 ? 22.422 14.414 6.582 1 83.69 328 LYS A O 1
ATOM 2559 N N . PHE A 1 329 ? 20.266 14.242 6.859 1 86.25 329 PHE A N 1
ATOM 2560 C CA . PHE A 1 329 ? 20.016 15.125 5.73 1 86.25 329 PHE A CA 1
ATOM 2561 C C . PHE A 1 329 ? 20.094 16.594 6.16 1 86.25 329 PHE A C 1
ATOM 2563 O O . PHE A 1 329 ? 20.203 17.484 5.32 1 86.25 329 PHE A O 1
ATOM 2570 N N . TYR A 1 330 ? 20.016 16.797 7.418 1 85.5 330 TYR A N 1
ATOM 2571 C CA . TYR A 1 330 ? 20.188 18.141 7.965 1 85.5 330 TYR A CA 1
ATOM 2572 C C . TYR A 1 330 ? 21.656 18.422 8.297 1 85.5 330 TYR A C 1
ATOM 2574 O O . TYR A 1 330 ? 22.062 19.578 8.43 1 85.5 330 TYR A O 1
ATOM 2582 N N . GLN A 1 331 ? 22.422 17.469 8.312 1 77.69 331 GLN A N 1
ATOM 2583 C CA . GLN A 1 331 ? 23.844 17.641 8.609 1 77.69 331 GLN A CA 1
ATOM 2584 C C . GLN A 1 331 ? 24.625 18 7.352 1 77.69 331 GLN A C 1
ATOM 2586 O O . GLN A 1 331 ? 25.828 18.297 7.426 1 77.69 331 GLN A O 1
ATOM 2591 N N . ASN A 1 332 ? 23.875 18.234 6.383 1 70.19 332 ASN A N 1
ATOM 2592 C CA . ASN A 1 332 ? 24.547 18.609 5.141 1 70.19 332 ASN A CA 1
ATOM 2593 C C . ASN A 1 332 ? 25.016 20.062 5.18 1 70.19 332 ASN A C 1
ATOM 2595 O O . ASN A 1 332 ? 24.469 20.875 5.93 1 70.19 332 ASN A O 1
ATOM 2599 N N . THR A 1 333 ? 25.891 20.375 4.355 1 74.38 333 THR A N 1
ATOM 2600 C CA . THR A 1 333 ? 26.656 21.609 4.387 1 74.38 333 THR A CA 1
ATOM 2601 C C . THR A 1 333 ? 25.781 22.797 3.975 1 74.38 333 THR A C 1
ATOM 2603 O O . THR A 1 333 ? 26.203 23.953 4.062 1 74.38 333 THR A O 1
ATOM 2606 N N . ILE A 1 334 ? 24.594 22.531 3.689 1 86 334 ILE A N 1
ATOM 2607 C CA . ILE A 1 334 ? 23.781 23.656 3.227 1 86 334 ILE A CA 1
ATOM 2608 C C . ILE A 1 334 ? 23.109 24.328 4.418 1 86 334 ILE A C 1
ATOM 2610 O O . ILE A 1 334 ? 22.562 25.422 4.293 1 86 334 ILE A O 1
ATOM 2614 N N . TYR A 1 335 ? 23.172 23.719 5.531 1 91.56 335 TYR A N 1
ATOM 2615 C CA . TYR A 1 335 ? 22.594 24.266 6.754 1 91.56 335 TYR A CA 1
ATOM 2616 C C . TYR A 1 335 ? 23.672 24.641 7.754 1 91.56 335 TYR A C 1
ATOM 2618 O O . TYR A 1 335 ? 24.797 24.141 7.688 1 91.56 335 TYR A O 1
ATOM 2626 N N . THR A 1 336 ? 23.344 25.484 8.641 1 91.75 336 THR A N 1
ATOM 2627 C CA . THR A 1 336 ? 24.266 25.906 9.695 1 91.75 336 THR A CA 1
ATOM 2628 C C . THR A 1 336 ? 24.266 24.891 10.844 1 91.75 336 THR A C 1
ATOM 2630 O O . THR A 1 336 ? 25.234 24.812 11.602 1 91.75 336 THR A O 1
ATOM 2633 N N . GLY A 1 337 ? 23.141 24.219 10.953 1 89.44 337 GLY A N 1
ATOM 2634 C CA . GLY A 1 337 ? 23.016 23.281 12.055 1 89.44 337 GLY A CA 1
ATOM 2635 C C . GLY A 1 337 ? 22.25 23.859 13.234 1 89.44 337 GLY A C 1
ATOM 2636 O O . GLY A 1 337 ? 21.984 23.156 14.211 1 89.44 337 GLY A O 1
ATOM 2637 N N . GLU A 1 338 ? 21.906 25.109 13.094 1 91.44 338 GLU A N 1
ATOM 2638 C CA . GLU A 1 338 ? 21.109 25.766 14.125 1 91.44 338 GLU A CA 1
ATOM 2639 C C . GLU A 1 338 ? 19.703 26.078 13.625 1 91.44 338 GLU A C 1
ATOM 2641 O O . GLU A 1 338 ? 19.516 26.938 12.75 1 91.44 338 GLU A O 1
ATOM 2646 N N . LEU A 1 339 ? 18.812 25.562 14.258 1 91.06 339 LEU A N 1
ATOM 2647 C CA . LEU A 1 339 ? 17.438 25.625 13.789 1 91.06 339 LEU A CA 1
ATOM 2648 C C . LEU A 1 339 ? 16.953 27.062 13.695 1 91.06 339 LEU A C 1
ATOM 2650 O O . LEU A 1 339 ? 16.312 27.438 12.711 1 91.06 339 LEU A O 1
ATOM 2654 N N . LYS A 1 340 ? 17.266 27.828 14.695 1 92.12 340 LYS A N 1
ATOM 2655 C CA . LYS A 1 340 ? 16.781 29.203 14.742 1 92.12 340 LYS A CA 1
ATOM 2656 C C . LYS A 1 340 ? 17.391 30.031 13.617 1 92.12 340 LYS A C 1
ATOM 2658 O O . LYS A 1 340 ? 16.828 31.062 13.219 1 92.12 340 LYS A O 1
ATOM 2663 N N . LEU A 1 341 ? 18.484 29.578 13.117 1 92.94 341 LEU A N 1
ATOM 2664 C CA . LEU A 1 341 ? 19.141 30.281 12.016 1 92.94 341 LEU A CA 1
ATOM 2665 C C . LEU A 1 341 ? 18.688 29.734 10.672 1 92.94 341 LEU A C 1
ATOM 2667 O O . LEU A 1 341 ? 18.453 30.516 9.734 1 92.94 341 LEU A O 1
ATOM 2671 N N . ASP A 1 342 ? 18.531 28.5 10.57 1 94.81 342 ASP A N 1
ATOM 2672 C CA . ASP A 1 342 ? 18.203 27.844 9.297 1 94.81 342 ASP A CA 1
ATOM 2673 C C . ASP A 1 342 ? 16.719 27.969 8.984 1 94.81 342 ASP A C 1
ATOM 2675 O O . ASP A 1 342 ? 16.328 28.062 7.816 1 94.81 342 ASP A O 1
ATOM 2679 N N . PHE A 1 343 ? 15.898 27.938 10.078 1 96.81 343 PHE A N 1
ATOM 2680 C CA . PHE A 1 343 ? 14.445 27.969 9.938 1 96.81 343 PHE A CA 1
ATOM 2681 C C . PHE A 1 343 ? 13.82 28.891 10.984 1 96.81 343 PHE A C 1
ATOM 2683 O O . PHE A 1 343 ? 12.984 28.453 11.781 1 96.81 343 PHE A O 1
ATOM 2690 N N . PRO A 1 344 ? 14.117 30.141 11 1 96.81 344 PRO A N 1
ATOM 2691 C CA . PRO A 1 344 ? 13.672 31.047 12.055 1 96.81 344 PRO A CA 1
ATOM 2692 C C . PRO A 1 344 ? 12.156 31.156 12.148 1 96.81 344 PRO A C 1
ATOM 2694 O O . PRO A 1 344 ? 11.594 31.156 13.242 1 96.81 344 PRO A O 1
ATOM 2697 N N . ASN A 1 345 ? 11.461 31.203 11.023 1 97.06 345 ASN A N 1
ATOM 2698 C CA . ASN A 1 345 ? 10.008 31.359 11.039 1 97.06 345 ASN A CA 1
ATOM 2699 C C . ASN A 1 345 ? 9.312 30.109 11.539 1 97.06 345 ASN A C 1
ATOM 2701 O O . ASN A 1 345 ? 8.391 30.188 12.352 1 97.06 345 ASN A O 1
ATOM 2705 N N . ALA A 1 346 ? 9.758 29 11.078 1 96.44 346 ALA A N 1
ATOM 2706 C CA . ALA A 1 346 ? 9.156 27.734 11.492 1 96.44 346 ALA A CA 1
ATOM 2707 C C . ALA A 1 346 ? 9.383 27.484 12.984 1 96.44 346 ALA A C 1
ATOM 2709 O O . ALA A 1 346 ? 8.484 27.016 13.68 1 96.44 346 ALA A O 1
ATOM 2710 N N . THR A 1 347 ? 10.57 27.719 13.414 1 94.19 347 THR A N 1
ATOM 2711 C CA . THR A 1 347 ? 10.906 27.547 14.828 1 94.19 347 THR A CA 1
ATOM 2712 C C . THR A 1 347 ? 10.023 28.438 15.703 1 94.19 347 THR A C 1
ATOM 2714 O O . THR A 1 347 ? 9.461 27.969 16.703 1 94.19 347 THR A O 1
ATOM 2717 N N . THR A 1 348 ? 9.953 29.625 15.297 1 93.25 348 THR A N 1
ATOM 2718 C CA . THR A 1 348 ? 9.125 30.578 16.031 1 93.25 348 THR A CA 1
ATOM 2719 C C . THR A 1 348 ? 7.664 30.141 16.016 1 93.25 348 THR A C 1
ATOM 2721 O O . THR A 1 348 ? 6.992 30.156 17.062 1 93.25 348 THR A O 1
ATOM 2724 N N . LEU A 1 349 ? 7.18 29.781 14.891 1 93.5 349 LEU A N 1
ATOM 2725 C CA . LEU A 1 349 ? 5.781 29.406 14.742 1 93.5 349 LEU A CA 1
ATOM 2726 C C . LEU A 1 349 ? 5.453 28.188 15.609 1 93.5 349 LEU A C 1
ATOM 2728 O O . LEU A 1 349 ? 4.453 28.188 16.328 1 93.5 349 LEU A O 1
ATOM 2732 N N . MET A 1 350 ? 6.273 27.172 15.57 1 92.19 350 MET A N 1
ATOM 2733 C CA . MET A 1 350 ? 6.008 25.938 16.297 1 92.19 350 MET A CA 1
ATOM 2734 C C . MET A 1 350 ? 6.137 26.141 17.797 1 92.19 350 MET A C 1
ATOM 2736 O O . MET A 1 350 ? 5.445 25.484 18.594 1 92.19 350 MET A O 1
ATOM 2740 N N . ASP A 1 351 ? 6.949 27.062 18.203 1 91.12 351 ASP A N 1
ATOM 2741 C CA . ASP A 1 351 ? 7.148 27.359 19.609 1 91.12 351 ASP A CA 1
ATOM 2742 C C . ASP A 1 351 ? 5.902 28 20.219 1 91.12 351 ASP A C 1
ATOM 2744 O O . ASP A 1 351 ? 5.707 27.953 21.438 1 91.12 351 ASP A O 1
ATOM 2748 N N . LYS A 1 352 ? 5.105 28.547 19.406 1 92.19 352 LYS A N 1
ATOM 2749 C CA . LYS A 1 352 ? 3.98 29.297 19.969 1 92.19 352 LYS A CA 1
ATOM 2750 C C . LYS A 1 352 ? 2.65 28.672 19.547 1 92.19 352 LYS A C 1
ATOM 2752 O O . LYS A 1 352 ? 1.588 29.125 19.969 1 92.19 352 LYS A O 1
ATOM 2757 N N . MET A 1 353 ? 2.627 27.625 18.812 1 93.38 353 MET A N 1
ATOM 2758 C CA . MET A 1 353 ? 1.398 27.125 18.203 1 93.38 353 MET A CA 1
ATOM 2759 C C . MET A 1 353 ? 0.73 26.094 19.109 1 93.38 353 MET A C 1
ATOM 2761 O O . MET A 1 353 ? 1.378 25.156 19.562 1 93.38 353 MET A O 1
ATOM 2765 N N . ILE A 1 354 ? -0.51 26.234 19.359 1 93.19 354 ILE A N 1
ATOM 2766 C CA . ILE A 1 354 ? -1.367 25.281 20.062 1 93.19 354 ILE A CA 1
ATOM 2767 C C . ILE A 1 354 ? -2.484 24.828 19.125 1 93.19 354 ILE A C 1
ATOM 2769 O O . ILE A 1 354 ? -3.174 25.641 18.516 1 93.19 354 ILE A O 1
ATOM 2773 N N . ILE A 1 355 ? -2.637 23.562 19.047 1 94.88 355 ILE A N 1
ATOM 2774 C CA . ILE A 1 355 ? -3.588 22.984 18.094 1 94.88 355 ILE A CA 1
ATOM 2775 C C . ILE A 1 355 ? -4.734 22.328 18.859 1 94.88 355 ILE A C 1
ATOM 2777 O O . ILE A 1 355 ? -4.527 21.344 19.578 1 94.88 355 ILE A O 1
ATOM 2781 N N . LEU A 1 356 ? -5.941 22.766 18.656 1 94.62 356 LEU A N 1
ATOM 2782 C CA . LEU A 1 356 ? -7.117 22.297 19.391 1 94.62 356 LEU A CA 1
ATOM 2783 C C . LEU A 1 356 ? -8.016 21.453 18.484 1 94.62 356 LEU A C 1
ATOM 2785 O O . LEU A 1 356 ? -8.18 21.766 17.297 1 94.62 356 LEU A O 1
ATOM 2789 N N . PRO A 1 357 ? -8.617 20.438 19 1 93.38 357 PRO A N 1
ATOM 2790 C CA . PRO A 1 357 ? -9.406 19.516 18.172 1 93.38 357 PRO A CA 1
ATOM 2791 C C . PRO A 1 357 ? -10.805 20.062 17.859 1 93.38 357 PRO A C 1
ATOM 2793 O O . PRO A 1 357 ? -11.383 20.781 18.672 1 93.38 357 PRO A O 1
ATOM 2796 N N . CYS A 1 358 ? -11.32 19.656 16.672 1 93.06 358 CYS A N 1
ATOM 2797 C CA . CYS A 1 358 ? -12.633 20.094 16.203 1 93.06 358 CYS A CA 1
ATOM 2798 C C . CYS A 1 358 ? -13.391 18.953 15.555 1 93.06 358 CYS A C 1
ATOM 2800 O O . CYS A 1 358 ? -14.398 19.172 14.875 1 93.06 3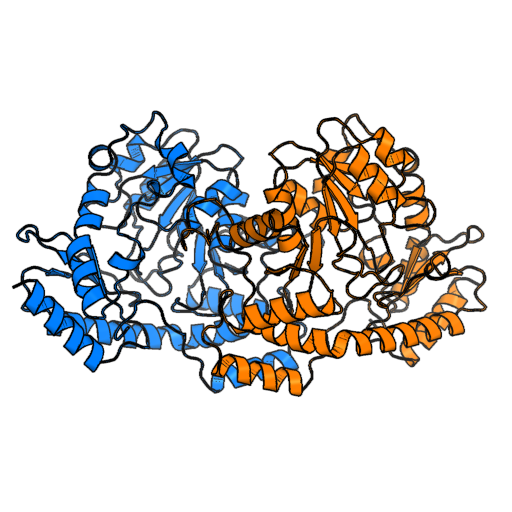58 CYS A O 1
ATOM 2802 N N . HIS A 1 359 ? -12.93 17.75 15.734 1 90.88 359 HIS A N 1
ATOM 2803 C CA . HIS A 1 359 ? -13.5 16.609 15.023 1 90.88 359 HIS A CA 1
ATOM 2804 C C . HIS A 1 359 ? -14.836 16.188 15.633 1 90.88 359 HIS A C 1
ATOM 2806 O O . HIS A 1 359 ? -15.32 16.828 16.578 1 90.88 359 HIS A O 1
ATOM 2812 N N . ASP A 1 360 ? -15.43 15.109 15.148 1 85.25 360 ASP A N 1
ATOM 2813 C CA . ASP A 1 360 ? -16.812 14.727 15.367 1 85.25 360 ASP A CA 1
ATOM 2814 C C . ASP A 1 360 ? -17.047 14.273 16.812 1 85.25 360 ASP A C 1
ATOM 2816 O O . ASP A 1 360 ? -18.156 14.359 17.328 1 85.25 360 ASP A O 1
ATOM 2820 N N . GLU A 1 361 ? -16.047 13.883 17.453 1 88.31 361 GLU A N 1
ATOM 2821 C CA . GLU A 1 361 ? -16.188 13.375 18.812 1 88.31 361 GLU A CA 1
ATOM 2822 C C . GLU A 1 361 ? -16.031 14.492 19.844 1 88.31 361 GLU A C 1
ATOM 2824 O O . GLU A 1 361 ? -16.094 14.25 21.047 1 88.31 361 GLU A O 1
ATOM 2829 N N . ILE A 1 362 ? -15.812 15.695 19.391 1 91.81 362 ILE A N 1
ATOM 2830 C CA . ILE A 1 362 ? -15.727 16.859 20.266 1 91.81 362 ILE A CA 1
ATOM 2831 C C . ILE A 1 362 ? -17.094 17.5 20.422 1 91.81 362 ILE A C 1
ATOM 2833 O O . ILE A 1 362 ? -17.703 17.906 19.422 1 91.81 362 ILE A O 1
ATOM 2837 N N . TYR A 1 363 ? -17.516 17.625 21.625 1 91.81 363 TYR A N 1
ATOM 2838 C CA . TYR A 1 363 ? -18.828 18.188 21.906 1 91.81 363 TYR A CA 1
ATOM 2839 C C . TYR A 1 363 ? -18.719 19.547 22.594 1 91.81 363 TYR A C 1
ATOM 2841 O O . TYR A 1 363 ? -17.625 19.938 23.016 1 91.81 363 TYR A O 1
ATOM 2849 N N . THR A 1 364 ? -19.859 20.219 22.688 1 94.19 364 THR A N 1
ATOM 2850 C CA . THR A 1 364 ? -19.922 21.547 23.266 1 94.19 364 THR A CA 1
ATOM 2851 C C . THR A 1 364 ? -19.344 21.547 24.688 1 94.19 364 THR A C 1
ATOM 2853 O O . THR A 1 364 ? -18.562 22.422 25.047 1 94.19 364 THR A O 1
ATOM 2856 N N . LYS A 1 365 ? -19.672 20.578 25.422 1 95 365 LYS A N 1
ATOM 2857 C CA . LYS A 1 365 ? -19.219 20.5 26.797 1 95 365 LYS A CA 1
ATOM 2858 C C . LYS A 1 365 ? -17.703 20.359 26.875 1 95 365 LYS A C 1
ATOM 2860 O O . LYS A 1 365 ? -17.078 20.859 27.797 1 95 365 LYS A O 1
ATOM 2865 N N . ASP A 1 366 ? -17.172 19.609 25.875 1 95.12 366 ASP A N 1
ATOM 2866 C CA . ASP A 1 366 ? -15.727 19.438 25.812 1 95.12 366 ASP A CA 1
ATOM 2867 C C . ASP A 1 366 ? -15.016 20.766 25.562 1 95.12 366 ASP A C 1
ATOM 2869 O O . ASP A 1 366 ? -14 21.062 26.203 1 95.12 366 ASP A O 1
ATOM 2873 N N . ILE A 1 367 ? -15.586 21.562 24.703 1 96.19 367 ILE A N 1
ATOM 2874 C CA . ILE A 1 367 ? -15.016 22.859 24.328 1 96.19 367 ILE A CA 1
ATOM 2875 C C . ILE A 1 367 ? -15.109 23.828 25.516 1 96.19 367 ILE A C 1
ATOM 2877 O O . ILE A 1 367 ? -14.164 24.547 25.797 1 96.19 367 ILE A O 1
ATOM 2881 N N . GLU A 1 368 ? -16.188 23.828 26.188 1 95.44 368 GLU A N 1
ATOM 2882 C CA . GLU A 1 368 ? -16.375 24.672 27.375 1 95.44 368 GLU A CA 1
ATOM 2883 C C . GLU A 1 368 ? -15.367 24.344 28.469 1 95.44 368 GLU A C 1
ATOM 2885 O O . GLU A 1 368 ? -14.742 25.234 29.031 1 95.44 368 GLU A O 1
ATOM 2890 N N . TYR A 1 369 ? -15.266 23.109 28.656 1 95.94 369 TYR A N 1
ATOM 2891 C CA . TYR A 1 369 ? -14.312 22.656 29.672 1 95.94 369 TYR A CA 1
ATOM 2892 C C . TYR A 1 369 ? -12.891 23.062 29.297 1 95.94 369 TYR A C 1
ATOM 2894 O O . TYR A 1 369 ? -12.188 23.688 30.094 1 95.94 369 TYR A O 1
ATOM 2902 N N . ALA A 1 370 ? -12.484 22.688 28.109 1 95.88 370 ALA A N 1
ATOM 2903 C CA . ALA A 1 370 ? -11.117 22.938 27.672 1 95.88 370 ALA A CA 1
ATOM 2904 C C . ALA A 1 370 ? -10.828 24.438 27.656 1 95.88 370 ALA A C 1
ATOM 2906 O O . ALA A 1 370 ? -9.711 24.875 27.984 1 95.88 370 ALA A O 1
ATOM 2907 N N . SER A 1 371 ? -11.773 25.234 27.234 1 95.94 371 SER A N 1
ATOM 2908 C CA . SER A 1 371 ? -11.609 26.688 27.219 1 95.94 371 SER A CA 1
ATOM 2909 C C . SER A 1 371 ? -11.398 27.25 28.609 1 95.94 371 SER A C 1
ATOM 2911 O O . SER A 1 371 ? -10.578 28.141 28.812 1 95.94 371 SER A O 1
ATOM 2913 N N . SER A 1 372 ? -12.148 26.719 29.531 1 95.81 372 SER A N 1
ATOM 2914 C CA . SER A 1 372 ? -11.992 27.156 30.906 1 95.81 372 SER A CA 1
ATOM 2915 C C . SER A 1 372 ? -10.602 26.812 31.438 1 95.81 372 SER A C 1
ATOM 2917 O O . SER A 1 372 ? -9.977 27.625 32.125 1 95.81 372 SER A O 1
ATOM 2919 N N . VAL A 1 373 ? -10.188 25.641 31.125 1 95.62 373 VAL A N 1
ATOM 2920 C CA . VAL A 1 373 ? -8.859 25.203 31.562 1 95.62 373 VAL A CA 1
ATOM 2921 C C . VAL A 1 373 ? -7.793 26.109 30.938 1 95.62 373 VAL A C 1
ATOM 2923 O O . VAL A 1 373 ? -6.863 26.547 31.625 1 95.62 373 VAL A O 1
ATOM 2926 N N . LEU A 1 374 ? -7.918 26.406 29.688 1 94.88 374 LEU A N 1
ATOM 2927 C CA . LEU A 1 374 ? -6.973 27.25 28.969 1 94.88 374 LEU A CA 1
ATOM 2928 C C . LEU A 1 374 ? -6.914 28.641 29.578 1 94.88 374 LEU A C 1
ATOM 2930 O O . LEU A 1 374 ? -5.832 29.188 29.797 1 94.88 374 LEU A O 1
ATOM 2934 N N . LYS A 1 375 ? -8.031 29.203 29.859 1 94.12 375 LYS A N 1
ATOM 2935 C CA . LYS A 1 375 ? -8.102 30.531 30.453 1 94.12 375 LYS A CA 1
ATOM 2936 C C . LYS A 1 375 ? -7.438 30.562 31.828 1 94.12 375 LYS A C 1
ATOM 2938 O O . LYS A 1 375 ? -6.738 31.516 32.156 1 94.12 375 LYS A O 1
ATOM 2943 N N . ASN A 1 376 ? -7.66 29.516 32.531 1 94 376 ASN A N 1
ATOM 2944 C CA . ASN A 1 376 ? -7.09 29.438 33.875 1 94 376 ASN A CA 1
ATOM 2945 C C . ASN A 1 376 ? -5.566 29.344 33.812 1 94 376 ASN A C 1
ATOM 2947 O O . ASN A 1 376 ? -4.883 29.922 34.656 1 94 376 ASN A O 1
ATOM 2951 N N . ILE A 1 377 ? -5.055 28.562 32.906 1 93.06 377 ILE A N 1
ATOM 2952 C CA . ILE A 1 377 ? -3.611 28.375 32.812 1 93.06 377 ILE A CA 1
ATOM 2953 C C . ILE A 1 377 ? -2.953 29.656 32.312 1 93.06 377 ILE A C 1
ATOM 2955 O O . ILE A 1 377 ? -1.852 30 32.75 1 93.06 377 ILE A O 1
ATOM 2959 N N . LEU A 1 378 ? -3.568 30.328 31.438 1 91.19 378 LEU A N 1
ATOM 2960 C CA . LEU A 1 378 ? -2.963 31.484 30.781 1 91.19 378 LEU A CA 1
ATOM 2961 C C . LEU A 1 378 ? -3.201 32.75 31.594 1 91.19 378 LEU A C 1
ATOM 2963 O O . LEU A 1 378 ? -2.662 33.812 31.281 1 91.19 378 LEU A O 1
ATOM 2967 N N . LYS A 1 379 ? -3.893 32.75 32.594 1 85 379 LYS A N 1
ATOM 2968 C CA . LYS A 1 379 ? -4.055 33.875 33.5 1 85 379 LYS A CA 1
ATOM 2969 C C . LYS A 1 379 ? -2.766 34.156 34.281 1 85 379 LYS A C 1
ATOM 2971 O O . LYS A 1 379 ? -2.074 33.219 34.688 1 85 379 LYS A O 1
ATOM 2976 N N . MET B 1 1 ? -16.719 -15.719 -21.609 1 71.94 1 MET B N 1
ATOM 2977 C CA . MET B 1 1 ? -15.875 -16.875 -21.297 1 71.94 1 MET B CA 1
ATOM 2978 C C . MET B 1 1 ? -16.656 -17.906 -20.469 1 71.94 1 MET B C 1
ATOM 2980 O O . MET B 1 1 ? -17.391 -17.547 -19.547 1 71.94 1 MET B O 1
ATOM 2984 N N . LYS B 1 2 ? -16.719 -19.109 -20.953 1 71.5 2 LYS B N 1
ATOM 2985 C CA . LYS B 1 2 ? -17.391 -20.188 -20.25 1 71.5 2 LYS B CA 1
ATOM 2986 C C . LYS B 1 2 ? -16.641 -20.594 -18.984 1 71.5 2 LYS B C 1
ATOM 2988 O O . LYS B 1 2 ? -17.234 -20.859 -17.953 1 71.5 2 LYS B O 1
ATOM 2993 N N . ILE B 1 3 ? -15.281 -20.594 -19.094 1 80.69 3 ILE B N 1
ATOM 2994 C CA . ILE B 1 3 ? -14.344 -20.953 -18.047 1 80.69 3 ILE B CA 1
ATOM 2995 C C . ILE B 1 3 ? -13.18 -19.953 -18.031 1 80.69 3 ILE B C 1
ATOM 2997 O O . ILE B 1 3 ? -12.664 -19.578 -19.094 1 80.69 3 ILE B O 1
ATOM 3001 N N . ASP B 1 4 ? -12.945 -19.5 -16.781 1 80.81 4 ASP B N 1
ATOM 3002 C CA . ASP B 1 4 ? -11.867 -18.516 -16.656 1 80.81 4 ASP B CA 1
ATOM 3003 C C . ASP B 1 4 ? -11.039 -18.781 -15.398 1 80.81 4 ASP B C 1
ATOM 3005 O O . ASP B 1 4 ? -11.562 -19.234 -14.383 1 80.81 4 ASP B O 1
ATOM 3009 N N . CYS B 1 5 ? -9.891 -18.484 -15.539 1 80.56 5 CYS B N 1
ATOM 3010 C CA . CYS B 1 5 ? -9.023 -18.625 -14.375 1 80.56 5 CYS B CA 1
ATOM 3011 C C . CYS B 1 5 ? -9.219 -17.484 -13.398 1 80.56 5 CYS B C 1
ATOM 3013 O O . CYS B 1 5 ? -8.812 -17.562 -12.234 1 80.56 5 CYS B O 1
ATOM 3015 N N . VAL B 1 6 ? -9.797 -16.375 -13.812 1 73.88 6 VAL B N 1
ATOM 3016 C CA . VAL B 1 6 ? -10.133 -15.242 -12.961 1 73.88 6 VAL B CA 1
ATOM 3017 C C . VAL B 1 6 ? -11.547 -15.406 -12.398 1 73.88 6 VAL B C 1
ATOM 3019 O O . VAL B 1 6 ? -12.43 -15.93 -13.086 1 73.88 6 VAL B O 1
ATOM 3022 N N . PHE B 1 7 ? -11.688 -15.031 -11.109 1 76.69 7 PHE B N 1
ATOM 3023 C CA . PHE B 1 7 ? -12.984 -15.242 -10.477 1 76.69 7 PHE B CA 1
ATOM 3024 C C . PHE B 1 7 ? -13.219 -14.219 -9.367 1 76.69 7 PHE B C 1
ATOM 3026 O O . PHE B 1 7 ? -12.352 -13.383 -9.094 1 76.69 7 PHE B O 1
ATOM 3033 N N . LYS B 1 8 ? -14.461 -14.086 -8.969 1 74.44 8 LYS B N 1
ATOM 3034 C CA . LYS B 1 8 ? -14.836 -13.32 -7.781 1 74.44 8 LYS B CA 1
ATOM 3035 C C . LYS B 1 8 ? -14.977 -14.234 -6.566 1 74.44 8 LYS B C 1
ATOM 3037 O O . LYS B 1 8 ? -15.68 -15.242 -6.617 1 74.44 8 LYS B O 1
ATOM 3042 N N . ALA B 1 9 ? -14.242 -13.82 -5.531 1 79.06 9 ALA B N 1
ATOM 3043 C CA . ALA B 1 9 ? -14.297 -14.656 -4.328 1 79.06 9 ALA B CA 1
ATOM 3044 C C . ALA B 1 9 ? -15.703 -14.641 -3.725 1 79.06 9 ALA B C 1
ATOM 3046 O O . ALA B 1 9 ? -16.375 -13.602 -3.711 1 79.06 9 ALA B O 1
ATOM 3047 N N . GLU B 1 10 ? -16.094 -15.711 -3.303 1 71.94 10 GLU B N 1
ATOM 3048 C CA . GLU B 1 10 ? -17.406 -15.828 -2.65 1 71.94 10 GLU B CA 1
ATOM 3049 C C . GLU B 1 10 ? -17.391 -15.164 -1.275 1 71.94 10 GLU B C 1
ATOM 3051 O O . GLU B 1 10 ? -16.422 -15.297 -0.526 1 71.94 10 GLU B O 1
ATOM 3056 N N . ARG B 1 11 ? -18.422 -14.359 -1.065 1 75.5 11 ARG B N 1
ATOM 3057 C CA . ARG B 1 11 ? -18.672 -13.797 0.261 1 75.5 11 ARG B CA 1
ATOM 3058 C C . ARG B 1 11 ? -20.016 -14.273 0.812 1 75.5 11 ARG B C 1
ATOM 3060 O O . ARG B 1 11 ? -21.062 -14.016 0.215 1 75.5 11 ARG B O 1
ATOM 3067 N N . THR B 1 12 ? -19.922 -14.805 1.979 1 77 12 THR B N 1
ATOM 3068 C CA . THR B 1 12 ? -21.156 -15.328 2.572 1 77 12 THR B CA 1
ATOM 3069 C C . THR B 1 12 ? -21.875 -14.242 3.359 1 77 12 THR B C 1
ATOM 3071 O O . THR B 1 12 ? -21.328 -13.164 3.594 1 77 12 THR B O 1
ATOM 3074 N N . LEU B 1 13 ? -23.047 -14.523 3.682 1 76.88 13 LEU B N 1
ATOM 3075 C CA . LEU B 1 13 ? -23.812 -13.633 4.543 1 76.88 13 LEU B CA 1
ATOM 3076 C C . LEU B 1 13 ? -23.125 -13.445 5.887 1 76.88 13 LEU B C 1
ATOM 3078 O O . LEU B 1 13 ? -23.188 -12.367 6.48 1 76.88 13 LEU B O 1
ATOM 3082 N N . ILE B 1 14 ? -22.562 -14.461 6.273 1 75.81 14 ILE B N 1
ATOM 3083 C CA . ILE B 1 14 ? -21.844 -14.414 7.543 1 75.81 14 ILE B CA 1
ATOM 3084 C C . ILE B 1 14 ? -20.672 -13.438 7.438 1 75.81 14 ILE B C 1
ATOM 3086 O O . ILE B 1 14 ? -20.375 -12.703 8.383 1 75.81 14 ILE B O 1
ATOM 3090 N N . ASP B 1 15 ? -20.016 -13.445 6.301 1 80.56 15 ASP B N 1
ATOM 3091 C CA . ASP B 1 15 ? -18.953 -12.484 6.059 1 80.56 15 ASP B CA 1
ATOM 3092 C C . ASP B 1 15 ? -19.453 -11.055 6.199 1 80.56 15 ASP B C 1
ATOM 3094 O O . ASP B 1 15 ? -18.812 -10.219 6.848 1 80.56 15 ASP B O 1
ATOM 3098 N N . CYS B 1 16 ? -20.562 -10.859 5.637 1 79.94 16 CYS B N 1
ATOM 3099 C CA . CYS B 1 16 ? -21.156 -9.523 5.633 1 79.94 16 CYS B CA 1
ATOM 3100 C C . CYS B 1 16 ? -21.547 -9.102 7.039 1 79.94 16 CYS B C 1
ATOM 3102 O O . CYS B 1 16 ? -21.297 -7.961 7.445 1 79.94 16 CYS B O 1
ATOM 3104 N N . TYR B 1 17 ? -22.094 -10.016 7.789 1 82.44 17 TYR B N 1
ATOM 3105 C CA . TYR B 1 17 ? -22.5 -9.719 9.156 1 82.44 17 TYR B CA 1
ATOM 3106 C C . TYR B 1 17 ? -21.281 -9.438 10.039 1 82.44 17 TYR B C 1
ATOM 3108 O O . TYR B 1 17 ? -21.297 -8.516 10.852 1 82.44 17 TYR B O 1
ATOM 3116 N N . ASN B 1 18 ? -20.344 -10.227 9.891 1 85.31 18 ASN B N 1
ATOM 3117 C CA . ASN B 1 18 ? -19.125 -10.031 10.672 1 85.31 18 ASN B CA 1
ATOM 3118 C C . ASN B 1 18 ? -18.453 -8.695 10.359 1 85.31 18 ASN B C 1
ATOM 3120 O O . ASN B 1 18 ? -17.938 -8.031 11.258 1 85.31 18 ASN B O 1
ATOM 3124 N N . LEU B 1 19 ? -18.453 -8.398 9.141 1 85.25 19 LEU B N 1
ATOM 3125 C CA . LEU B 1 19 ? -17.891 -7.125 8.719 1 85.25 19 LEU B CA 1
ATOM 3126 C C . LEU B 1 19 ? -18.625 -5.961 9.359 1 85.25 19 LEU B C 1
ATOM 3128 O O . LEU B 1 19 ? -18.016 -5.023 9.859 1 85.25 19 LEU B O 1
ATOM 3132 N N . LEU B 1 20 ? -19.906 -6.043 9.336 1 84.75 20 LEU B N 1
ATOM 3133 C CA . LEU B 1 20 ? -20.734 -5 9.938 1 84.75 20 LEU B CA 1
ATOM 3134 C C . LEU B 1 20 ? -20.469 -4.902 11.438 1 84.75 20 LEU B C 1
ATOM 3136 O O . LEU B 1 20 ? -20.375 -3.803 11.984 1 84.75 20 LEU B O 1
ATOM 3140 N N . ASN B 1 21 ? -20.406 -5.996 12.016 1 86.75 21 ASN B N 1
ATOM 3141 C CA . ASN B 1 21 ? -20.125 -6.027 13.445 1 86.75 21 ASN B CA 1
ATOM 3142 C C . ASN B 1 21 ? -18.766 -5.41 13.758 1 86.75 21 ASN B C 1
ATOM 3144 O O . ASN B 1 21 ? -18.625 -4.676 14.734 1 86.75 21 ASN B O 1
ATOM 3148 N N . ASP B 1 22 ? -17.844 -5.699 13.023 1 85.75 22 ASP B N 1
ATOM 3149 C CA . ASP B 1 22 ? -16.5 -5.188 13.242 1 85.75 22 ASP B CA 1
ATOM 3150 C C . ASP B 1 22 ? -16.438 -3.676 13.031 1 85.75 22 ASP B C 1
ATOM 3152 O O . ASP B 1 22 ? -15.742 -2.969 13.758 1 85.75 22 ASP B O 1
ATOM 3156 N N . ILE B 1 23 ? -17.141 -3.174 12.023 1 83.81 23 ILE B N 1
ATOM 3157 C CA . ILE B 1 23 ? -17.203 -1.733 11.797 1 83.81 23 ILE B CA 1
ATOM 3158 C C . ILE B 1 23 ? -17.766 -1.047 13.039 1 83.81 23 ILE B C 1
ATOM 3160 O O . ILE B 1 23 ? -17.281 0.006 13.453 1 83.81 23 ILE B O 1
ATOM 3164 N N . ASN B 1 24 ? -18.672 -1.637 13.602 1 84 24 ASN B N 1
ATOM 3165 C CA . ASN B 1 24 ? -19.391 -1.019 14.711 1 84 24 ASN B CA 1
ATOM 3166 C C . ASN B 1 24 ? -18.625 -1.146 16.016 1 84 24 ASN B C 1
ATOM 3168 O O . ASN B 1 24 ? -18.719 -0.283 16.891 1 84 24 ASN B O 1
ATOM 3172 N N . THR B 1 25 ? -17.875 -2.189 16.156 1 84.88 25 THR B N 1
ATOM 3173 C CA . THR B 1 25 ? -17.312 -2.488 17.469 1 84.88 25 THR B CA 1
ATOM 3174 C C . THR B 1 25 ? -15.812 -2.203 17.5 1 84.88 25 THR B C 1
ATOM 3176 O O . THR B 1 25 ? -15.203 -2.168 18.578 1 84.88 25 THR B O 1
ATOM 3179 N N . SER B 1 26 ? -15.289 -1.984 16.406 1 86 26 SER B N 1
ATOM 3180 C CA . SER B 1 26 ? -13.844 -1.792 16.359 1 86 26 SER B CA 1
ATOM 3181 C C . SER B 1 26 ? -13.445 -0.455 16.984 1 86 26 SER B C 1
ATOM 3183 O O . SER B 1 26 ? -14.227 0.493 16.984 1 86 26 SER B O 1
ATOM 3185 N N . ASP B 1 27 ? -12.289 -0.387 17.578 1 86.5 27 ASP B N 1
ATOM 3186 C CA . ASP B 1 27 ? -11.711 0.852 18.094 1 86.5 27 ASP B CA 1
ATOM 3187 C C . ASP B 1 27 ? -11.344 1.801 16.953 1 86.5 27 ASP B C 1
ATOM 3189 O O . ASP B 1 27 ? -11.289 3.018 17.156 1 86.5 27 ASP B O 1
ATOM 3193 N N . SER B 1 28 ? -10.969 1.308 15.859 1 87.75 28 SER B N 1
ATOM 3194 C CA . SER B 1 28 ? -10.633 2.035 14.633 1 87.75 28 SER B CA 1
ATOM 3195 C C . SER B 1 28 ? -10.68 1.12 13.414 1 87.75 28 SER B C 1
ATOM 3197 O O . SER B 1 28 ? -10.703 -0.105 13.555 1 87.75 28 SER B O 1
ATOM 3199 N N . LEU B 1 29 ? -10.734 1.742 12.273 1 89.69 29 LEU B N 1
ATOM 3200 C CA . LEU B 1 29 ? -10.672 0.938 11.062 1 89.69 29 LEU B CA 1
ATOM 3201 C C . LEU B 1 29 ? -9.281 0.991 10.438 1 89.69 29 LEU B C 1
ATOM 3203 O O . LEU B 1 29 ? -9.047 0.416 9.375 1 89.69 29 LEU B O 1
ATOM 3207 N N . SER B 1 30 ? -8.352 1.615 11.094 1 91.94 30 SER B N 1
ATOM 3208 C CA . SER B 1 30 ? -6.984 1.703 10.594 1 91.94 30 SER B CA 1
ATOM 3209 C C . SER B 1 30 ? -6.207 0.421 10.875 1 91.94 30 SER B C 1
ATOM 3211 O O . SER B 1 30 ? -6.715 -0.483 11.547 1 91.94 30 SER B O 1
ATOM 3213 N N . GLY B 1 31 ? -5.031 0.397 10.336 1 90.81 31 GLY B N 1
ATOM 3214 C CA . GLY B 1 31 ? -4.203 -0.795 10.398 1 90.81 31 GLY B CA 1
ATOM 3215 C C . GLY B 1 31 ? -3.654 -1.065 11.789 1 90.81 31 GLY B C 1
ATOM 3216 O O . GLY B 1 31 ? -3.072 -2.123 12.031 1 90.81 31 GLY B O 1
ATOM 3217 N N . ASN B 1 32 ? -3.846 -0.196 12.695 1 86.81 32 ASN B N 1
ATOM 3218 C CA . ASN B 1 32 ? -3.426 -0.406 14.078 1 86.81 32 ASN B CA 1
ATOM 3219 C C . ASN B 1 32 ? -4.605 -0.774 14.977 1 86.81 32 ASN B C 1
ATOM 3221 O O . ASN B 1 32 ? -4.496 -0.735 16.203 1 86.81 32 ASN B O 1
ATOM 3225 N N . SER B 1 33 ? -5.602 -1.239 14.477 1 91.62 33 SER B N 1
ATOM 3226 C CA . SER B 1 33 ? -6.809 -1.576 15.227 1 91.62 33 SER B CA 1
ATOM 3227 C C . SER B 1 33 ? -6.699 -2.959 15.859 1 91.62 33 SER B C 1
ATOM 3229 O O . SER B 1 33 ? -5.84 -3.758 15.477 1 91.62 33 SER B O 1
ATOM 3231 N N . THR B 1 34 ? -7.578 -3.223 16.781 1 93.94 34 THR B N 1
ATOM 3232 C CA . THR B 1 34 ? -7.617 -4.512 17.469 1 93.94 34 THR B CA 1
ATOM 3233 C C . THR B 1 34 ? -8.047 -5.617 16.516 1 93.94 34 THR B C 1
ATOM 3235 O O . THR B 1 34 ? -7.641 -6.77 16.656 1 93.94 34 THR B O 1
ATOM 3238 N N . ILE B 1 35 ? -8.82 -5.293 15.508 1 95.38 35 ILE B N 1
ATOM 3239 C CA . ILE B 1 35 ? -9.266 -6.281 14.531 1 95.38 35 ILE B CA 1
ATOM 3240 C C . ILE B 1 35 ? -8.07 -6.777 13.711 1 95.38 35 ILE B C 1
ATOM 3242 O O . ILE B 1 35 ? -7.969 -7.969 13.414 1 95.38 35 ILE B O 1
ATOM 3246 N N . VAL B 1 36 ? -7.195 -5.875 13.367 1 97.5 36 VAL B N 1
ATOM 3247 C CA . VAL B 1 36 ? -6.004 -6.254 12.609 1 97.5 36 VAL B CA 1
ATOM 3248 C C . VAL B 1 36 ? -5.125 -7.176 13.453 1 97.5 36 VAL B C 1
ATOM 3250 O O . VAL B 1 36 ? -4.602 -8.172 12.953 1 97.5 36 VAL B O 1
ATOM 3253 N N . LYS B 1 37 ? -5 -6.844 14.695 1 97.19 37 LYS B N 1
ATOM 3254 C CA . LYS B 1 37 ? -4.234 -7.699 15.594 1 97.19 37 LYS B CA 1
ATOM 3255 C C . LYS B 1 37 ? -4.855 -9.094 15.688 1 97.19 37 LYS B C 1
ATOM 3257 O O . LYS B 1 37 ? -4.141 -10.094 15.68 1 97.19 37 LYS B O 1
ATOM 3262 N N . LYS B 1 38 ? -6.141 -9.125 15.789 1 97.31 38 LYS B N 1
ATOM 3263 C CA . LYS B 1 38 ? -6.84 -10.406 15.812 1 97.31 38 LYS B CA 1
ATOM 3264 C C . LYS B 1 38 ? -6.562 -11.211 14.547 1 97.31 38 LYS B C 1
ATOM 3266 O O . LYS B 1 38 ? -6.383 -12.43 14.609 1 97.31 38 LYS B O 1
ATOM 3271 N N . TYR B 1 39 ? -6.625 -10.562 13.461 1 98.38 39 TYR B N 1
ATOM 3272 C CA . TYR B 1 39 ? -6.324 -11.211 12.188 1 98.38 39 TYR B CA 1
ATOM 3273 C C . TYR B 1 39 ? -4.906 -11.766 12.18 1 98.38 39 TYR B C 1
ATOM 3275 O O . TYR B 1 39 ? -4.684 -12.914 11.805 1 98.38 39 TYR B O 1
ATOM 3283 N N . GLU B 1 40 ? -3.9 -10.938 12.578 1 98.81 40 GLU B N 1
ATOM 3284 C CA . GLU B 1 40 ? -2.506 -11.359 12.648 1 98.81 40 GLU B CA 1
ATOM 3285 C C . GLU B 1 40 ? -2.34 -12.57 13.57 1 98.81 40 GLU B C 1
ATOM 3287 O O . GLU B 1 40 ? -1.612 -13.508 13.242 1 98.81 40 GLU B O 1
ATOM 3292 N N . ASP B 1 41 ? -3.012 -12.547 14.68 1 98.69 41 ASP B N 1
ATOM 3293 C CA . ASP B 1 41 ? -2.947 -13.656 15.625 1 98.69 41 ASP B CA 1
ATOM 3294 C C . ASP B 1 41 ? -3.527 -14.93 15.008 1 98.69 41 ASP B C 1
ATOM 3296 O O . ASP B 1 41 ? -2.979 -16.016 15.188 1 98.69 41 ASP B O 1
ATOM 3300 N N . ALA B 1 42 ? -4.66 -14.805 14.344 1 98.62 42 ALA B N 1
ATOM 3301 C CA . ALA B 1 42 ? -5.285 -15.953 13.688 1 98.62 42 ALA B CA 1
ATOM 3302 C C . ALA B 1 42 ? -4.355 -16.562 12.641 1 98.62 42 ALA B C 1
ATOM 3304 O O . ALA B 1 42 ? -4.254 -17.781 12.523 1 98.62 42 ALA B O 1
ATOM 3305 N N . LEU B 1 43 ? -3.688 -15.727 11.891 1 98.88 43 LEU B N 1
ATOM 3306 C CA . LEU B 1 43 ? -2.736 -16.188 10.883 1 98.88 43 LEU B CA 1
ATOM 3307 C C . LEU B 1 43 ? -1.575 -16.938 11.531 1 98.88 43 LEU B C 1
ATOM 3309 O O . LEU B 1 43 ? -1.199 -18.016 11.078 1 98.88 43 LEU B O 1
ATOM 3313 N N . ALA B 1 44 ? -0.975 -16.281 12.508 1 98.81 44 ALA B N 1
ATOM 3314 C CA . ALA B 1 44 ? 0.155 -16.906 13.195 1 98.81 44 ALA B CA 1
ATOM 3315 C C . ALA B 1 44 ? -0.221 -18.266 13.75 1 98.81 44 ALA B C 1
ATOM 3317 O O . ALA B 1 44 ? 0.562 -19.219 13.664 1 98.81 44 ALA B O 1
ATOM 3318 N N . GLN B 1 45 ? -1.402 -18.328 14.289 1 98.62 45 GLN B N 1
ATOM 3319 C CA . GLN B 1 45 ? -1.88 -19.594 14.859 1 98.62 45 GLN B CA 1
ATOM 3320 C C . GLN B 1 45 ? -2.088 -20.641 13.773 1 98.62 45 GLN B C 1
ATOM 3322 O O . GLN B 1 45 ? -1.636 -21.781 13.906 1 98.62 45 GLN B O 1
ATOM 3327 N N . TYR B 1 46 ? -2.748 -20.297 12.75 1 98.44 46 TYR B N 1
ATOM 3328 C CA . TYR B 1 46 ? -3.066 -21.25 11.688 1 98.44 46 TYR B CA 1
ATOM 3329 C C . TYR B 1 46 ? -1.798 -21.797 11.055 1 98.44 46 TYR B C 1
ATOM 3331 O O . TYR B 1 46 ? -1.701 -23.016 10.805 1 98.44 46 TYR B O 1
ATOM 3339 N N . PHE B 1 47 ? -0.835 -20.938 10.789 1 98.62 47 PHE B N 1
ATOM 3340 C CA . PHE B 1 47 ? 0.373 -21.328 10.078 1 98.62 47 PHE B CA 1
ATOM 3341 C C . PHE B 1 47 ? 1.451 -21.781 11.055 1 98.62 47 PHE B C 1
ATOM 3343 O O . PHE B 1 47 ? 2.543 -22.188 10.641 1 98.62 47 PHE B O 1
ATOM 3350 N N . ASN B 1 48 ? 1.192 -21.703 12.305 1 98 48 ASN B N 1
ATOM 3351 C CA . ASN B 1 48 ? 2.092 -22.141 13.367 1 98 48 ASN B CA 1
ATOM 3352 C C . A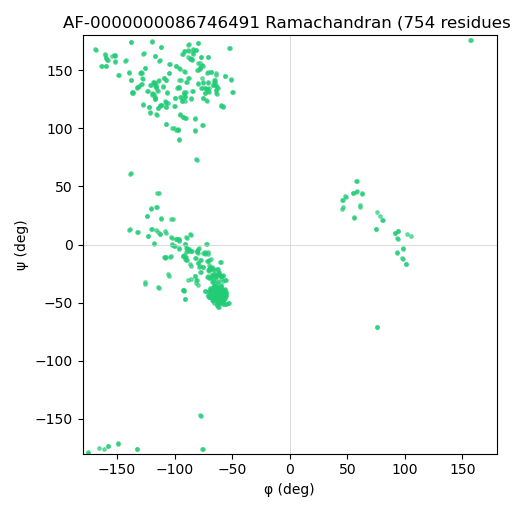SN B 1 48 ? 3.434 -21.406 13.289 1 98 48 ASN B C 1
ATOM 3354 O O . ASN B 1 48 ? 4.484 -22.047 13.227 1 98 48 ASN B O 1
ATOM 3358 N N . VAL B 1 49 ? 3.396 -20.141 13.281 1 98.62 49 VAL B N 1
ATOM 3359 C CA . VAL B 1 49 ? 4.586 -19.281 13.289 1 98.62 49 VAL B CA 1
ATOM 3360 C C . VAL B 1 49 ? 4.496 -18.266 14.422 1 98.62 49 VAL B C 1
ATOM 3362 O O . VAL B 1 49 ? 3.426 -18.078 15 1 98.62 49 VAL B O 1
ATOM 3365 N N . LYS B 1 50 ? 5.621 -17.641 14.766 1 98.62 50 LYS B N 1
ATOM 3366 C CA . LYS B 1 50 ? 5.668 -16.688 15.867 1 98.62 50 LYS B CA 1
ATOM 3367 C C . LYS B 1 50 ? 4.996 -15.367 15.484 1 98.62 50 LYS B C 1
ATOM 3369 O O . LYS B 1 50 ? 4.309 -14.758 16.297 1 98.62 50 LYS B O 1
ATOM 3374 N N . TYR B 1 51 ? 5.223 -14.914 14.219 1 98.75 51 TYR B N 1
ATOM 3375 C CA . TYR B 1 51 ? 4.758 -13.578 13.844 1 98.75 51 TYR B CA 1
ATOM 3376 C C . TYR B 1 51 ? 4.027 -13.617 12.508 1 98.75 51 TYR B C 1
ATOM 3378 O O . TYR B 1 51 ? 4.461 -14.289 11.57 1 98.75 51 TYR B O 1
ATOM 3386 N N . ALA B 1 52 ? 2.949 -12.977 12.453 1 98.88 52 ALA B N 1
ATOM 3387 C CA . ALA B 1 52 ? 2.248 -12.586 11.227 1 98.88 52 ALA B CA 1
ATOM 3388 C C . ALA B 1 52 ? 2.041 -11.078 11.164 1 98.88 52 ALA B C 1
ATOM 3390 O O . ALA B 1 52 ? 1.682 -10.453 12.164 1 98.88 52 ALA B O 1
ATOM 3391 N N . ILE B 1 53 ? 2.361 -10.484 10.062 1 98.69 53 ILE B N 1
ATOM 3392 C CA . ILE B 1 53 ? 2.199 -9.055 9.859 1 98.69 53 ILE B CA 1
ATOM 3393 C C . ILE B 1 53 ? 1.283 -8.797 8.664 1 98.69 53 ILE B C 1
ATOM 3395 O O . ILE B 1 53 ? 1.633 -9.125 7.531 1 98.69 53 ILE B O 1
ATOM 3399 N N . ALA B 1 54 ? 0.116 -8.242 8.906 1 98.75 54 ALA B N 1
ATOM 3400 C CA . ALA B 1 54 ? -0.819 -7.906 7.836 1 98.75 54 ALA B CA 1
ATOM 3401 C C . ALA B 1 54 ? -0.348 -6.68 7.059 1 98.75 54 ALA B C 1
ATOM 3403 O O . ALA B 1 54 ? 0.118 -5.703 7.648 1 98.75 54 ALA B O 1
ATOM 3404 N N . VAL B 1 55 ? -0.407 -6.754 5.75 1 98.75 55 VAL B N 1
ATOM 3405 C CA . VAL B 1 55 ? 0.025 -5.645 4.91 1 98.75 55 VAL B CA 1
ATOM 3406 C C . VAL B 1 55 ? -0.956 -5.457 3.756 1 98.75 55 VAL B C 1
ATOM 3408 O O . VAL B 1 55 ? -1.845 -6.285 3.547 1 98.75 55 VAL B O 1
ATOM 3411 N N . SER B 1 56 ? -0.793 -4.465 2.996 1 98.38 56 SER B N 1
ATOM 3412 C CA . SER B 1 56 ? -1.8 -3.984 2.055 1 98.38 56 SER B CA 1
ATOM 3413 C C . SER B 1 56 ? -1.82 -4.832 0.787 1 98.38 56 SER B C 1
ATOM 3415 O O . SER B 1 56 ? -2.768 -4.762 0.002 1 98.38 56 SER B O 1
ATOM 3417 N N . SER B 1 57 ? -0.781 -5.656 0.505 1 98.44 57 SER B N 1
ATOM 3418 C CA . SER B 1 57 ? -0.729 -6.508 -0.679 1 98.44 57 SER B CA 1
ATOM 3419 C C . SER B 1 57 ? 0.411 -7.52 -0.585 1 98.44 57 SER B C 1
ATOM 3421 O O . SER B 1 57 ? 1.278 -7.402 0.283 1 98.44 57 SER B O 1
ATOM 3423 N N . GLY B 1 58 ? 0.365 -8.469 -1.473 1 98.5 58 GLY B N 1
ATOM 3424 C CA . GLY B 1 58 ? 1.503 -9.367 -1.586 1 98.5 58 GLY B CA 1
ATOM 3425 C C . GLY B 1 58 ? 2.779 -8.664 -2.008 1 98.5 58 GLY B C 1
ATOM 3426 O O . GLY B 1 58 ? 3.865 -9 -1.53 1 98.5 58 GLY B O 1
ATOM 3427 N N . THR B 1 59 ? 2.674 -7.707 -2.906 1 98.19 59 THR B N 1
ATOM 3428 C CA . THR B 1 59 ? 3.82 -6.91 -3.33 1 98.19 59 THR B CA 1
ATOM 3429 C C . THR B 1 59 ? 4.406 -6.137 -2.152 1 98.19 59 THR B C 1
ATOM 3431 O O . THR B 1 59 ? 5.629 -6.035 -2.016 1 98.19 59 THR B O 1
ATOM 3434 N N . ALA B 1 60 ? 3.51 -5.605 -1.34 1 98.62 60 ALA B N 1
ATOM 3435 C CA . ALA B 1 60 ? 3.953 -4.918 -0.13 1 98.62 60 ALA B CA 1
ATOM 3436 C C . ALA B 1 60 ? 4.723 -5.863 0.788 1 98.62 60 ALA B C 1
ATOM 3438 O O . ALA B 1 60 ? 5.73 -5.477 1.387 1 98.62 60 ALA B O 1
ATOM 3439 N N . ALA B 1 61 ? 4.219 -7.074 0.934 1 98.88 61 ALA B N 1
ATOM 3440 C CA . ALA B 1 61 ? 4.895 -8.078 1.752 1 98.88 61 ALA B CA 1
ATOM 3441 C C . ALA B 1 61 ? 6.316 -8.32 1.259 1 98.88 61 ALA B C 1
ATOM 3443 O O . ALA B 1 61 ? 7.266 -8.312 2.051 1 98.88 61 ALA B O 1
ATOM 3444 N N . LEU B 1 62 ? 6.434 -8.477 -0.016 1 98.88 62 LEU B N 1
ATOM 3445 C CA . LEU B 1 62 ? 7.73 -8.742 -0.628 1 98.88 62 LEU B CA 1
ATOM 3446 C C . LEU B 1 62 ? 8.656 -7.535 -0.495 1 98.88 62 LEU B C 1
ATOM 3448 O O . LEU B 1 62 ? 9.805 -7.676 -0.085 1 98.88 62 LEU B O 1
ATOM 3452 N N . HIS B 1 63 ? 8.164 -6.387 -0.82 1 98.62 63 HIS B N 1
ATOM 3453 C CA . HIS B 1 63 ? 8.969 -5.172 -0.788 1 98.62 63 HIS B CA 1
ATOM 3454 C C . HIS B 1 63 ? 9.492 -4.898 0.618 1 98.62 63 HIS B C 1
ATOM 3456 O O . HIS B 1 63 ? 10.688 -4.656 0.803 1 98.62 63 HIS B O 1
ATOM 3462 N N . ALA B 1 64 ? 8.609 -4.918 1.589 1 98.19 64 ALA B N 1
ATOM 3463 C CA . ALA B 1 64 ? 9.008 -4.652 2.969 1 98.19 64 ALA B CA 1
ATOM 3464 C C . ALA B 1 64 ? 10.055 -5.656 3.438 1 98.19 64 ALA B C 1
ATOM 3466 O O . ALA B 1 64 ? 11 -5.289 4.145 1 98.19 64 ALA B O 1
ATOM 3467 N N . SER B 1 65 ? 9.891 -6.914 3.078 1 98.75 65 SER B N 1
ATOM 3468 C CA . SER B 1 65 ? 10.812 -7.965 3.49 1 98.75 65 SER B CA 1
ATOM 3469 C C . SER B 1 65 ? 12.188 -7.773 2.854 1 98.75 65 SER B C 1
ATOM 3471 O O . SER B 1 65 ? 13.211 -7.891 3.529 1 98.75 65 SER B O 1
ATOM 3473 N N . ILE B 1 66 ? 12.195 -7.48 1.595 1 98.69 66 ILE B N 1
ATOM 3474 C CA . ILE B 1 66 ? 13.445 -7.344 0.856 1 98.69 66 ILE B CA 1
ATOM 3475 C C . ILE B 1 66 ? 14.18 -6.082 1.308 1 98.69 66 ILE B C 1
ATOM 3477 O O . ILE B 1 66 ? 15.383 -6.109 1.543 1 98.69 66 ILE B O 1
ATOM 3481 N N . ALA B 1 67 ? 13.414 -4.984 1.429 1 96 67 ALA B N 1
ATOM 3482 C CA . ALA B 1 67 ? 13.984 -3.68 1.757 1 96 67 ALA B CA 1
ATOM 3483 C C . ALA B 1 67 ? 14.695 -3.717 3.105 1 96 67 ALA B C 1
ATOM 3485 O O . ALA B 1 67 ? 15.656 -2.973 3.328 1 96 67 ALA B O 1
ATOM 3486 N N . GLU B 1 68 ? 14.266 -4.578 3.943 1 93.12 68 GLU B N 1
ATOM 3487 C CA . GLU B 1 68 ? 14.82 -4.621 5.293 1 93.12 68 GLU B CA 1
ATOM 3488 C C . GLU B 1 68 ? 16.078 -5.496 5.34 1 93.12 68 GLU B C 1
ATOM 3490 O O . GLU B 1 68 ? 16.766 -5.535 6.359 1 93.12 68 GLU B O 1
ATOM 3495 N N . ILE B 1 69 ? 16.391 -6.129 4.266 1 96.44 69 ILE B N 1
ATOM 3496 C CA . ILE B 1 69 ? 17.5 -7.078 4.281 1 96.44 69 ILE B CA 1
ATOM 3497 C C . ILE B 1 69 ? 18.625 -6.562 3.4 1 96.44 69 ILE B C 1
ATOM 3499 O O . ILE B 1 69 ? 19.797 -6.645 3.777 1 96.44 69 ILE B O 1
ATOM 3503 N N . ILE B 1 70 ? 18.328 -5.941 2.289 1 96.31 70 ILE B N 1
ATOM 3504 C CA . ILE B 1 70 ? 19.391 -5.648 1.323 1 96.31 70 ILE B CA 1
ATOM 3505 C C . ILE B 1 70 ? 19.766 -4.172 1.398 1 96.31 70 ILE B C 1
ATOM 3507 O O . ILE B 1 70 ? 18.969 -3.35 1.882 1 96.31 70 ILE B O 1
ATOM 3511 N N . LYS B 1 71 ? 20.953 -3.922 0.993 1 93.75 71 LYS B N 1
ATOM 3512 C CA . LYS B 1 71 ? 21.391 -2.58 0.625 1 93.75 71 LYS B CA 1
ATOM 3513 C C . LYS B 1 71 ? 21.281 -2.355 -0.88 1 93.75 71 LYS B C 1
ATOM 3515 O O . LYS B 1 71 ? 21.281 -3.312 -1.658 1 93.75 71 LYS B O 1
ATOM 3520 N N . PRO B 1 72 ? 21.062 -1.064 -1.268 1 92.25 72 PRO B N 1
ATOM 3521 C CA . PRO B 1 72 ? 21 -0.795 -2.705 1 92.25 72 PRO B CA 1
ATOM 3522 C C . PRO B 1 72 ? 22.172 -1.395 -3.479 1 92.25 72 PRO B C 1
ATOM 3524 O O . PRO B 1 72 ? 23.312 -1.287 -3.045 1 92.25 72 PRO B O 1
ATOM 3527 N N . GLY B 1 73 ? 21.781 -2.092 -4.559 1 94.12 73 GLY B N 1
ATOM 3528 C CA . GLY B 1 73 ? 22.828 -2.652 -5.41 1 94.12 73 GLY B CA 1
ATOM 3529 C C . GLY B 1 73 ? 23.109 -4.113 -5.117 1 94.12 73 GLY B C 1
ATOM 3530 O O . GLY B 1 73 ? 23.75 -4.801 -5.922 1 94.12 73 GLY B O 1
ATOM 3531 N N . GLU B 1 74 ? 22.625 -4.637 -4.07 1 97.31 74 GLU B N 1
ATOM 3532 C CA . GLU B 1 74 ? 22.844 -6.047 -3.744 1 97.31 74 GLU B CA 1
ATOM 3533 C C . GLU B 1 74 ? 21.906 -6.941 -4.555 1 97.31 74 GLU B C 1
ATOM 3535 O O . GLU B 1 74 ? 20.844 -6.508 -4.988 1 97.31 74 GLU B O 1
ATOM 3540 N N . GLU B 1 75 ? 22.375 -8.164 -4.684 1 97.69 75 GLU B N 1
ATOM 3541 C CA . GLU B 1 75 ? 21.719 -9.078 -5.609 1 97.69 75 GLU B CA 1
ATOM 3542 C C . GLU B 1 75 ? 20.688 -9.953 -4.891 1 97.69 75 GLU B C 1
ATOM 3544 O O . GLU B 1 75 ? 20.922 -10.391 -3.762 1 97.69 75 GLU B O 1
ATOM 3549 N N . VAL B 1 76 ? 19.609 -10.172 -5.574 1 98.62 76 VAL B N 1
ATOM 3550 C CA . VAL B 1 76 ? 18.547 -11.078 -5.125 1 98.62 76 VAL B CA 1
ATOM 3551 C C . VAL B 1 76 ? 18.328 -12.164 -6.176 1 98.62 76 VAL B C 1
ATOM 3553 O O . VAL B 1 76 ? 17.984 -11.867 -7.32 1 98.62 76 VAL B O 1
ATOM 3556 N N . LEU B 1 77 ? 18.562 -13.406 -5.77 1 98.62 77 LEU B N 1
ATOM 3557 C CA . LEU B 1 77 ? 18.297 -14.531 -6.664 1 98.62 77 LEU B CA 1
ATOM 3558 C C . LEU B 1 77 ? 16.812 -14.805 -6.77 1 98.62 77 LEU B C 1
ATOM 3560 O O . LEU B 1 77 ? 16.125 -14.969 -5.75 1 98.62 77 LEU B O 1
ATOM 3564 N N . ILE B 1 78 ? 16.281 -14.836 -7.961 1 98.44 78 ILE B N 1
ATOM 3565 C CA . ILE B 1 78 ? 14.844 -14.953 -8.203 1 98.44 78 ILE B CA 1
ATOM 3566 C C . ILE B 1 78 ? 14.602 -15.93 -9.352 1 98.44 78 ILE B C 1
ATOM 3568 O O . ILE B 1 78 ? 15.375 -15.984 -10.305 1 98.44 78 ILE B O 1
ATOM 3572 N N . PRO B 1 79 ? 13.57 -16.75 -9.258 1 98.19 79 PRO B N 1
ATOM 3573 C CA . PRO B 1 79 ? 13.305 -17.672 -10.375 1 98.19 79 PRO B CA 1
ATOM 3574 C C . PRO B 1 79 ? 12.852 -16.953 -11.641 1 98.19 79 PRO B C 1
ATOM 3576 O O . PRO B 1 79 ? 12.125 -15.953 -11.562 1 98.19 79 PRO B O 1
ATOM 3579 N N . VAL B 1 80 ? 13.203 -17.516 -12.727 1 96.31 80 VAL B N 1
ATOM 3580 C CA . VAL B 1 80 ? 12.797 -16.938 -14.008 1 96.31 80 VAL B CA 1
ATOM 3581 C C . VAL B 1 80 ? 11.312 -17.234 -14.25 1 96.31 80 VAL B C 1
ATOM 3583 O O . VAL B 1 80 ? 10.672 -16.547 -15.047 1 96.31 80 VAL B O 1
ATOM 3586 N N . ILE B 1 81 ? 10.781 -18.234 -13.555 1 95.38 81 ILE B N 1
ATOM 3587 C CA . ILE B 1 81 ? 9.352 -18.5 -13.562 1 95.38 81 ILE B CA 1
ATOM 3588 C C . ILE B 1 81 ? 8.695 -17.844 -12.344 1 95.38 81 ILE B C 1
ATOM 3590 O O . ILE B 1 81 ? 8.578 -18.484 -11.289 1 95.38 81 ILE B O 1
ATOM 3594 N N . CYS B 1 82 ? 8.305 -16.672 -12.531 1 93.5 82 CYS B N 1
ATOM 3595 C CA . CYS B 1 82 ? 7.586 -15.969 -11.477 1 93.5 82 CYS B CA 1
ATOM 3596 C C . CYS B 1 82 ? 6.75 -14.836 -12.055 1 93.5 82 CYS B C 1
ATOM 3598 O O . CYS B 1 82 ? 6.527 -14.773 -13.266 1 93.5 82 CYS B O 1
ATOM 3600 N N . VAL B 1 83 ? 6.184 -14.078 -11.172 1 90.94 83 VAL B N 1
ATOM 3601 C CA . VAL B 1 83 ? 5.312 -12.977 -11.586 1 90.94 83 VAL B CA 1
ATOM 3602 C C . VAL B 1 83 ? 6.094 -11.664 -11.555 1 90.94 83 VAL B C 1
ATOM 3604 O O . VAL B 1 83 ? 7.078 -11.539 -10.828 1 90.94 83 VAL B O 1
ATOM 3607 N N . PRO B 1 84 ? 5.715 -10.703 -12.336 1 90.38 84 PRO B N 1
ATOM 3608 C CA . PRO B 1 84 ? 6.422 -9.43 -12.375 1 90.38 84 PRO B CA 1
ATOM 3609 C C . PRO B 1 84 ? 6.445 -8.727 -11.016 1 90.38 84 PRO B C 1
ATOM 3611 O O . PRO B 1 84 ? 7.383 -7.98 -10.711 1 90.38 84 PRO B O 1
ATOM 3614 N N . MET B 1 85 ? 5.48 -8.969 -10.18 1 94 85 MET B N 1
ATOM 3615 C CA . MET B 1 85 ? 5.395 -8.336 -8.867 1 94 85 MET B CA 1
ATOM 3616 C C . MET B 1 85 ? 6.605 -8.695 -8.016 1 94 85 MET B C 1
ATOM 3618 O O . MET B 1 85 ? 7.102 -7.863 -7.25 1 94 85 MET B O 1
ATOM 3622 N N . THR B 1 86 ? 6.977 -9.898 -8.117 1 96.5 86 THR B N 1
ATOM 3623 C CA . THR B 1 86 ? 8.133 -10.344 -7.352 1 96.5 86 THR B CA 1
ATOM 3624 C C . THR B 1 86 ? 9.375 -9.547 -7.746 1 96.5 86 THR B C 1
ATOM 3626 O O . THR B 1 86 ? 10.109 -9.062 -6.879 1 96.5 86 THR B O 1
ATOM 3629 N N . ALA B 1 87 ? 9.594 -9.414 -9.023 1 95 87 ALA B N 1
ATOM 3630 C CA . ALA B 1 87 ? 10.75 -8.68 -9.523 1 95 87 ALA B CA 1
ATOM 3631 C C . ALA B 1 87 ? 10.633 -7.191 -9.203 1 95 87 ALA B C 1
ATOM 3633 O O . ALA B 1 87 ? 11.633 -6.539 -8.875 1 95 87 ALA B O 1
ATOM 3634 N N . ALA B 1 88 ? 9.477 -6.66 -9.336 1 94.94 88 ALA B N 1
ATOM 3635 C CA . ALA B 1 88 ? 9.25 -5.242 -9.062 1 94.94 88 ALA B CA 1
ATOM 3636 C C . ALA B 1 88 ? 9.609 -4.902 -7.621 1 94.94 88 ALA B C 1
ATOM 3638 O O . ALA B 1 88 ? 10.18 -3.844 -7.348 1 94.94 88 ALA B O 1
ATOM 3639 N N . ALA B 1 89 ? 9.25 -5.75 -6.715 1 97.38 89 ALA B N 1
ATOM 3640 C CA . ALA B 1 89 ? 9.57 -5.539 -5.305 1 97.38 89 ALA B CA 1
ATOM 3641 C C . ALA B 1 89 ? 11.078 -5.453 -5.086 1 97.38 89 ALA B C 1
ATOM 3643 O O . ALA B 1 89 ? 11.547 -4.664 -4.262 1 97.38 89 ALA B O 1
ATOM 3644 N N . ILE B 1 90 ? 11.852 -6.258 -5.789 1 97.44 90 ILE B N 1
ATOM 3645 C CA . ILE B 1 90 ? 13.305 -6.238 -5.699 1 97.44 90 ILE B CA 1
ATOM 3646 C C . ILE B 1 90 ? 13.836 -4.887 -6.172 1 97.44 90 ILE B C 1
ATOM 3648 O O . ILE B 1 90 ? 14.648 -4.258 -5.488 1 97.44 90 ILE B O 1
ATOM 3652 N N . LEU B 1 91 ? 13.336 -4.477 -7.312 1 94.44 91 LEU B N 1
ATOM 3653 C CA . LEU B 1 91 ? 13.805 -3.229 -7.906 1 94.44 91 LEU B CA 1
ATOM 3654 C C . LEU B 1 91 ? 13.461 -2.041 -7.016 1 94.44 91 LEU B C 1
ATOM 3656 O O . LEU B 1 91 ? 14.289 -1.152 -6.809 1 94.44 91 LEU B O 1
ATOM 3660 N N . GLN B 1 92 ? 12.273 -2.047 -6.496 1 95 92 GLN B N 1
ATOM 3661 C CA . GLN B 1 92 ? 11.812 -0.934 -5.676 1 95 92 GLN B CA 1
ATOM 3662 C C . GLN B 1 92 ? 12.547 -0.89 -4.34 1 95 92 GLN B C 1
ATOM 3664 O O . GLN B 1 92 ? 12.633 0.162 -3.703 1 95 92 GLN B O 1
ATOM 3669 N N . ALA B 1 93 ? 13.102 -1.981 -3.949 1 95.88 93 ALA B N 1
ATOM 3670 C CA . ALA B 1 93 ? 13.93 -2.025 -2.748 1 95.88 93 ALA B CA 1
ATOM 3671 C C . ALA B 1 93 ? 15.375 -1.626 -3.059 1 95.88 93 ALA B C 1
ATOM 3673 O O . ALA B 1 93 ? 16.203 -1.543 -2.156 1 95.88 93 ALA B O 1
ATOM 3674 N N . GLY B 1 94 ? 15.672 -1.428 -4.352 1 93.81 94 GLY B N 1
ATOM 3675 C CA . GLY B 1 94 ? 17 -1.026 -4.766 1 93.81 94 GLY B CA 1
ATOM 3676 C C . GLY B 1 94 ? 17.906 -2.201 -5.094 1 93.81 94 GLY B C 1
ATOM 3677 O O . GLY B 1 94 ? 19.109 -2.029 -5.285 1 93.81 94 GLY B O 1
ATOM 3678 N N . GLY B 1 95 ? 17.359 -3.371 -5.164 1 95.81 95 GLY B N 1
ATOM 3679 C CA . GLY B 1 95 ? 18.141 -4.566 -5.438 1 95.81 95 GLY B CA 1
ATOM 3680 C C . GLY B 1 95 ? 18.297 -4.852 -6.918 1 95.81 95 GLY B C 1
ATOM 3681 O O . GLY B 1 95 ? 17.688 -4.18 -7.754 1 95.81 95 GLY B O 1
ATOM 3682 N N . ILE B 1 96 ? 19.156 -5.855 -7.199 1 95.94 96 ILE B N 1
ATOM 3683 C CA . ILE B 1 96 ? 19.375 -6.344 -8.555 1 95.94 96 ILE B CA 1
ATOM 3684 C C . ILE B 1 96 ? 18.875 -7.781 -8.68 1 95.94 96 ILE B C 1
ATOM 3686 O O . ILE B 1 96 ? 19.406 -8.688 -8.039 1 95.94 96 ILE B O 1
ATOM 3690 N N . PRO B 1 97 ? 17.922 -7.977 -9.508 1 96.88 97 PRO B N 1
ATOM 3691 C CA . PRO B 1 97 ? 17.453 -9.352 -9.695 1 96.88 97 PRO B CA 1
ATOM 3692 C C . PRO B 1 97 ? 18.438 -10.203 -10.5 1 96.88 97 PRO B C 1
ATOM 3694 O O . PRO B 1 97 ? 18.938 -9.758 -11.531 1 96.88 97 PRO B O 1
ATOM 3697 N N . VAL B 1 98 ? 18.734 -11.312 -10.016 1 97.19 98 VAL B N 1
ATOM 3698 C CA . VAL B 1 98 ? 19.516 -12.336 -10.711 1 97.19 98 VAL B CA 1
ATOM 3699 C C . VAL B 1 98 ? 18.656 -13.578 -10.93 1 97.19 98 VAL B C 1
ATOM 3701 O O . VAL B 1 98 ? 18.375 -14.312 -9.984 1 97.19 98 VAL B O 1
ATOM 3704 N N . PHE B 1 99 ? 18.328 -13.875 -12.18 1 96.94 99 PHE B N 1
ATOM 3705 C CA . PHE B 1 99 ? 17.359 -14.914 -12.508 1 96.94 99 PHE B CA 1
ATOM 3706 C C . PHE B 1 99 ? 18.016 -16.281 -12.547 1 96.94 99 PHE B C 1
ATOM 3708 O O . PHE B 1 99 ? 19.078 -16.453 -13.164 1 96.94 99 PHE B O 1
ATOM 3715 N N . TYR B 1 100 ? 17.422 -17.234 -11.906 1 97.75 100 TYR B N 1
ATOM 3716 C CA . TYR B 1 100 ? 17.953 -18.578 -11.953 1 97.75 100 TYR B CA 1
ATOM 3717 C C . TYR B 1 100 ? 16.969 -19.547 -12.617 1 97.75 100 TYR B C 1
ATOM 3719 O O . TYR B 1 100 ? 15.781 -19.234 -12.727 1 97.75 100 TYR B O 1
ATOM 3727 N N . ASP B 1 101 ? 17.422 -20.688 -13.039 1 98 101 ASP B N 1
ATOM 3728 C CA . ASP B 1 101 ? 16.625 -21.75 -13.656 1 98 101 ASP B CA 1
ATOM 3729 C C . ASP B 1 101 ? 15.992 -22.656 -12.602 1 98 101 ASP B C 1
ATOM 3731 O O . ASP B 1 101 ? 16.375 -22.594 -11.43 1 98 101 ASP B O 1
ATOM 3735 N N . CYS B 1 102 ? 14.969 -23.344 -13.016 1 97.69 102 CYS B N 1
ATOM 3736 C CA . CYS B 1 102 ? 14.32 -24.297 -12.125 1 97.69 102 CYS B CA 1
ATOM 3737 C C . CYS B 1 102 ? 14.891 -25.703 -12.32 1 97.69 102 CYS B C 1
ATOM 3739 O O . CYS B 1 102 ? 15.609 -25.953 -13.297 1 97.69 102 CYS B O 1
ATOM 3741 N N . ASP B 1 103 ? 14.633 -26.578 -11.352 1 95.81 103 ASP B N 1
ATOM 3742 C CA . ASP B 1 103 ? 14.938 -28 -11.523 1 95.81 103 ASP B CA 1
ATOM 3743 C C . ASP B 1 103 ? 13.984 -28.641 -12.523 1 95.81 103 ASP B C 1
ATOM 3745 O O . ASP B 1 103 ? 12.914 -28.094 -12.82 1 95.81 103 ASP B O 1
ATOM 3749 N N . ILE B 1 104 ? 14.367 -29.797 -13.055 1 93.31 104 ILE B N 1
ATOM 3750 C CA . ILE B 1 104 ? 13.594 -30.469 -14.094 1 93.31 104 ILE B CA 1
ATOM 3751 C C . ILE B 1 104 ? 12.188 -30.781 -13.57 1 93.31 104 ILE B C 1
ATOM 3753 O O . ILE B 1 104 ? 12.031 -31.406 -12.523 1 93.31 104 ILE B O 1
ATOM 3757 N N . ASP B 1 105 ? 11.188 -30.25 -14.227 1 91.44 105 ASP B N 1
ATOM 3758 C CA . ASP B 1 105 ? 9.781 -30.484 -13.938 1 91.44 105 ASP B CA 1
ATOM 3759 C C . ASP B 1 105 ? 9.438 -30.094 -12.5 1 91.44 105 ASP B C 1
ATOM 3761 O O . ASP B 1 105 ? 8.828 -30.875 -11.766 1 91.44 105 ASP B O 1
ATOM 3765 N N . SER B 1 106 ? 9.953 -28.969 -12.211 1 92 106 SER B N 1
ATOM 3766 C CA . SER B 1 106 ? 9.766 -28.453 -10.859 1 92 106 SER B CA 1
ATOM 3767 C C . SER B 1 106 ? 9.789 -26.922 -10.844 1 92 106 SER B C 1
ATOM 3769 O O . SER B 1 106 ? 10.289 -26.297 -11.781 1 92 106 SER B O 1
ATOM 3771 N N . PHE B 1 107 ? 9.18 -26.391 -9.805 1 95.38 107 PHE B N 1
ATOM 3772 C CA . PHE B 1 107 ? 9.312 -24.953 -9.609 1 95.38 107 PHE B CA 1
ATOM 3773 C C . PHE B 1 107 ? 10.422 -24.641 -8.617 1 95.38 107 PHE B C 1
ATOM 3775 O O . PHE B 1 107 ? 10.695 -23.469 -8.328 1 95.38 107 PHE B O 1
ATOM 3782 N N . LYS B 1 108 ? 11.148 -25.641 -8.133 1 96.38 108 LYS B N 1
ATOM 3783 C CA . LYS B 1 108 ? 12.289 -25.453 -7.234 1 96.38 108 LYS B CA 1
ATOM 3784 C C . LYS B 1 108 ? 13.516 -24.953 -7.996 1 96.38 108 LYS B C 1
ATOM 3786 O O . LYS B 1 108 ? 13.68 -25.266 -9.18 1 96.38 108 LYS B O 1
ATOM 3791 N N . PRO B 1 109 ? 14.305 -24.297 -7.227 1 98.19 109 PRO B N 1
ATOM 3792 C CA . PRO B 1 109 ? 15.531 -23.844 -7.879 1 98.19 109 PRO B CA 1
ATOM 3793 C C . PRO B 1 109 ? 16.438 -24.984 -8.305 1 98.19 109 PRO B C 1
ATOM 3795 O O . PRO B 1 109 ? 16.562 -25.984 -7.586 1 98.19 109 PRO B O 1
ATOM 3798 N N . SER B 1 110 ? 17.047 -24.797 -9.484 1 98.19 110 SER B N 1
ATOM 3799 C CA . SER B 1 110 ? 18.172 -25.672 -9.852 1 98.19 110 SER B CA 1
ATOM 3800 C C . SER B 1 110 ? 19.406 -25.359 -9.023 1 98.19 110 SER B C 1
ATOM 3802 O O . SER B 1 110 ? 19.922 -24.234 -9.07 1 98.19 110 SER B O 1
ATOM 3804 N N . LEU B 1 111 ? 19.906 -26.344 -8.367 1 98 111 LEU B N 1
ATOM 3805 C CA . LEU B 1 111 ? 21.094 -26.125 -7.551 1 98 111 LEU B CA 1
ATOM 3806 C C . LEU B 1 111 ? 22.297 -25.75 -8.422 1 98 111 LEU B C 1
ATOM 3808 O O . LEU B 1 111 ? 23.141 -24.969 -8.016 1 98 111 LEU B O 1
ATOM 3812 N N . GLU B 1 112 ? 22.344 -26.375 -9.555 1 97.5 112 GLU B N 1
ATOM 3813 C CA . GLU B 1 112 ? 23.406 -26.047 -10.5 1 97.5 112 GLU B CA 1
ATOM 3814 C C . GLU B 1 112 ? 23.328 -24.578 -10.938 1 97.5 112 GLU B C 1
ATOM 3816 O O . GLU B 1 112 ? 24.344 -23.875 -10.977 1 97.5 112 GLU B O 1
ATOM 3821 N N . SER B 1 113 ? 22.156 -24.156 -11.273 1 97.62 113 SER B N 1
ATOM 3822 C CA . SER B 1 113 ? 21.953 -22.766 -11.672 1 97.62 113 SER B CA 1
ATOM 3823 C C . SER B 1 113 ? 22.312 -21.812 -10.539 1 97.62 113 SER B C 1
ATOM 3825 O O . SER B 1 113 ? 22.984 -20.812 -10.758 1 97.62 113 SER B O 1
ATOM 3827 N N . LEU B 1 114 ? 21.859 -22.125 -9.359 1 98.12 114 LEU B N 1
ATOM 3828 C CA . LEU B 1 114 ? 22.156 -21.297 -8.203 1 98.12 114 LEU B CA 1
ATOM 3829 C C . LEU B 1 114 ? 23.672 -21.203 -7.984 1 98.12 114 LEU B C 1
ATOM 3831 O O . LEU B 1 114 ? 24.188 -20.109 -7.715 1 98.12 114 LEU B O 1
ATOM 3835 N N . SER B 1 115 ? 24.328 -22.312 -8.047 1 97.5 115 SER B N 1
ATOM 3836 C CA . SER B 1 115 ? 25.766 -22.359 -7.801 1 97.5 115 SER B CA 1
ATOM 3837 C C . SER B 1 115 ? 26.516 -21.469 -8.789 1 97.5 115 SER B C 1
ATOM 3839 O O . SER B 1 115 ? 27.5 -20.828 -8.43 1 97.5 115 SER B O 1
ATOM 3841 N N . SER B 1 116 ? 26.078 -21.422 -9.953 1 96 116 SER B N 1
ATOM 3842 C CA . SER B 1 116 ? 26.75 -20.672 -11 1 96 116 SER B CA 1
ATOM 3843 C C . SER B 1 116 ? 26.469 -19.172 -10.867 1 96 116 SER B C 1
ATOM 3845 O O . SER B 1 116 ? 27.266 -18.344 -11.32 1 96 116 SER B O 1
ATOM 3847 N N . LEU B 1 117 ? 25.406 -18.812 -10.242 1 95.94 117 LEU B N 1
ATOM 3848 C CA . LEU B 1 117 ? 24.953 -17.438 -10.273 1 95.94 117 LEU B CA 1
ATOM 3849 C C . LEU B 1 117 ? 25.219 -16.734 -8.945 1 95.94 117 LEU B C 1
ATOM 3851 O O . LEU B 1 117 ? 25.312 -15.508 -8.891 1 95.94 117 LEU B O 1
ATOM 3855 N N . CYS B 1 118 ? 25.281 -17.484 -7.961 1 96.38 118 CYS B N 1
ATOM 3856 C CA . CYS B 1 118 ? 25.5 -16.922 -6.637 1 96.38 118 CYS B CA 1
ATOM 3857 C C . CYS B 1 118 ? 26.875 -16.25 -6.551 1 96.38 118 CYS B C 1
ATOM 3859 O O . CYS B 1 118 ? 27.875 -16.828 -6.977 1 96.38 118 CYS B O 1
ATOM 3861 N N . SER B 1 119 ? 26.891 -15.078 -6.027 1 95.69 119 SER B N 1
ATOM 3862 C CA . SER B 1 119 ? 28.125 -14.297 -5.879 1 95.69 119 SER B CA 1
ATOM 3863 C C . SER B 1 119 ? 28.234 -13.703 -4.477 1 95.69 119 SER B C 1
ATOM 3865 O O . SER B 1 119 ? 27.375 -13.961 -3.621 1 95.69 119 SER B O 1
ATOM 3867 N N . GLU B 1 120 ? 29.281 -12.914 -4.305 1 95.88 120 GLU B N 1
ATOM 3868 C CA . GLU B 1 120 ? 29.484 -12.25 -3.018 1 95.88 120 GLU B CA 1
ATOM 3869 C C . GLU B 1 120 ? 28.453 -11.148 -2.795 1 95.88 120 GLU B C 1
ATOM 3871 O O . GLU B 1 120 ? 28.25 -10.695 -1.666 1 95.88 120 GLU B O 1
ATOM 3876 N N . GLN B 1 121 ? 27.781 -10.781 -3.824 1 96.5 121 GLN B N 1
ATOM 3877 C CA . GLN B 1 121 ? 26.781 -9.719 -3.738 1 96.5 121 GLN B CA 1
ATOM 3878 C C . GLN B 1 121 ? 25.391 -10.281 -3.469 1 96.5 121 GLN B C 1
ATOM 3880 O O . GLN B 1 121 ? 24.469 -9.531 -3.15 1 96.5 121 GLN B O 1
ATOM 3885 N N . SER B 1 122 ? 25.25 -11.578 -3.561 1 98.06 122 SER B N 1
ATOM 3886 C CA . SER B 1 122 ? 23.953 -12.203 -3.328 1 98.06 122 SER B CA 1
ATOM 3887 C C . SER B 1 122 ? 23.578 -12.18 -1.85 1 98.06 122 SER B C 1
ATOM 3889 O O . SER B 1 122 ? 24.406 -12.516 -0.994 1 98.06 122 SER B O 1
ATOM 3891 N N . ARG B 1 123 ? 22.312 -11.781 -1.565 1 98.62 123 ARG B N 1
ATOM 3892 C CA . ARG B 1 123 ? 21.906 -11.664 -0.172 1 98.62 123 ARG B CA 1
ATOM 3893 C C . ARG B 1 123 ? 20.641 -12.477 0.09 1 98.62 123 ARG B C 1
ATOM 3895 O O . ARG B 1 123 ? 20.422 -12.969 1.201 1 98.62 123 ARG B O 1
ATOM 3902 N N . ILE B 1 124 ? 19.812 -12.547 -0.923 1 98.88 124 ILE B N 1
ATOM 3903 C CA . ILE B 1 124 ? 18.5 -13.172 -0.762 1 98.88 124 ILE B CA 1
ATOM 3904 C C . ILE B 1 124 ? 18.281 -14.211 -1.862 1 98.88 124 ILE B C 1
ATOM 3906 O O . ILE B 1 124 ? 18.688 -14.008 -3.008 1 98.88 124 ILE B O 1
ATOM 3910 N N . LEU B 1 125 ? 17.734 -15.32 -1.495 1 98.94 125 LEU B N 1
ATOM 3911 C CA . LEU B 1 125 ? 17.125 -16.281 -2.414 1 98.94 125 LEU B CA 1
ATOM 3912 C C . LEU B 1 125 ? 15.609 -16.266 -2.291 1 98.94 125 LEU B C 1
ATOM 3914 O O . LEU B 1 125 ? 15.07 -16.578 -1.226 1 98.94 125 LEU B O 1
ATOM 3918 N N . ILE B 1 126 ? 14.961 -15.922 -3.363 1 98.94 126 ILE B N 1
ATOM 3919 C CA . ILE B 1 126 ? 13.5 -15.953 -3.379 1 98.94 126 ILE B CA 1
ATOM 3920 C C . ILE B 1 126 ? 13.023 -17.234 -4.059 1 98.94 126 ILE B C 1
ATOM 3922 O O . ILE B 1 126 ? 13.484 -17.578 -5.148 1 98.94 126 ILE B O 1
ATOM 3926 N N . THR B 1 127 ? 12.195 -17.984 -3.414 1 98.75 127 THR B N 1
ATOM 3927 C CA . THR B 1 127 ? 11.461 -19.078 -4.027 1 98.75 127 THR B CA 1
ATOM 3928 C C . THR B 1 127 ? 10 -18.703 -4.242 1 98.75 127 THR B C 1
ATOM 3930 O O . THR B 1 127 ? 9.438 -17.906 -3.486 1 98.75 127 THR B O 1
ATOM 3933 N N . VAL B 1 128 ? 9.398 -19.203 -5.27 1 98.38 128 VAL B N 1
ATOM 3934 C CA . VAL B 1 128 ? 8.023 -18.859 -5.598 1 98.38 128 VAL B CA 1
ATOM 3935 C C . VAL B 1 128 ? 7.188 -20.125 -5.766 1 98.38 128 VAL B C 1
ATOM 3937 O O . VAL B 1 128 ? 7.477 -20.953 -6.629 1 98.38 128 VAL B O 1
ATOM 3940 N N . SER B 1 129 ? 6.148 -20.25 -4.953 1 96.69 129 SER B N 1
ATOM 3941 C CA . SER B 1 129 ? 5.223 -21.375 -5.047 1 96.69 129 SER B CA 1
ATOM 3942 C C . SER B 1 129 ? 4.191 -21.141 -6.145 1 96.69 129 SER B C 1
ATOM 3944 O O . SER B 1 129 ? 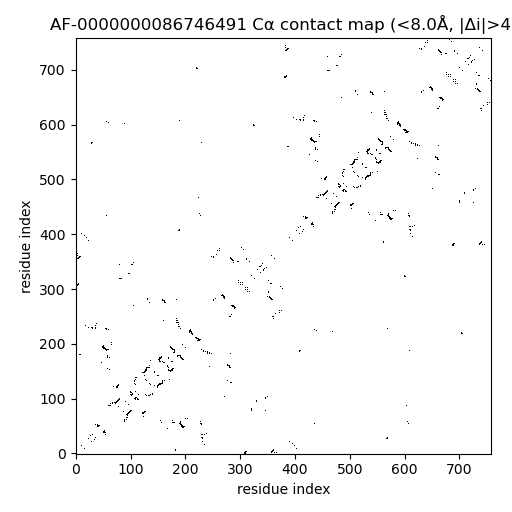2.996 -21.031 -5.867 1 96.69 129 SER B O 1
ATOM 3946 N N . MET B 1 130 ? 4.625 -21.266 -7.324 1 95.56 130 MET B N 1
ATOM 3947 C CA . MET B 1 130 ? 3.75 -20.984 -8.461 1 95.56 130 MET B CA 1
ATOM 3948 C C . MET B 1 130 ? 2.58 -21.969 -8.5 1 95.56 130 MET B C 1
ATOM 3950 O O . MET B 1 130 ? 2.771 -23.172 -8.391 1 95.56 130 MET B O 1
ATOM 3954 N N . TRP B 1 131 ? 1.36 -21.422 -8.625 1 95.62 131 TRP B N 1
ATOM 3955 C CA . TRP B 1 131 ? 0.103 -22.141 -8.789 1 95.62 131 TRP B CA 1
ATOM 3956 C C . TRP B 1 131 ? -0.106 -23.141 -7.652 1 95.62 131 TRP B C 1
ATOM 3958 O O . TRP B 1 131 ? -0.739 -24.172 -7.836 1 95.62 131 TRP B O 1
ATOM 3968 N N . GLY B 1 132 ? 0.522 -22.906 -6.539 1 96 132 GLY B N 1
ATOM 3969 C CA . GLY B 1 132 ? 0.297 -23.688 -5.328 1 96 132 GLY B CA 1
ATOM 3970 C C . GLY B 1 132 ? 1.273 -24.828 -5.168 1 96 132 GLY B C 1
ATOM 3971 O O . GLY B 1 132 ? 1.135 -25.656 -4.254 1 96 132 GLY B O 1
ATOM 3972 N N . TYR B 1 133 ? 2.221 -24.953 -6.012 1 96.12 133 TYR B N 1
ATOM 3973 C CA . TYR B 1 133 ? 3.174 -26.047 -5.953 1 96.12 133 TYR B CA 1
ATOM 3974 C C . TYR B 1 133 ? 4.398 -25.672 -5.125 1 96.12 133 TYR B C 1
ATOM 3976 O O . TYR B 1 133 ? 4.793 -24.5 -5.094 1 96.12 133 TYR B O 1
ATOM 3984 N N . PRO B 1 134 ? 4.992 -26.656 -4.469 1 94.88 134 PRO B N 1
ATOM 3985 C CA . PRO B 1 134 ? 6.145 -26.375 -3.615 1 94.88 134 PRO B CA 1
ATOM 3986 C C . PRO B 1 134 ? 7.344 -25.844 -4.402 1 94.88 134 PRO B C 1
ATOM 3988 O O . PRO B 1 134 ? 7.59 -26.281 -5.527 1 94.88 134 PRO B O 1
ATOM 3991 N N . ALA B 1 135 ? 8.062 -24.984 -3.762 1 96 135 ALA B N 1
ATOM 3992 C CA . ALA B 1 135 ? 9.211 -24.375 -4.438 1 96 135 ALA B CA 1
ATOM 3993 C C . ALA B 1 135 ? 10.453 -24.422 -3.557 1 96 135 ALA B C 1
ATOM 3995 O O . ALA B 1 135 ? 11.461 -23.781 -3.859 1 96 135 ALA B O 1
ATOM 3996 N N . ILE B 1 136 ? 10.445 -25.141 -2.463 1 96.44 136 ILE B N 1
ATOM 3997 C CA . ILE B 1 136 ? 11.562 -25.188 -1.533 1 96.44 136 ILE B CA 1
ATOM 3998 C C . ILE B 1 136 ? 11.633 -26.547 -0.862 1 96.44 136 ILE B C 1
ATOM 4000 O O . ILE B 1 136 ? 10.609 -27.219 -0.68 1 96.44 136 ILE B O 1
ATOM 4004 N N . ASP B 1 137 ? 12.805 -27.016 -0.579 1 94.31 137 ASP B N 1
ATOM 4005 C CA . ASP B 1 137 ? 13.039 -28.234 0.189 1 94.31 137 ASP B CA 1
ATOM 4006 C C . ASP B 1 137 ? 14.352 -28.141 0.972 1 94.31 137 ASP B C 1
ATOM 4008 O O . ASP B 1 137 ? 14.945 -27.062 1.074 1 94.31 137 ASP B O 1
ATOM 4012 N N . ASN B 1 138 ? 14.742 -29.219 1.537 1 95.38 138 ASN B N 1
ATOM 4013 C CA . ASN B 1 138 ? 15.898 -29.219 2.426 1 95.38 138 ASN B CA 1
ATOM 4014 C C . ASN B 1 138 ? 17.188 -28.891 1.671 1 95.38 138 ASN B C 1
ATOM 4016 O O . ASN B 1 138 ? 18.094 -28.266 2.223 1 95.38 138 ASN B O 1
ATOM 4020 N N . GLN B 1 139 ? 17.297 -29.328 0.464 1 96.44 139 GLN B N 1
ATOM 4021 C CA . GLN B 1 139 ? 18.5 -29.062 -0.32 1 96.44 139 GLN B CA 1
ATOM 4022 C C . GLN B 1 139 ? 18.672 -27.578 -0.584 1 96.44 139 GLN B C 1
ATOM 4024 O O . GLN B 1 139 ? 19.797 -27.047 -0.549 1 96.44 139 GLN B O 1
ATOM 4029 N N . ILE B 1 140 ? 17.594 -26.938 -0.814 1 97.56 140 ILE B N 1
ATOM 4030 C CA . ILE B 1 140 ? 17.609 -25.5 -1.069 1 97.56 140 ILE B CA 1
ATOM 4031 C C . ILE B 1 140 ? 18 -24.766 0.206 1 97.56 140 ILE B C 1
ATOM 4033 O O . ILE B 1 140 ? 18.781 -23.812 0.163 1 97.56 140 ILE B O 1
ATOM 4037 N N . ILE B 1 141 ? 17.484 -25.188 1.308 1 98 141 ILE B N 1
ATOM 4038 C CA . ILE B 1 141 ? 17.812 -24.578 2.596 1 98 141 ILE B CA 1
ATOM 4039 C C . ILE B 1 141 ? 19.312 -24.703 2.869 1 98 141 ILE B C 1
ATOM 4041 O O . ILE B 1 141 ? 19.969 -23.75 3.268 1 98 141 ILE B O 1
ATOM 4045 N N . GLU B 1 142 ? 19.812 -25.906 2.646 1 98.25 142 GLU B N 1
ATOM 4046 C CA . GLU B 1 142 ? 21.219 -26.172 2.885 1 98.25 142 GLU B CA 1
ATOM 4047 C C . GLU B 1 142 ? 22.109 -25.266 2.014 1 98.25 142 GLU B C 1
ATOM 4049 O O . GLU B 1 142 ? 23.109 -24.734 2.484 1 98.25 142 GLU B O 1
ATOM 4054 N N . PHE B 1 143 ? 21.734 -25.203 0.814 1 98.25 143 PHE B N 1
ATOM 4055 C CA . PHE B 1 143 ? 22.484 -24.344 -0.093 1 98.25 143 PHE B CA 1
ATOM 4056 C C . PHE B 1 143 ? 22.5 -22.906 0.42 1 98.25 143 PHE B C 1
ATOM 4058 O O . PHE B 1 143 ? 23.547 -22.281 0.487 1 98.25 143 PHE B O 1
ATOM 4065 N N . ALA B 1 144 ? 21.297 -22.375 0.746 1 98.56 144 ALA B N 1
ATOM 4066 C CA . ALA B 1 144 ? 21.172 -20.984 1.195 1 98.56 144 ALA B CA 1
ATOM 4067 C C . ALA B 1 144 ? 22 -20.75 2.457 1 98.56 144 ALA B C 1
ATOM 4069 O O . ALA B 1 144 ? 22.641 -19.703 2.586 1 98.56 144 ALA B O 1
ATOM 4070 N N . ARG B 1 145 ? 22 -21.703 3.363 1 98.19 145 ARG B N 1
ATOM 4071 C CA . ARG B 1 145 ? 22.75 -21.562 4.605 1 98.19 145 ARG B CA 1
ATOM 4072 C C . ARG B 1 145 ? 24.25 -21.531 4.336 1 98.19 145 ARG B C 1
ATOM 4074 O O . ARG B 1 145 ? 24.969 -20.719 4.91 1 98.19 145 ARG B O 1
ATOM 4081 N N . LYS B 1 146 ? 24.656 -22.391 3.447 1 97.88 146 LYS B N 1
ATOM 4082 C CA . LYS B 1 146 ? 26.078 -22.438 3.1 1 97.88 146 LYS B CA 1
ATOM 4083 C C . LYS B 1 146 ? 26.547 -21.125 2.496 1 97.88 146 LYS B C 1
ATOM 4085 O O . LYS B 1 146 ? 27.688 -20.703 2.699 1 97.88 146 LYS B O 1
ATOM 4090 N N . LYS B 1 147 ? 25.703 -20.469 1.814 1 98.19 147 LYS B N 1
ATOM 4091 C CA . LYS B 1 147 ? 26.062 -19.25 1.102 1 98.19 147 LYS B CA 1
ATOM 4092 C C . LYS B 1 147 ? 25.641 -18 1.881 1 98.19 147 LYS B C 1
ATOM 4094 O O . LYS B 1 147 ? 25.797 -16.875 1.402 1 98.19 147 LYS B O 1
ATOM 4099 N N . ASP B 1 148 ? 25 -18.188 3.049 1 97.75 148 ASP B N 1
ATOM 4100 C CA . ASP B 1 148 ? 24.531 -17.109 3.92 1 97.75 148 ASP B CA 1
ATOM 4101 C C . ASP B 1 148 ? 23.484 -16.266 3.225 1 97.75 148 ASP B C 1
ATOM 4103 O O . ASP B 1 148 ? 23.562 -15.039 3.211 1 97.75 148 ASP B O 1
ATOM 4107 N N . LEU B 1 149 ? 22.594 -16.906 2.582 1 98.75 149 LEU B N 1
ATOM 4108 C CA . LEU B 1 149 ? 21.469 -16.25 1.927 1 98.75 149 LEU B CA 1
ATOM 4109 C C . LEU B 1 149 ? 20.234 -16.281 2.811 1 98.75 149 LEU B C 1
ATOM 4111 O O . LEU B 1 149 ? 19.953 -17.297 3.445 1 98.75 149 LEU B O 1
ATOM 4115 N N . VAL B 1 150 ? 19.531 -15.188 2.92 1 98.81 150 VAL B N 1
ATOM 4116 C CA . VAL B 1 150 ? 18.188 -15.18 3.508 1 98.81 150 VAL B CA 1
ATOM 4117 C C . VAL B 1 150 ? 17.188 -15.742 2.508 1 98.81 150 VAL B C 1
ATOM 4119 O O . VAL B 1 150 ? 17.203 -15.383 1.327 1 98.81 150 VAL B O 1
ATOM 4122 N N . ILE B 1 151 ? 16.297 -16.625 2.941 1 98.88 151 ILE B N 1
ATOM 4123 C CA . ILE B 1 151 ? 15.297 -17.203 2.051 1 98.88 151 ILE B CA 1
ATOM 4124 C C . ILE B 1 151 ? 13.961 -16.484 2.248 1 98.88 151 ILE B C 1
ATOM 4126 O O . ILE B 1 151 ? 13.406 -16.5 3.35 1 98.88 151 ILE B O 1
ATOM 4130 N N . ILE B 1 152 ? 13.484 -15.898 1.243 1 98.94 152 ILE B N 1
ATOM 4131 C CA . ILE B 1 152 ? 12.125 -15.367 1.206 1 98.94 152 ILE B CA 1
ATOM 4132 C C . ILE B 1 152 ? 11.258 -16.25 0.302 1 98.94 152 ILE B C 1
ATOM 4134 O O . ILE B 1 152 ? 11.586 -16.469 -0.864 1 98.94 152 ILE B O 1
ATOM 4138 N N . GLU B 1 153 ? 10.203 -16.766 0.86 1 98.88 153 GLU B N 1
ATOM 4139 C CA . GLU B 1 153 ? 9.234 -17.531 0.077 1 98.88 153 GLU B CA 1
ATOM 4140 C C . GLU B 1 153 ? 8.102 -16.625 -0.428 1 98.88 153 GLU B C 1
ATOM 4142 O O . GLU B 1 153 ? 7.32 -16.109 0.365 1 98.88 153 GLU B O 1
ATOM 4147 N N . ASP B 1 154 ? 8.094 -16.391 -1.728 1 98.81 154 ASP B N 1
ATOM 4148 C CA . ASP B 1 154 ? 6.879 -15.82 -2.307 1 98.81 154 ASP B CA 1
ATOM 4149 C C . ASP B 1 154 ? 5.793 -16.891 -2.443 1 98.81 154 ASP B C 1
ATOM 4151 O O . ASP B 1 154 ? 5.781 -17.656 -3.412 1 98.81 154 ASP B O 1
ATOM 4155 N N . THR B 1 155 ? 4.852 -16.828 -1.529 1 98.56 155 THR B N 1
ATOM 4156 C CA . THR B 1 155 ? 3.807 -17.844 -1.426 1 98.56 155 THR B CA 1
ATOM 4157 C C . THR B 1 155 ? 2.436 -17.234 -1.709 1 98.56 155 THR B C 1
ATOM 4159 O O . THR B 1 155 ? 1.439 -17.625 -1.099 1 98.56 155 THR B O 1
ATOM 4162 N N . ALA B 1 156 ? 2.428 -16.266 -2.553 1 98.12 156 ALA B N 1
ATOM 4163 C CA . ALA B 1 156 ? 1.186 -15.586 -2.898 1 98.12 156 ALA B CA 1
ATOM 4164 C C . ALA B 1 156 ? 0.151 -16.562 -3.447 1 98.12 156 ALA B C 1
ATOM 4166 O O . ALA B 1 156 ? -1.055 -16.344 -3.312 1 98.12 156 ALA B O 1
ATOM 4167 N N . GLN B 1 157 ? 0.551 -17.672 -4.043 1 97.31 157 GLN B N 1
ATOM 4168 C CA . GLN B 1 157 ? -0.365 -18.641 -4.629 1 97.31 157 GLN B CA 1
ATOM 4169 C C . GLN B 1 157 ? -0.343 -19.953 -3.85 1 97.31 157 GLN B C 1
ATOM 4171 O O . GLN B 1 157 ? -0.959 -20.938 -4.266 1 97.31 157 GLN B O 1
ATOM 4176 N N . GLY B 1 158 ? 0.325 -19.953 -2.693 1 97.81 158 GLY B N 1
ATOM 4177 C CA . GLY B 1 158 ? 0.582 -21.234 -2.051 1 97.81 158 GLY B CA 1
ATOM 4178 C C . GLY B 1 158 ? -0.031 -21.344 -0.667 1 97.81 158 GLY B C 1
ATOM 4179 O O . GLY B 1 158 ? 0.302 -22.25 0.096 1 97.81 158 GLY B O 1
ATOM 4180 N N . ALA B 1 159 ? -0.913 -20.438 -0.31 1 97.88 159 ALA B N 1
ATOM 4181 C CA . ALA B 1 159 ? -1.522 -20.516 1.016 1 97.88 159 ALA B CA 1
ATOM 4182 C C . ALA B 1 159 ? -2.232 -21.844 1.226 1 97.88 159 ALA B C 1
ATOM 4184 O O . ALA B 1 159 ? -3.145 -22.203 0.471 1 97.88 159 ALA B O 1
ATOM 4185 N N . GLY B 1 160 ? -1.79 -22.578 2.191 1 97.44 160 GLY B N 1
ATOM 4186 C CA . GLY B 1 160 ? -2.426 -23.844 2.512 1 97.44 160 GLY B CA 1
ATOM 4187 C C . GLY B 1 160 ? -1.676 -25.047 1.965 1 97.44 160 GLY B C 1
ATOM 4188 O O . GLY B 1 160 ? -1.93 -26.188 2.373 1 97.44 160 GLY B O 1
ATOM 4189 N N . THR B 1 161 ? -0.809 -24.844 1.041 1 97.44 161 THR B N 1
ATOM 4190 C CA . THR B 1 161 ? 0.02 -25.922 0.535 1 97.44 161 THR B CA 1
ATOM 4191 C C . THR B 1 161 ? 0.984 -26.422 1.61 1 97.44 161 THR B C 1
ATOM 4193 O O . THR B 1 161 ? 1.59 -25.609 2.322 1 97.44 161 THR B O 1
ATOM 4196 N N . LYS B 1 162 ? 1.126 -27.766 1.708 1 95.88 162 LYS B N 1
ATOM 4197 C CA . LYS B 1 162 ? 1.989 -28.344 2.727 1 95.88 162 LYS B CA 1
ATOM 4198 C C . LYS B 1 162 ? 2.922 -29.391 2.121 1 95.88 162 LYS B C 1
ATOM 4200 O O . LYS B 1 162 ? 2.516 -30.156 1.245 1 95.88 162 LYS B O 1
ATOM 4205 N N . THR B 1 163 ? 4.133 -29.312 2.518 1 91.75 163 THR B N 1
ATOM 4206 C CA . THR B 1 163 ? 5.105 -30.375 2.275 1 91.75 163 THR B CA 1
ATOM 4207 C C . THR B 1 163 ? 5.633 -30.922 3.592 1 91.75 163 THR B C 1
ATOM 4209 O O . THR B 1 163 ? 6.117 -30.172 4.445 1 91.75 163 THR B O 1
ATOM 4212 N N . ASN B 1 164 ? 5.613 -32.25 3.74 1 89.56 164 ASN B N 1
ATOM 4213 C CA . ASN B 1 164 ? 6.008 -32.906 4.984 1 89.56 164 ASN B CA 1
ATOM 4214 C C . ASN B 1 164 ? 5.398 -32.219 6.199 1 89.56 164 ASN B C 1
ATOM 4216 O O . ASN B 1 164 ? 6.109 -31.875 7.145 1 89.56 164 ASN B O 1
ATOM 4220 N N . ASN B 1 165 ? 4.184 -31.781 6.09 1 86.06 165 ASN B N 1
ATOM 4221 C CA . ASN B 1 165 ? 3.334 -31.234 7.137 1 86.06 165 ASN B CA 1
ATOM 4222 C C . ASN B 1 165 ? 3.762 -29.812 7.508 1 86.06 165 ASN B C 1
ATOM 4224 O O . ASN B 1 165 ? 3.441 -29.328 8.594 1 86.06 165 ASN B O 1
ATOM 4228 N N . LYS B 1 166 ? 4.559 -29.281 6.711 1 94 166 LYS B N 1
ATOM 4229 C CA . LYS B 1 166 ? 4.91 -27.875 6.883 1 94 166 LYS B CA 1
ATOM 4230 C C . LYS B 1 166 ? 4.32 -27.016 5.766 1 94 166 LYS B C 1
ATOM 4232 O O . LYS B 1 166 ? 4.355 -27.406 4.598 1 94 166 LYS B O 1
ATOM 4237 N N . PHE B 1 167 ? 3.779 -25.906 6.176 1 97.81 167 PHE B N 1
ATOM 4238 C CA . PHE B 1 167 ? 3.18 -25 5.199 1 97.81 167 PHE B CA 1
ATOM 4239 C C . PHE B 1 167 ? 4.254 -24.344 4.348 1 97.81 167 PHE B C 1
ATOM 4241 O O . PHE B 1 167 ? 5.285 -23.906 4.871 1 97.81 167 PHE B O 1
ATOM 4248 N N . GLU B 1 168 ? 4.023 -24.312 2.98 1 97.19 168 GLU B N 1
ATOM 4249 C CA . GLU B 1 168 ? 4.805 -23.359 2.186 1 97.19 168 GLU B CA 1
ATOM 4250 C C . GLU B 1 168 ? 4.734 -21.953 2.775 1 97.19 168 GLU B C 1
ATOM 4252 O O . GLU B 1 168 ? 3.684 -21.531 3.266 1 97.19 168 GLU B O 1
ATOM 4257 N N . GLY B 1 169 ? 5.777 -21.203 2.764 1 98.25 169 GLY B N 1
ATOM 4258 C CA . GLY B 1 169 ? 5.832 -19.875 3.348 1 98.25 169 GLY B CA 1
ATOM 4259 C C . GLY B 1 169 ? 6.34 -19.875 4.777 1 98.25 169 GLY B C 1
ATOM 4260 O O . GLY B 1 169 ? 6.555 -18.797 5.363 1 98.25 169 GLY B O 1
ATOM 4261 N N . THR B 1 170 ? 6.535 -21.047 5.363 1 98.25 170 THR B N 1
ATOM 4262 C CA . THR B 1 170 ? 7.023 -21.125 6.734 1 98.25 170 THR B CA 1
ATOM 4263 C C . THR B 1 170 ? 8.305 -21.953 6.805 1 98.25 170 THR B C 1
ATOM 4265 O O . THR B 1 170 ? 8.766 -22.312 7.891 1 98.25 170 THR B O 1
ATOM 4268 N N . ILE B 1 171 ? 8.859 -22.328 5.641 1 97.56 171 ILE B N 1
ATOM 4269 C CA . ILE B 1 171 ? 10.008 -23.219 5.57 1 97.56 171 ILE B CA 1
ATOM 4270 C C . ILE B 1 171 ? 11.297 -22.406 5.578 1 97.56 171 ILE B C 1
ATOM 4272 O O . ILE B 1 171 ? 12.242 -22.734 6.301 1 97.56 171 ILE B O 1
ATOM 4276 N N . GLY B 1 172 ? 11.352 -21.344 4.75 1 97.94 172 GLY B N 1
ATOM 4277 C CA . GLY B 1 172 ? 12.492 -20.453 4.738 1 97.94 172 GLY B CA 1
ATOM 4278 C C . GLY B 1 172 ? 12.5 -19.469 5.902 1 97.94 172 GLY B C 1
ATOM 4279 O O . GLY B 1 172 ? 12.102 -19.828 7.016 1 97.94 172 GLY B O 1
ATOM 4280 N N . ASP B 1 173 ? 13.031 -18.234 5.68 1 98.69 173 ASP B N 1
ATOM 4281 C CA . ASP B 1 173 ? 13.18 -17.266 6.758 1 98.69 173 ASP B CA 1
ATOM 4282 C C . ASP B 1 173 ? 11.961 -16.344 6.844 1 98.69 173 ASP B C 1
ATOM 4284 O O . ASP B 1 173 ? 11.578 -15.922 7.934 1 98.69 173 ASP B O 1
ATOM 4288 N N . ILE B 1 174 ? 11.477 -15.992 5.73 1 98.88 174 ILE B N 1
ATOM 4289 C CA . ILE B 1 174 ? 10.328 -15.094 5.633 1 98.88 174 ILE B CA 1
ATOM 4290 C C . ILE B 1 174 ? 9.359 -15.609 4.574 1 98.88 174 ILE B C 1
ATOM 4292 O O . ILE B 1 174 ? 9.766 -15.992 3.477 1 98.88 174 ILE B O 1
ATOM 4296 N N . GLY B 1 175 ? 8.07 -15.711 4.918 1 98.88 175 GLY B N 1
ATOM 4297 C CA . GLY B 1 175 ? 7.02 -16.031 3.963 1 98.88 175 GLY B CA 1
ATOM 4298 C C . GLY B 1 175 ? 6.152 -14.836 3.605 1 98.88 175 GLY B C 1
ATOM 4299 O O . GLY B 1 175 ? 5.711 -14.094 4.488 1 98.88 175 GLY B O 1
ATOM 4300 N N . CYS B 1 176 ? 5.941 -14.609 2.334 1 98.94 176 CYS B N 1
ATOM 4301 C CA . CYS B 1 176 ? 5.117 -13.508 1.848 1 98.94 176 CYS B CA 1
ATOM 4302 C C . CYS B 1 176 ? 3.873 -14.031 1.138 1 98.94 176 CYS B C 1
ATOM 4304 O O . CYS B 1 176 ? 3.965 -14.922 0.292 1 98.94 176 CYS B O 1
ATOM 4306 N N . PHE B 1 177 ? 2.725 -13.484 1.463 1 98.88 177 PHE B N 1
ATOM 4307 C CA . PHE B 1 177 ? 1.446 -13.961 0.946 1 98.88 177 PHE B CA 1
ATOM 4308 C C . PHE B 1 177 ? 0.625 -12.805 0.385 1 98.88 177 PHE B C 1
ATOM 4310 O O . PHE B 1 177 ? 0.734 -11.672 0.858 1 98.88 177 PHE B O 1
ATOM 4317 N N . SER B 1 178 ? -0.148 -13.094 -0.631 1 98.5 178 SER B N 1
ATOM 4318 C CA . SER B 1 178 ? -1.162 -12.188 -1.164 1 98.5 178 SER B CA 1
ATOM 4319 C C . SER B 1 178 ? -2.568 -12.664 -0.812 1 98.5 178 SER B C 1
ATOM 4321 O O . SER B 1 178 ? -2.842 -13.859 -0.819 1 98.5 178 SER B O 1
ATOM 4323 N N . THR B 1 179 ? -3.428 -11.719 -0.496 1 98 179 THR B N 1
ATOM 4324 C CA . THR B 1 179 ? -4.836 -12.031 -0.284 1 98 179 THR B CA 1
ATOM 4325 C C . THR B 1 179 ? -5.715 -11.258 -1.264 1 98 179 THR B C 1
ATOM 4327 O O . THR B 1 179 ? -6.816 -10.828 -0.912 1 98 179 THR B O 1
ATOM 4330 N N . HIS B 1 180 ? -5.152 -11.023 -2.418 1 96.12 180 HIS B N 1
ATOM 4331 C CA . HIS B 1 180 ? -5.898 -10.453 -3.537 1 96.12 180 HIS B CA 1
ATOM 4332 C C . HIS B 1 180 ? -7.168 -11.25 -3.818 1 96.12 180 HIS B C 1
ATOM 4334 O O . HIS B 1 180 ? -7.277 -12.414 -3.41 1 96.12 180 HIS B O 1
ATOM 4340 N N . GLU B 1 181 ? -7.977 -10.727 -4.605 1 93.06 181 GLU B N 1
ATOM 4341 C CA . GLU B 1 181 ? -9.312 -11.234 -4.898 1 93.06 181 GLU B CA 1
ATOM 4342 C C . GLU B 1 181 ? -9.258 -12.672 -5.395 1 93.06 181 GLU B C 1
ATOM 4344 O O . GLU B 1 181 ? -10.141 -13.477 -5.086 1 93.06 181 GLU B O 1
ATOM 4349 N N . PHE B 1 182 ? -8.203 -13.031 -6.043 1 90.62 182 PHE B N 1
ATOM 4350 C CA . PHE B 1 182 ? -8.164 -14.328 -6.719 1 90.62 182 PHE B CA 1
ATOM 4351 C C . PHE B 1 182 ? -7.434 -15.359 -5.867 1 90.62 182 PHE B C 1
ATOM 4353 O O . PHE B 1 182 ? -7.223 -16.484 -6.301 1 90.62 182 PHE B O 1
ATOM 4360 N N . LYS B 1 183 ? -7.051 -14.992 -4.691 1 95 183 LYS B N 1
ATOM 4361 C CA . LYS B 1 183 ? -6.32 -15.914 -3.826 1 95 183 LYS B CA 1
ATOM 4362 C C . LYS B 1 183 ? -7.273 -16.703 -2.932 1 95 183 LYS B C 1
ATOM 4364 O O . LYS B 1 183 ? -8.461 -16.391 -2.852 1 95 183 LYS B O 1
ATOM 4369 N N . LEU B 1 184 ? -6.781 -17.719 -2.332 1 94.75 184 LEU B N 1
ATOM 4370 C CA . LEU B 1 184 ? -7.621 -18.594 -1.514 1 94.75 184 LEU B CA 1
ATOM 4371 C C . LEU B 1 184 ? -8.086 -17.875 -0.255 1 94.75 184 LEU B C 1
ATOM 4373 O O . LEU B 1 184 ? -9.219 -18.078 0.2 1 94.75 184 LEU B O 1
ATOM 4377 N N . ILE B 1 185 ? -7.184 -17.203 0.374 1 95.81 185 ILE B N 1
ATOM 4378 C CA . ILE B 1 185 ? -7.594 -16.188 1.341 1 95.81 185 ILE B CA 1
ATOM 4379 C C . ILE B 1 185 ? -7.734 -14.836 0.644 1 95.81 185 ILE B C 1
ATOM 4381 O O . ILE B 1 185 ? -6.738 -14.219 0.271 1 95.81 185 ILE B O 1
ATOM 4385 N N . SER B 1 186 ? -9 -14.383 0.492 1 94.12 186 SER B N 1
ATOM 4386 C CA . SER B 1 186 ? -9.219 -13.211 -0.349 1 94.12 186 SER B CA 1
ATOM 4387 C C . SER B 1 186 ? -9.797 -12.055 0.458 1 94.12 186 SER B C 1
ATOM 4389 O O . SER B 1 186 ? -10.867 -12.18 1.057 1 94.12 186 SER B O 1
ATOM 4391 N N . THR B 1 187 ? -9.148 -10.922 0.421 1 94.56 187 THR B N 1
ATOM 4392 C CA . THR B 1 187 ? -9.625 -9.719 1.102 1 94.56 187 THR B CA 1
ATOM 4393 C C . THR B 1 187 ? -9.773 -8.562 0.116 1 94.56 187 THR B C 1
ATOM 4395 O O . THR B 1 187 ? -9.742 -7.398 0.51 1 94.56 187 THR B O 1
ATOM 4398 N N . GLY B 1 188 ? -9.969 -8.867 -1.195 1 93.94 188 GLY B N 1
ATOM 4399 C CA . GLY B 1 188 ? -9.969 -7.84 -2.229 1 93.94 188 GLY B CA 1
ATOM 4400 C C . GLY B 1 188 ? -8.578 -7.348 -2.58 1 93.94 188 GLY B C 1
ATOM 4401 O O . GLY B 1 188 ? -8.094 -7.574 -3.689 1 93.94 188 GLY B O 1
ATOM 4402 N N . GLU B 1 189 ? -8.008 -6.652 -1.706 1 97 189 GLU B N 1
ATOM 4403 C CA . GLU B 1 189 ? -6.59 -6.309 -1.639 1 97 189 GLU B CA 1
ATOM 4404 C C . GLU B 1 189 ? -6.004 -6.645 -0.27 1 97 189 GLU B C 1
ATOM 4406 O O . GLU B 1 189 ? -6.668 -6.469 0.755 1 97 189 GLU B O 1
ATOM 4411 N N . GLY B 1 190 ? -4.75 -7.113 -0.275 1 98.06 190 GLY B N 1
ATOM 4412 C CA . GLY B 1 190 ? -4.125 -7.426 1.002 1 98.06 190 GLY B CA 1
ATOM 4413 C C . GLY B 1 190 ? -2.994 -8.43 0.883 1 98.06 190 GLY B C 1
ATOM 4414 O O . GLY B 1 190 ? -2.715 -8.93 -0.207 1 98.06 190 GLY B O 1
ATOM 4415 N N . GLY B 1 191 ? -2.379 -8.664 1.971 1 98.69 191 GLY B N 1
ATOM 4416 C CA . GLY B 1 191 ? -1.314 -9.641 2.135 1 98.69 191 GLY B CA 1
ATOM 4417 C C . GLY B 1 191 ? -0.853 -9.781 3.572 1 98.69 191 GLY B C 1
ATOM 4418 O O . GLY B 1 191 ? -1.443 -9.195 4.48 1 98.69 191 GLY B O 1
ATOM 4419 N N . PHE B 1 192 ? 0.102 -10.617 3.756 1 98.94 192 PHE B N 1
ATOM 4420 C CA . PHE B 1 192 ? 0.72 -10.734 5.07 1 98.94 192 PHE B CA 1
ATOM 4421 C C . PHE B 1 192 ? 2.102 -11.367 4.965 1 98.94 192 PHE B C 1
ATOM 4423 O O . PHE B 1 192 ? 2.439 -11.961 3.939 1 98.94 192 PHE B O 1
ATOM 4430 N N . VAL B 1 193 ? 2.875 -11.164 5.973 1 98.94 193 VAL B N 1
ATOM 4431 C CA . VAL B 1 193 ? 4.215 -11.719 6.109 1 98.94 193 VAL B CA 1
ATOM 4432 C C . VAL B 1 193 ? 4.266 -12.672 7.305 1 98.94 193 VAL B C 1
ATOM 4434 O O . VAL B 1 193 ? 3.709 -12.367 8.367 1 98.94 193 VAL B O 1
ATOM 4437 N N . LEU B 1 194 ? 4.871 -13.773 7.133 1 98.94 194 LEU B N 1
ATOM 4438 C CA . LEU B 1 194 ? 5.121 -14.711 8.219 1 98.94 194 LEU B CA 1
ATOM 4439 C C . LEU B 1 194 ? 6.613 -14.844 8.492 1 98.94 194 LEU B C 1
ATOM 4441 O O . LEU B 1 194 ? 7.422 -14.852 7.562 1 98.94 194 LEU B O 1
ATOM 4445 N N . THR B 1 195 ? 7.004 -14.938 9.727 1 98.88 195 THR B N 1
ATOM 4446 C CA . THR B 1 195 ? 8.383 -15.219 10.102 1 98.88 195 THR B CA 1
ATOM 4447 C C . THR B 1 195 ? 8.477 -15.672 11.555 1 98.88 195 THR B C 1
ATOM 4449 O O . THR B 1 195 ? 7.586 -15.391 12.352 1 98.88 195 THR B O 1
ATOM 4452 N N . ASN B 1 196 ? 9.492 -16.422 11.844 1 98.62 196 ASN B N 1
ATOM 4453 C CA . ASN B 1 196 ? 9.789 -16.812 13.219 1 98.62 196 ASN B CA 1
ATOM 4454 C C . ASN B 1 196 ? 10.938 -16 13.805 1 98.62 196 ASN B C 1
ATOM 4456 O O . ASN B 1 196 ? 11.336 -16.219 14.953 1 98.62 196 ASN B O 1
ATOM 4460 N N . HIS B 1 197 ? 11.477 -15.094 13.031 1 98.31 197 HIS B N 1
ATOM 4461 C CA . HIS B 1 197 ? 12.609 -14.289 13.461 1 98.31 197 HIS B CA 1
ATOM 4462 C C . HIS B 1 197 ? 12.148 -12.969 14.07 1 98.31 197 HIS B C 1
ATOM 4464 O O . HIS B 1 197 ? 11.531 -12.148 13.383 1 98.31 197 HIS B O 1
ATOM 4470 N N . ASP B 1 198 ? 12.555 -12.711 15.297 1 97.75 198 ASP B N 1
ATOM 4471 C CA . ASP B 1 198 ? 12.117 -11.523 16.016 1 97.75 198 ASP B CA 1
ATOM 4472 C C . ASP B 1 198 ? 12.555 -10.25 15.305 1 97.75 198 ASP B C 1
ATOM 4474 O O . ASP B 1 198 ? 11.758 -9.32 15.133 1 97.75 198 ASP B O 1
ATOM 4478 N N . GLN B 1 199 ? 13.742 -10.234 14.891 1 96.25 199 GLN B N 1
ATOM 4479 C CA . GLN B 1 199 ? 14.297 -9.031 14.289 1 96.25 199 GLN B CA 1
ATOM 4480 C C . GLN B 1 199 ? 13.633 -8.727 12.945 1 96.25 199 GLN B C 1
ATOM 4482 O O . GLN B 1 199 ? 13.336 -7.574 12.641 1 96.25 199 GLN B O 1
ATOM 4487 N N . TYR B 1 200 ? 13.438 -9.797 12.086 1 97.69 200 TYR B N 1
ATOM 4488 C CA . TYR B 1 200 ? 12.75 -9.594 10.82 1 97.69 200 TYR B CA 1
ATOM 4489 C C . TYR B 1 200 ? 11.336 -9.07 11.047 1 97.69 200 TYR B C 1
ATOM 4491 O O . TYR B 1 200 ? 10.883 -8.164 10.352 1 97.69 200 TYR B O 1
ATOM 4499 N N . ALA B 1 201 ? 10.648 -9.688 12.023 1 97.69 201 ALA B N 1
ATOM 4500 C CA . ALA B 1 201 ? 9.281 -9.266 12.328 1 97.69 201 ALA B CA 1
ATOM 4501 C C . ALA B 1 201 ? 9.234 -7.793 12.711 1 97.69 201 ALA B C 1
ATOM 4503 O O . ALA B 1 201 ? 8.406 -7.039 12.203 1 97.69 201 ALA B O 1
ATOM 4504 N N . ASP B 1 202 ? 10.117 -7.379 13.586 1 95.75 202 ASP B N 1
ATOM 4505 C CA . ASP B 1 202 ? 10.156 -5.996 14.062 1 95.75 202 ASP B CA 1
ATOM 4506 C C . ASP B 1 202 ? 10.469 -5.031 12.922 1 95.75 202 ASP B C 1
ATOM 4508 O O . ASP B 1 202 ? 9.82 -3.988 12.789 1 95.75 202 ASP B O 1
ATOM 4512 N N . ASN B 1 203 ? 11.477 -5.371 12.117 1 95.25 203 ASN B N 1
ATOM 4513 C CA . ASN B 1 203 ? 11.898 -4.508 11.023 1 95.25 203 ASN B CA 1
ATOM 4514 C C . ASN B 1 203 ? 10.805 -4.367 9.969 1 95.25 203 ASN B C 1
ATOM 4516 O O . ASN B 1 203 ? 10.539 -3.262 9.492 1 95.25 203 ASN B O 1
ATOM 4520 N N . ILE B 1 204 ? 10.203 -5.484 9.609 1 97.25 204 ILE B N 1
ATOM 4521 C CA . ILE B 1 204 ? 9.188 -5.484 8.562 1 97.25 204 ILE B CA 1
ATOM 4522 C C . ILE B 1 204 ? 7.961 -4.707 9.031 1 97.25 204 ILE B C 1
ATOM 4524 O O . ILE B 1 204 ? 7.395 -3.912 8.281 1 97.25 204 ILE B O 1
ATOM 4528 N N . ARG B 1 205 ? 7.527 -4.926 10.258 1 96.44 205 ARG B N 1
ATOM 4529 C CA . ARG B 1 205 ? 6.414 -4.172 10.82 1 96.44 205 ARG B CA 1
ATOM 4530 C C . ARG B 1 205 ? 6.715 -2.676 10.836 1 96.44 205 ARG B C 1
ATOM 4532 O O . ARG B 1 205 ? 5.867 -1.862 10.469 1 96.44 205 ARG B O 1
ATOM 4539 N N . SER B 1 206 ? 7.91 -2.359 11.32 1 95.44 206 SER B N 1
ATOM 4540 C CA . SER B 1 206 ? 8.312 -0.958 11.367 1 95.44 206 SER B CA 1
ATOM 4541 C C . SER B 1 206 ? 8.266 -0.323 9.984 1 95.44 206 SER B C 1
ATOM 4543 O O . SER B 1 206 ? 7.703 0.763 9.812 1 95.44 206 SER B O 1
ATOM 4545 N N . PHE B 1 207 ? 8.781 -0.941 8.977 1 96.5 207 PHE B N 1
ATOM 4546 C CA . PHE B 1 207 ? 8.805 -0.435 7.609 1 96.5 207 PHE B CA 1
ATOM 4547 C C . PHE B 1 207 ? 7.383 -0.231 7.094 1 96.5 207 PHE B C 1
ATOM 4549 O O . PHE B 1 207 ? 7.078 0.805 6.496 1 96.5 207 PHE B O 1
ATOM 4556 N N . ALA B 1 208 ? 6.539 -1.25 7.359 1 96.5 208 ALA B N 1
ATOM 4557 C CA . ALA B 1 208 ? 5.172 -1.248 6.852 1 96.5 208 ALA B CA 1
ATOM 4558 C C . ALA B 1 208 ? 4.324 -0.198 7.566 1 96.5 208 ALA B C 1
ATOM 4560 O O . ALA B 1 208 ? 3.238 0.157 7.098 1 96.5 208 ALA B O 1
ATOM 4561 N N . HIS B 1 209 ? 4.797 0.25 8.695 1 94.56 209 HIS B N 1
ATOM 4562 C CA . HIS B 1 209 ? 4.09 1.23 9.508 1 94.56 209 HIS B CA 1
ATOM 4563 C C . HIS B 1 209 ? 4.863 2.541 9.594 1 94.56 209 HIS B C 1
ATOM 4565 O O . HIS B 1 209 ? 5.039 3.094 10.688 1 94.56 209 HIS B O 1
ATOM 4571 N N . ILE B 1 210 ? 5.344 2.941 8.492 1 90.75 210 ILE B N 1
ATOM 4572 C CA . ILE B 1 210 ? 5.957 4.254 8.328 1 90.75 210 ILE B CA 1
ATOM 4573 C C . ILE B 1 210 ? 7.168 4.379 9.25 1 90.75 210 ILE B C 1
ATOM 4575 O O . ILE B 1 210 ? 7.371 5.418 9.883 1 90.75 210 ILE B O 1
ATOM 4579 N N . GLY B 1 211 ? 7.828 3.352 9.484 1 90.56 211 GLY B N 1
ATOM 4580 C CA . GLY B 1 211 ? 9.031 3.385 10.297 1 90.56 211 GLY B CA 1
ATOM 4581 C C . GLY B 1 211 ? 8.75 3.457 11.781 1 90.56 211 GLY B C 1
ATOM 4582 O O . GLY B 1 211 ? 9.578 3.957 12.555 1 90.56 211 GLY B O 1
ATOM 4583 N N . PHE B 1 212 ? 7.68 3.041 12.195 1 86.81 212 PHE B N 1
ATOM 4584 C CA . PHE B 1 212 ? 7.266 3.082 13.594 1 86.81 212 PHE B CA 1
ATOM 4585 C C . PHE B 1 212 ? 8.203 2.25 14.461 1 86.81 212 PHE B C 1
ATOM 4587 O O . PHE B 1 212 ? 8.625 1.163 14.062 1 86.81 212 PHE B O 1
ATOM 4594 N N . SER B 1 213 ? 8.57 2.803 15.547 1 83.44 213 SER B N 1
ATOM 4595 C CA . SER B 1 213 ? 9.383 2.104 16.531 1 83.44 213 SER B CA 1
ATOM 4596 C C . SER B 1 213 ? 8.555 1.694 17.75 1 83.44 213 SER B C 1
ATOM 4598 O O . SER B 1 213 ? 8.008 2.549 18.453 1 83.44 213 SER B O 1
ATOM 4600 N N . LYS B 1 214 ? 8.492 0.488 18.062 1 79 214 LYS B N 1
ATOM 4601 C CA . LYS B 1 214 ? 7.777 0.004 19.25 1 79 214 LYS B CA 1
ATOM 4602 C C . LYS B 1 214 ? 8.461 0.465 20.531 1 79 214 LYS B C 1
ATOM 4604 O O . LYS B 1 214 ? 7.789 0.774 21.516 1 79 214 LYS B O 1
ATOM 4609 N N . THR B 1 215 ? 9.727 0.436 20.453 1 76.38 215 THR B N 1
ATOM 4610 C CA . THR B 1 215 ? 10.508 0.813 21.609 1 76.38 215 THR B CA 1
ATOM 4611 C C . THR B 1 215 ? 10.219 2.256 22.016 1 76.38 215 THR B C 1
ATOM 4613 O O . THR B 1 215 ? 10.047 2.551 23.203 1 76.38 215 THR B O 1
ATOM 4616 N N . ASP B 1 216 ? 10.078 3.066 21.047 1 74.06 216 ASP B N 1
ATOM 4617 C CA . ASP B 1 216 ? 9.891 4.488 21.328 1 74.06 216 ASP B CA 1
ATOM 4618 C C . ASP B 1 216 ? 8.43 4.891 21.156 1 74.06 216 ASP B C 1
ATOM 4620 O O . ASP B 1 216 ? 8.047 6.008 21.516 1 74.06 216 ASP B O 1
ATOM 4624 N N . ASN B 1 217 ? 7.703 4.023 20.625 1 74.31 217 ASN B N 1
ATOM 4625 C CA . ASN B 1 217 ? 6.285 4.25 20.359 1 74.31 217 ASN B CA 1
ATOM 4626 C C . ASN B 1 217 ? 6.07 5.512 19.531 1 74.31 217 ASN B C 1
ATOM 4628 O O . ASN B 1 217 ? 5.285 6.383 19.906 1 74.31 217 ASN B O 1
ATOM 4632 N N . SER B 1 218 ? 6.879 5.602 18.562 1 74.44 218 SER B N 1
ATOM 4633 C CA . SER B 1 218 ? 6.805 6.793 17.734 1 74.44 218 SER B CA 1
ATOM 4634 C C . SER B 1 218 ? 7.34 6.52 16.328 1 74.44 218 SER B C 1
ATOM 4636 O O . SER B 1 218 ? 7.969 5.484 16.094 1 74.44 218 SER B O 1
ATOM 4638 N N . PHE B 1 219 ? 6.98 7.391 15.445 1 77.69 219 PHE B N 1
ATOM 4639 C CA . PHE B 1 219 ? 7.48 7.336 14.078 1 77.69 219 PHE B CA 1
ATOM 4640 C C . PHE B 1 219 ? 8.805 8.078 13.953 1 77.69 219 PHE B C 1
ATOM 4642 O O . PHE B 1 219 ? 9.25 8.734 14.906 1 77.69 219 PHE B O 1
ATOM 4649 N N . GLY B 1 220 ? 9.547 7.777 12.891 1 71.81 220 GLY B N 1
ATOM 4650 C CA . GLY B 1 220 ? 10.656 8.656 12.562 1 71.81 220 GLY B CA 1
ATOM 4651 C C . GLY B 1 220 ? 12.008 8.07 12.922 1 71.81 220 GLY B C 1
ATOM 4652 O O . GLY B 1 220 ? 13.031 8.742 12.797 1 71.81 220 GLY B O 1
ATOM 4653 N N . TYR B 1 221 ? 12.008 6.891 13.312 1 76.38 221 TYR B N 1
ATOM 4654 C CA . TYR B 1 221 ? 13.297 6.281 13.641 1 76.38 221 TYR B CA 1
ATOM 4655 C C . TYR B 1 221 ? 13.93 5.652 12.406 1 76.38 221 TYR B C 1
ATOM 4657 O O . TYR B 1 221 ? 15.156 5.547 12.32 1 76.38 221 TYR B O 1
ATOM 4665 N N . ARG B 1 222 ? 13.094 5.242 11.609 1 84.12 222 ARG B N 1
ATOM 4666 C CA . ARG B 1 222 ? 13.516 4.77 10.297 1 84.12 222 ARG B CA 1
ATOM 4667 C C . ARG B 1 222 ? 12.508 5.156 9.219 1 84.12 222 ARG B C 1
ATOM 4669 O O . ARG B 1 222 ? 11.367 5.512 9.531 1 84.12 222 ARG B O 1
ATOM 4676 N N . SER B 1 223 ? 13.039 5.16 8.109 1 88.31 223 SER B N 1
ATOM 4677 C CA . SER B 1 223 ? 12.125 5.422 7 1 88.31 223 SER B CA 1
ATOM 4678 C C . SER B 1 223 ? 11.305 4.184 6.652 1 88.31 223 SER B C 1
ATOM 4680 O O . SER B 1 223 ? 11.719 3.061 6.953 1 88.31 223 SER B O 1
ATOM 4682 N N . GLY B 1 224 ? 10.203 4.34 6.184 1 93.94 224 GLY B N 1
ATOM 4683 C CA . GLY B 1 224 ? 9.305 3.291 5.73 1 93.94 224 GLY B CA 1
ATOM 4684 C C . GLY B 1 224 ? 8.156 3.811 4.883 1 93.94 224 GLY B C 1
ATOM 4685 O O . GLY B 1 224 ? 8.18 4.961 4.438 1 93.94 224 GLY B O 1
ATOM 4686 N N . LEU B 1 225 ? 7.324 2.947 4.555 1 97.19 225 LEU B N 1
ATOM 4687 C CA . LEU B 1 225 ? 6.105 3.285 3.828 1 97.19 225 LEU B CA 1
ATOM 4688 C C . LEU B 1 225 ? 4.867 2.898 4.633 1 97.19 225 LEU B C 1
ATOM 4690 O O . LEU B 1 225 ? 4.98 2.441 5.773 1 97.19 225 LEU B O 1
ATOM 4694 N N . ASN B 1 226 ? 3.732 3.27 4.117 1 97.44 226 ASN B N 1
ATOM 4695 C CA . ASN B 1 226 ? 2.488 2.838 4.742 1 97.44 226 ASN B CA 1
ATOM 4696 C C . ASN B 1 226 ? 1.863 1.661 3.998 1 97.44 226 ASN B C 1
ATOM 4698 O O . ASN B 1 226 ? 1.168 1.853 3 1 97.44 226 ASN B O 1
ATOM 4702 N N . TYR B 1 227 ? 2.09 0.486 4.559 1 98.31 227 TYR B N 1
ATOM 4703 C CA . TYR B 1 227 ? 1.522 -0.734 3.998 1 98.31 227 TYR B CA 1
ATOM 4704 C C . TYR B 1 227 ? 0.473 -1.326 4.93 1 98.31 227 TYR B C 1
ATOM 4706 O O . TYR B 1 227 ? 0.191 -2.525 4.879 1 98.31 227 TYR B O 1
ATOM 4714 N N . LYS B 1 228 ? -0.08 -0.567 5.77 1 97.88 228 LYS B N 1
ATOM 4715 C CA . LYS B 1 228 ? -1.057 -1.07 6.73 1 97.88 228 LYS B CA 1
ATOM 4716 C C . LYS B 1 228 ? -2.299 -1.604 6.023 1 97.88 228 LYS B C 1
ATOM 4718 O O . LYS B 1 228 ? -2.77 -1.01 5.051 1 97.88 228 LYS B O 1
ATOM 4723 N N . LEU B 1 229 ? -2.746 -2.699 6.496 1 97.94 229 LEU B N 1
ATOM 4724 C CA . LEU B 1 229 ? -4.031 -3.246 6.074 1 97.94 229 LEU B CA 1
ATOM 4725 C C . LEU B 1 229 ? -5.164 -2.703 6.941 1 97.94 229 LEU B C 1
ATOM 4727 O O . LEU B 1 229 ? -5.016 -2.586 8.156 1 97.94 229 LEU B O 1
ATOM 4731 N N . SER B 1 230 ? -6.324 -2.439 6.375 1 95.75 230 SER B N 1
ATOM 4732 C CA . SER B 1 230 ? -7.43 -1.885 7.148 1 95.75 230 SER B CA 1
ATOM 4733 C C . SER B 1 230 ? -8.164 -2.975 7.922 1 95.75 230 SER B C 1
ATOM 4735 O O . SER B 1 230 ? -8.023 -4.16 7.617 1 95.75 230 SER B O 1
ATOM 4737 N N . SER B 1 231 ? -9.008 -2.529 8.852 1 94.06 231 SER B N 1
ATOM 4738 C CA . SER B 1 231 ? -9.828 -3.436 9.648 1 94.06 231 SER B CA 1
ATOM 4739 C C . SER B 1 231 ? -10.852 -4.164 8.781 1 94.06 231 SER B C 1
ATOM 4741 O O . SER B 1 231 ? -11.211 -5.309 9.07 1 94.06 231 SER B O 1
ATOM 4743 N N . LEU B 1 232 ? -11.297 -3.502 7.754 1 91.44 232 LEU B N 1
ATOM 4744 C CA . LEU B 1 232 ? -12.289 -4.109 6.875 1 91.44 232 LEU B CA 1
ATOM 4745 C C . LEU B 1 232 ? -11.727 -5.359 6.203 1 91.44 232 LEU B C 1
ATOM 4747 O O . LEU B 1 232 ? -12.344 -6.426 6.242 1 91.44 232 LEU B O 1
ATOM 4751 N N . GLN B 1 233 ? -10.625 -5.199 5.672 1 94.75 233 GLN B N 1
ATOM 4752 C CA . GLN B 1 233 ? -9.969 -6.324 5.008 1 94.75 233 GLN B CA 1
ATOM 4753 C C . GLN B 1 233 ? -9.555 -7.395 6.012 1 94.75 233 GLN B C 1
ATOM 4755 O O . GLN B 1 233 ? -9.641 -8.586 5.727 1 94.75 233 GLN B O 1
ATOM 4760 N N . SER B 1 234 ? -9.109 -6.949 7.148 1 96.56 234 SER B N 1
ATOM 4761 C CA . SER B 1 234 ? -8.719 -7.898 8.188 1 96.56 234 SER B CA 1
ATOM 4762 C C . SER B 1 234 ? -9.906 -8.75 8.633 1 96.56 234 SER B C 1
ATOM 4764 O O . SER B 1 234 ? -9.758 -9.945 8.883 1 96.56 234 SER B O 1
ATOM 4766 N N . SER B 1 235 ? -11.016 -8.102 8.789 1 93.25 235 SER B N 1
ATOM 4767 C CA . SER B 1 235 ? -12.234 -8.828 9.133 1 93.25 235 SER B CA 1
ATOM 4768 C C . SER B 1 235 ? -12.562 -9.891 8.094 1 93.25 235 SER B C 1
ATOM 4770 O O . SER B 1 235 ? -12.867 -11.031 8.438 1 93.25 235 SER B O 1
ATOM 4772 N N . LEU B 1 236 ? -12.5 -9.562 6.844 1 91.88 236 LEU B N 1
ATOM 4773 C CA . LEU B 1 236 ? -12.711 -10.523 5.77 1 91.88 236 LEU B CA 1
ATOM 4774 C C . LEU B 1 236 ? -11.68 -11.648 5.836 1 91.88 236 LEU B C 1
ATOM 4776 O O . LEU B 1 236 ? -11.992 -12.805 5.574 1 91.88 236 LEU B O 1
ATOM 4780 N N . GLY B 1 237 ? -10.445 -11.242 6.156 1 94.94 237 GLY B N 1
ATOM 4781 C CA . GLY B 1 237 ? -9.367 -12.219 6.246 1 94.94 237 GLY B CA 1
ATOM 4782 C C . GLY B 1 237 ? -9.609 -13.281 7.301 1 94.94 237 GLY B C 1
ATOM 4783 O O . GLY B 1 237 ? -9.336 -14.461 7.074 1 94.94 237 GLY B O 1
ATOM 4784 N N . ILE B 1 238 ? -10.094 -12.844 8.438 1 95.25 238 ILE B N 1
ATOM 4785 C CA . ILE B 1 238 ? -10.391 -13.781 9.516 1 95.25 238 ILE B CA 1
ATOM 4786 C C . ILE B 1 238 ? -11.43 -14.797 9.039 1 95.25 238 ILE B C 1
ATOM 4788 O O . ILE B 1 238 ? -11.273 -16 9.258 1 95.25 238 ILE B O 1
ATOM 4792 N N . ASN B 1 239 ? -12.438 -14.289 8.391 1 91.62 239 ASN B N 1
ATOM 4793 C CA . ASN B 1 239 ? -13.492 -15.172 7.891 1 91.62 239 ASN B CA 1
ATOM 4794 C C . ASN B 1 239 ? -12.969 -16.109 6.812 1 91.62 239 ASN B C 1
ATOM 4796 O O . ASN B 1 239 ? -13.289 -17.312 6.824 1 91.62 239 ASN B O 1
ATOM 4800 N N . GLN B 1 240 ? -12.234 -15.609 5.898 1 93.19 240 GLN B N 1
ATOM 4801 C CA . GLN B 1 240 ? -11.695 -16.422 4.812 1 93.19 240 GLN B CA 1
ATOM 4802 C C . GLN B 1 240 ? -10.742 -17.484 5.344 1 93.19 240 GLN B C 1
ATOM 4804 O O . GLN B 1 240 ? -10.711 -18.609 4.832 1 93.19 240 GLN B O 1
ATOM 4809 N N . LEU B 1 241 ? -9.984 -17.094 6.316 1 95.62 241 LEU B N 1
ATOM 4810 C CA . LEU B 1 241 ? -9.055 -18.047 6.93 1 95.62 241 LEU B CA 1
ATOM 4811 C C . LEU B 1 241 ? -9.812 -19.188 7.586 1 95.62 241 LEU B C 1
ATOM 4813 O O . LEU B 1 241 ? -9.375 -20.344 7.523 1 95.62 241 LEU B O 1
ATOM 4817 N N . SER B 1 242 ? -10.938 -18.922 8.164 1 93.31 242 SER B N 1
ATOM 4818 C CA . SER B 1 242 ? -11.703 -19.922 8.906 1 93.31 242 SER B CA 1
ATOM 4819 C C . SER B 1 242 ? -12.266 -21 7.977 1 93.31 242 SER B C 1
ATOM 4821 O O . SER B 1 242 ? -12.555 -22.109 8.406 1 93.31 242 SER B O 1
ATOM 4823 N N . ILE B 1 243 ? -12.367 -20.719 6.668 1 92.06 243 ILE B N 1
ATOM 4824 C CA . ILE B 1 243 ? -12.953 -21.688 5.746 1 92.06 243 ILE B CA 1
ATOM 4825 C C . ILE B 1 243 ? -11.891 -22.172 4.754 1 92.06 243 ILE B C 1
ATOM 4827 O O . ILE B 1 243 ? -12.219 -22.797 3.748 1 92.06 243 ILE B O 1
ATOM 4831 N N . LEU B 1 244 ? -10.672 -21.859 4.996 1 94.94 244 LEU B N 1
ATOM 4832 C CA . LEU B 1 244 ? -9.594 -22.172 4.059 1 94.94 244 LEU B CA 1
ATOM 4833 C C . LEU B 1 244 ? -9.508 -23.672 3.797 1 94.94 244 LEU B C 1
ATOM 4835 O O . LEU B 1 244 ? -9.398 -24.094 2.646 1 94.94 244 LEU B O 1
ATOM 4839 N N . GLU B 1 245 ? -9.57 -24.484 4.824 1 96.56 245 GLU B N 1
ATOM 4840 C CA . GLU B 1 245 ? -9.461 -25.922 4.664 1 96.56 245 GLU B CA 1
ATOM 4841 C C . GLU B 1 245 ? -10.609 -26.484 3.82 1 96.56 245 GLU B C 1
ATOM 4843 O O . GLU B 1 245 ? -10.414 -27.391 3.018 1 96.56 245 GLU B O 1
ATOM 4848 N N . LYS B 1 246 ? -11.742 -25.953 4.055 1 95.06 246 LYS B N 1
ATOM 4849 C CA . LYS B 1 246 ? -12.891 -26.359 3.25 1 95.06 246 LYS B CA 1
ATOM 4850 C C . LYS B 1 246 ? -12.688 -26 1.781 1 95.06 246 LYS B C 1
ATOM 4852 O O . LYS B 1 246 ? -13.016 -26.781 0.892 1 95.06 246 LYS B O 1
ATOM 4857 N N . LYS B 1 247 ? -12.195 -24.812 1.508 1 94.56 247 LYS B N 1
ATOM 4858 C CA . LYS B 1 247 ? -11.914 -24.375 0.143 1 94.56 247 LYS B CA 1
ATOM 4859 C C . LYS B 1 247 ? -10.891 -25.297 -0.527 1 94.56 247 LYS B C 1
ATOM 4861 O O . LYS B 1 247 ? -11.055 -25.672 -1.69 1 94.56 247 LYS B O 1
ATOM 4866 N N . ILE B 1 248 ? -9.883 -25.594 0.203 1 96.88 248 ILE B N 1
ATOM 4867 C CA . ILE B 1 248 ? -8.828 -26.469 -0.309 1 96.88 248 ILE B CA 1
ATOM 4868 C C . ILE B 1 248 ? -9.406 -27.844 -0.658 1 96.88 248 ILE B C 1
ATOM 4870 O O . ILE B 1 248 ? -9.125 -28.391 -1.724 1 96.88 248 ILE B O 1
ATOM 4874 N N . ALA B 1 249 ? -10.227 -28.391 0.182 1 97.19 249 ALA B N 1
ATOM 4875 C CA . ALA B 1 249 ? -10.859 -29.688 -0.055 1 97.19 249 ALA B CA 1
ATOM 4876 C C . ALA B 1 249 ? -11.719 -29.656 -1.312 1 97.19 249 ALA B C 1
ATOM 4878 O O . ALA B 1 249 ? -11.656 -30.578 -2.141 1 97.19 249 ALA B O 1
ATOM 4879 N N . LEU B 1 250 ? -12.516 -28.625 -1.437 1 95.44 250 LEU B N 1
ATOM 4880 C CA . LEU B 1 250 ? -13.398 -28.484 -2.588 1 95.44 250 LEU B CA 1
ATOM 4881 C C . LEU B 1 250 ? -12.602 -28.375 -3.881 1 95.44 250 LEU B C 1
ATOM 4883 O O . LEU B 1 250 ? -12.969 -28.953 -4.902 1 95.44 250 LEU B O 1
ATOM 4887 N N . ARG B 1 251 ? -11.586 -27.625 -3.867 1 95.75 251 ARG B N 1
ATOM 4888 C CA . ARG B 1 251 ? -10.75 -27.438 -5.051 1 95.75 251 ARG B CA 1
ATOM 4889 C C . ARG B 1 251 ? -10.031 -28.734 -5.426 1 95.75 251 ARG B C 1
ATOM 4891 O O . ARG B 1 251 ? -9.844 -29.016 -6.609 1 95.75 251 ARG B O 1
ATOM 4898 N N . ASN B 1 252 ? -9.625 -29.453 -4.445 1 96.5 252 ASN B N 1
ATOM 4899 C CA . ASN B 1 252 ? -8.961 -30.734 -4.734 1 96.5 252 ASN B CA 1
ATOM 4900 C C . ASN B 1 252 ? -9.953 -31.781 -5.238 1 96.5 252 ASN B C 1
ATOM 4902 O O . ASN B 1 252 ? -9.578 -32.688 -5.984 1 96.5 252 ASN B O 1
ATOM 4906 N N . GLU B 1 253 ? -11.195 -31.672 -4.848 1 97.06 253 GLU B N 1
ATOM 4907 C CA . GLU B 1 253 ? -12.227 -32.5 -5.48 1 97.06 253 GLU B CA 1
ATOM 4908 C C . GLU B 1 253 ? -12.312 -32.188 -6.977 1 97.06 253 GLU B C 1
ATOM 4910 O O . GLU B 1 253 ? -12.469 -33.125 -7.785 1 97.06 253 GLU B O 1
ATOM 4915 N N . LYS B 1 254 ? -12.266 -30.969 -7.285 1 96.19 254 LYS B N 1
ATOM 4916 C CA . LYS B 1 254 ? -12.297 -30.578 -8.695 1 96.19 254 LYS B CA 1
ATOM 4917 C C . LYS B 1 254 ? -11.07 -31.094 -9.438 1 96.19 254 LYS B C 1
ATOM 4919 O O . LYS B 1 254 ? -11.172 -31.531 -10.586 1 96.19 254 LYS B O 1
ATOM 4924 N N . ILE B 1 255 ? -9.922 -31 -8.797 1 96.56 255 ILE B N 1
ATOM 4925 C CA . ILE B 1 255 ? -8.695 -31.516 -9.391 1 96.56 255 ILE B CA 1
ATOM 4926 C C . ILE B 1 255 ? -8.859 -33 -9.664 1 96.56 255 ILE B C 1
ATOM 4928 O O . ILE B 1 255 ? -8.469 -33.5 -10.734 1 96.56 255 ILE B O 1
ATOM 4932 N N . SER B 1 256 ? -9.438 -33.719 -8.758 1 96.69 256 SER B N 1
ATOM 4933 C CA . SER B 1 256 ? -9.688 -35.156 -8.938 1 96.69 256 SER B CA 1
ATOM 4934 C C . SER B 1 256 ? -10.617 -35.406 -10.125 1 96.69 256 SER B C 1
ATOM 4936 O O . SER B 1 256 ? -10.414 -36.344 -10.891 1 96.69 256 SER B O 1
ATOM 4938 N N . LEU B 1 257 ? -11.594 -34.531 -10.227 1 96.94 257 LEU B N 1
ATOM 4939 C CA . LEU B 1 257 ? -12.523 -34.656 -11.344 1 96.94 257 LEU B CA 1
ATOM 4940 C C . LEU B 1 257 ? -11.805 -34.406 -12.672 1 96.94 257 LEU B C 1
ATOM 4942 O O . LEU B 1 257 ? -12.039 -35.125 -13.648 1 96.94 257 LEU B O 1
ATOM 4946 N N . TRP B 1 258 ? -10.984 -33.375 -12.727 1 96.75 258 TRP B N 1
ATOM 4947 C CA . TRP B 1 258 ? -10.164 -33.125 -13.906 1 96.75 258 TRP B CA 1
ATOM 4948 C C . TRP B 1 258 ? -9.352 -34.344 -14.289 1 96.75 258 TRP B C 1
ATOM 4950 O O . TRP B 1 258 ? -9.352 -34.75 -15.453 1 96.75 258 TRP B O 1
ATOM 4960 N N . LYS B 1 259 ? -8.672 -34.906 -13.336 1 95.75 259 LYS B N 1
ATOM 4961 C CA . LYS B 1 259 ? -7.797 -36.031 -13.562 1 95.75 259 LYS B CA 1
ATOM 4962 C C . LYS B 1 259 ? -8.586 -37.25 -14.062 1 95.75 259 LYS B C 1
ATOM 4964 O O . LYS B 1 259 ? -8.133 -37.969 -14.961 1 95.75 259 LYS B O 1
ATOM 4969 N N . GLU B 1 260 ? -9.719 -37.438 -13.484 1 96.56 260 GLU B N 1
ATOM 4970 C CA . GLU B 1 260 ? -10.586 -38.531 -13.922 1 96.56 260 GLU B CA 1
ATOM 4971 C C . GLU B 1 260 ? -11.016 -38.344 -15.375 1 96.56 260 GLU B C 1
ATOM 4973 O O . GLU B 1 260 ? -10.93 -39.281 -16.172 1 96.56 260 GLU B O 1
ATOM 4978 N N . GLN B 1 261 ? -11.445 -37.156 -15.672 1 96.12 261 GLN B N 1
ATOM 4979 C CA . GLN B 1 261 ? -11.961 -36.875 -17 1 96.12 261 GLN B CA 1
ATOM 4980 C C . GLN B 1 261 ? -10.852 -36.938 -18.047 1 96.12 261 GLN B C 1
ATOM 4982 O O . GLN B 1 261 ? -11.094 -37.281 -19.203 1 96.12 261 GLN B O 1
ATOM 4987 N N . LEU B 1 262 ? -9.633 -36.688 -17.641 1 95.44 262 LEU B N 1
ATOM 4988 C CA . LEU B 1 262 ? -8.531 -36.594 -18.594 1 95.44 262 LEU B CA 1
ATOM 4989 C C . LEU B 1 262 ? -7.625 -37.844 -18.484 1 95.44 262 LEU B C 1
ATOM 4991 O O . LEU B 1 262 ? -6.535 -37.844 -19.062 1 95.44 262 LEU B O 1
ATOM 4995 N N . SER B 1 263 ? -8.023 -38.812 -17.797 1 91.94 263 SER B N 1
ATOM 4996 C CA . SER B 1 263 ? -7.203 -39.969 -17.5 1 91.94 263 SER B CA 1
ATOM 4997 C C . SER B 1 263 ? -6.797 -40.719 -18.766 1 91.94 263 SER B C 1
ATOM 4999 O O . SER B 1 263 ? -5.723 -41.312 -18.828 1 91.94 263 SER B O 1
ATOM 5001 N N . GLU B 1 264 ? -7.574 -40.594 -19.828 1 88.81 264 GLU B N 1
ATOM 5002 C CA . GLU B 1 264 ? -7.297 -41.344 -21.047 1 88.81 264 GLU B CA 1
ATOM 5003 C C . GLU B 1 264 ? -6.5 -40.5 -22.047 1 88.81 264 GLU B C 1
ATOM 5005 O O . GLU B 1 264 ? -6.121 -40.969 -23.109 1 88.81 264 GLU B O 1
ATOM 5010 N N . CYS B 1 265 ? -6.316 -39.312 -21.641 1 89.5 265 CYS B N 1
ATOM 5011 C CA . CYS B 1 265 ? -5.531 -38.438 -22.516 1 89.5 265 CYS B CA 1
ATOM 5012 C C . CYS B 1 265 ? -4.039 -38.656 -22.312 1 89.5 265 CYS B C 1
ATOM 5014 O O . CYS B 1 265 ? -3.406 -37.969 -21.516 1 89.5 265 CYS B O 1
ATOM 5016 N N . ASN B 1 266 ? -3.393 -39.438 -23.141 1 87 266 ASN B N 1
ATOM 5017 C CA . ASN B 1 266 ? -1.998 -39.844 -23 1 87 266 ASN B CA 1
ATOM 5018 C C . ASN B 1 266 ? -1.046 -38.688 -23.328 1 87 266 ASN B C 1
ATOM 5020 O O . ASN B 1 266 ? 0.144 -38.75 -23.016 1 87 266 ASN B O 1
ATOM 5024 N N . HIS B 1 267 ? -1.565 -37.656 -23.766 1 91.06 267 HIS B N 1
ATOM 5025 C CA . HIS B 1 267 ? -0.741 -36.5 -24.172 1 91.06 267 HIS B CA 1
ATOM 5026 C C . HIS B 1 267 ? -0.517 -35.562 -23 1 91.06 267 HIS B C 1
ATOM 5028 O O . HIS B 1 267 ? 0.264 -34.594 -23.109 1 91.06 267 HIS B O 1
ATOM 5034 N N . LEU B 1 268 ? -1.184 -35.875 -21.906 1 92.19 268 LEU B N 1
ATOM 5035 C CA . LEU B 1 268 ? -1.094 -34.969 -20.75 1 92.19 268 LEU B CA 1
ATOM 5036 C C . LEU B 1 268 ? -0.549 -35.719 -19.531 1 92.19 268 LEU B C 1
ATOM 5038 O O . LEU B 1 268 ? -0.899 -36.875 -19.297 1 92.19 268 LEU B O 1
ATOM 5042 N N . GLU B 1 269 ? 0.34 -35.062 -18.828 1 92.5 269 GLU B N 1
ATOM 5043 C CA . GLU B 1 269 ? 0.801 -35.5 -17.516 1 92.5 269 GLU B CA 1
ATOM 5044 C C . GLU B 1 269 ? 0.443 -34.5 -16.438 1 92.5 269 GLU B C 1
ATOM 5046 O O . GLU B 1 269 ? 0.534 -33.281 -16.656 1 92.5 269 GLU B O 1
ATOM 5051 N N . PHE B 1 270 ? 0.024 -35.062 -15.312 1 93.5 270 PHE B N 1
ATOM 5052 C CA . PHE B 1 270 ? -0.351 -34.188 -14.211 1 93.5 270 PHE B CA 1
ATOM 5053 C C . PHE B 1 270 ? 0.866 -33.812 -13.367 1 93.5 270 PHE B C 1
ATOM 5055 O O . PHE B 1 270 ? 1.575 -34.719 -12.883 1 93.5 270 PHE B O 1
ATOM 5062 N N . PHE B 1 271 ? 1.051 -32.531 -13.211 1 89.38 271 PHE B N 1
ATOM 5063 C CA . PHE B 1 271 ? 2.215 -32.031 -12.492 1 89.38 271 PHE B CA 1
ATOM 5064 C C . PHE B 1 271 ? 2.186 -32.469 -11.031 1 89.38 271 PHE B C 1
ATOM 5066 O O . PHE B 1 271 ? 3.234 -32.688 -10.422 1 89.38 271 PHE B O 1
ATOM 5073 N N . ASN B 1 272 ? 0.992 -32.688 -10.43 1 84.94 272 ASN B N 1
ATOM 5074 C CA . ASN B 1 272 ? 0.782 -33.125 -9.055 1 84.94 272 ASN B CA 1
ATOM 5075 C C . ASN B 1 272 ? 1.467 -34.438 -8.773 1 84.94 272 ASN B C 1
ATOM 5077 O O . ASN B 1 272 ? 1.885 -34.719 -7.645 1 84.94 272 ASN B O 1
ATOM 5081 N N . ASP B 1 273 ? 1.554 -35.188 -9.703 1 83.75 273 ASP B N 1
ATOM 5082 C CA . ASP B 1 273 ? 2.004 -36.562 -9.516 1 83.75 273 ASP B CA 1
ATOM 5083 C C . ASP B 1 273 ? 3.523 -36.625 -9.375 1 83.75 273 ASP B C 1
ATOM 5085 O O . ASP B 1 273 ? 4.074 -37.688 -9.031 1 83.75 273 ASP B O 1
ATOM 5089 N N . LYS B 1 274 ? 4.07 -35.5 -9.508 1 80.31 274 LYS B N 1
ATOM 5090 C CA . LYS B 1 274 ? 5.527 -35.438 -9.438 1 80.31 274 LYS B CA 1
ATOM 5091 C C . LYS B 1 274 ? 5.996 -35.188 -8.008 1 80.31 274 LYS B C 1
ATOM 5093 O O . LYS B 1 274 ? 7.191 -35.25 -7.719 1 80.31 274 LYS B O 1
ATOM 5098 N N . TYR B 1 275 ? 5.039 -34.812 -7.168 1 80.69 275 TYR B N 1
ATOM 5099 C CA . TYR B 1 275 ? 5.348 -34.438 -5.797 1 80.69 275 TYR B CA 1
ATOM 5100 C C . TYR B 1 275 ? 4.492 -35.188 -4.805 1 80.69 275 TYR B C 1
ATOM 5102 O O . TYR B 1 275 ? 3.414 -35.688 -5.156 1 80.69 275 TYR B O 1
ATOM 5110 N N . ASN B 1 276 ? 5.152 -35.406 -3.688 1 86.06 276 ASN B N 1
ATOM 5111 C CA . ASN B 1 276 ? 4.352 -35.75 -2.52 1 86.06 276 ASN B CA 1
ATOM 5112 C C . ASN B 1 276 ? 4.082 -34.531 -1.636 1 86.06 276 ASN B C 1
ATOM 5114 O O . ASN B 1 276 ? 4.941 -34.156 -0.85 1 86.06 276 ASN B O 1
ATOM 5118 N N . PHE B 1 277 ? 2.934 -33.969 -1.794 1 92.06 277 PHE B N 1
ATOM 5119 C CA . PHE B 1 277 ? 2.617 -32.75 -1.088 1 92.06 277 PHE B CA 1
ATOM 5120 C C . PHE B 1 277 ? 1.11 -32.531 -1.014 1 92.06 277 PHE B C 1
ATOM 5122 O O . PHE B 1 277 ? 0.347 -33.219 -1.694 1 92.06 277 PHE B O 1
ATOM 5129 N N . GLY B 1 278 ? 0.619 -31.828 -0.03 1 95.12 278 GLY B N 1
ATOM 5130 C CA . GLY B 1 278 ? -0.756 -31.359 0 1 95.12 278 GLY B CA 1
ATOM 5131 C C . GLY B 1 278 ? -0.967 -30.078 -0.798 1 95.12 278 GLY B C 1
ATOM 5132 O O . GLY B 1 278 ? -0.546 -29 -0.377 1 95.12 278 GLY B O 1
ATOM 5133 N N . HIS B 1 279 ? -1.63 -30.203 -1.906 1 96.5 279 HIS B N 1
ATOM 5134 C CA . HIS B 1 279 ? -1.862 -29.078 -2.805 1 96.5 279 HIS B CA 1
ATOM 5135 C C . HIS B 1 279 ? -3.014 -28.203 -2.311 1 96.5 279 HIS B C 1
ATOM 5137 O O . HIS B 1 279 ? -4.023 -28.719 -1.823 1 96.5 279 HIS B O 1
ATOM 5143 N N . ASN B 1 280 ? -2.871 -26.891 -2.406 1 96.88 280 ASN B N 1
ATOM 5144 C CA . ASN B 1 280 ? -3.957 -26.031 -1.954 1 96.88 280 ASN B CA 1
ATOM 5145 C C . ASN B 1 280 ? -5.062 -25.922 -3.002 1 96.88 280 ASN B C 1
ATOM 5147 O O . ASN B 1 280 ? -6.105 -25.328 -2.75 1 96.88 280 ASN B O 1
ATOM 5151 N N . GLY B 1 281 ? -4.797 -26.516 -4.195 1 96.12 281 GLY B N 1
ATOM 5152 C CA . GLY B 1 281 ? -5.82 -26.516 -5.234 1 96.12 281 GLY B CA 1
ATOM 5153 C C . GLY B 1 281 ? -5.906 -25.219 -5.992 1 96.12 281 GLY B C 1
ATOM 5154 O O . GLY B 1 281 ? -6.953 -24.875 -6.555 1 96.12 281 GLY B O 1
ATOM 5155 N N . TYR B 1 282 ? -4.848 -24.438 -5.969 1 96 282 TYR B N 1
ATOM 5156 C CA . TYR B 1 282 ? -4.855 -23.156 -6.668 1 96 282 TYR B CA 1
ATOM 5157 C C . TYR B 1 282 ? -5.203 -23.328 -8.141 1 96 282 TYR B C 1
ATOM 5159 O O . TYR B 1 282 ? -6.086 -22.656 -8.664 1 96 282 TYR B O 1
ATOM 5167 N N . SER B 1 283 ? -4.543 -24.203 -8.812 1 95.38 283 SER B N 1
ATOM 5168 C CA . SER B 1 283 ? -4.793 -24.609 -10.195 1 95.38 283 SER B CA 1
ATOM 5169 C C . SER B 1 283 ? -4.211 -25.984 -10.484 1 95.38 283 SER B C 1
ATOM 5171 O O . SER B 1 283 ? -3.342 -26.469 -9.758 1 95.38 283 SER B O 1
ATOM 5173 N N . LEU B 1 284 ? -4.715 -26.609 -11.477 1 95.81 284 LEU B N 1
ATOM 5174 C CA . LEU B 1 284 ? -4.148 -27.875 -11.93 1 95.81 284 LEU B CA 1
ATOM 5175 C C . LEU B 1 284 ? -3.16 -27.641 -13.07 1 95.81 284 LEU B C 1
ATOM 5177 O O . LEU B 1 284 ? -3.553 -27.266 -14.172 1 95.81 284 LEU B O 1
ATOM 5181 N N . CYS B 1 285 ? -1.938 -27.906 -12.758 1 95.19 285 CYS B N 1
ATOM 5182 C CA . CYS B 1 285 ? -0.904 -27.828 -13.789 1 95.19 285 CYS B CA 1
ATOM 5183 C C . CYS B 1 285 ? -0.705 -29.172 -14.469 1 95.19 285 CYS B C 1
ATOM 5185 O O . CYS B 1 285 ? -0.584 -30.203 -13.797 1 95.19 285 CYS B O 1
ATOM 5187 N N . CYS B 1 286 ? -0.71 -29.109 -15.805 1 94.44 286 CYS B N 1
ATOM 5188 C CA . CYS B 1 286 ? -0.412 -30.281 -16.641 1 94.44 286 CYS B CA 1
ATOM 5189 C C . CYS B 1 286 ? 0.715 -29.969 -17.625 1 94.44 286 CYS B C 1
ATOM 5191 O O . CYS B 1 286 ? 0.957 -28.797 -17.953 1 94.44 286 CYS B O 1
ATOM 5193 N N . THR B 1 287 ? 1.416 -30.984 -17.969 1 93.31 287 THR B N 1
ATOM 5194 C CA . THR B 1 287 ? 2.434 -30.828 -19.016 1 93.31 287 THR B CA 1
ATOM 5195 C C . THR B 1 287 ? 2.121 -31.703 -20.219 1 93.31 287 THR B C 1
ATOM 5197 O O . THR B 1 287 ? 1.645 -32.844 -20.062 1 93.31 287 THR B O 1
ATOM 5200 N N . LEU B 1 288 ? 2.352 -31.141 -21.391 1 92.44 288 LEU B N 1
ATOM 5201 C CA . LEU B 1 288 ? 2.225 -31.906 -22.625 1 92.44 288 LEU B CA 1
ATOM 5202 C C . LEU B 1 288 ? 3.402 -32.844 -22.812 1 92.44 288 LEU B C 1
ATOM 5204 O O . LEU B 1 288 ? 4.543 -32.5 -22.5 1 92.44 288 LEU B O 1
ATOM 5208 N N . ASN B 1 289 ? 3.055 -33.969 -23.266 1 84.5 289 ASN B N 1
ATOM 5209 C CA . ASN B 1 289 ? 4.109 -34.938 -23.562 1 84.5 289 ASN B CA 1
ATOM 5210 C C . ASN B 1 289 ? 4.805 -34.625 -24.875 1 84.5 289 ASN B C 1
ATOM 5212 O O . ASN B 1 289 ? 4.246 -33.938 -25.734 1 84.5 289 ASN B O 1
ATOM 5216 N N . GLN B 1 290 ? 5.957 -35 -24.969 1 70.94 290 GLN B N 1
ATOM 5217 C CA . GLN B 1 290 ? 6.82 -34.688 -26.109 1 70.94 290 GLN B CA 1
ATOM 5218 C C . GLN B 1 290 ? 6.25 -35.25 -27.406 1 70.94 290 GLN B C 1
ATOM 5220 O O . GLN B 1 290 ? 6.586 -34.781 -28.5 1 70.94 290 GLN B O 1
ATOM 5225 N N . THR B 1 291 ? 5.422 -36.031 -27.344 1 68.25 291 THR B N 1
ATOM 5226 C CA . THR B 1 291 ? 4.926 -36.688 -28.547 1 68.25 291 THR B CA 1
ATOM 5227 C C . THR B 1 291 ? 3.93 -35.781 -29.266 1 68.25 291 THR B C 1
ATOM 5229 O O . THR B 1 291 ? 3.604 -36.031 -30.438 1 68.25 291 THR B O 1
ATOM 5232 N N . ASN B 1 292 ? 3.699 -34.781 -28.625 1 67.44 292 ASN B N 1
ATOM 5233 C CA . ASN B 1 292 ? 2.699 -33.906 -29.219 1 67.44 292 ASN B CA 1
ATOM 5234 C C . ASN B 1 292 ? 3.348 -32.781 -29.984 1 67.44 292 ASN B C 1
ATOM 5236 O O . ASN B 1 292 ? 4.371 -32.219 -29.578 1 67.44 292 ASN B O 1
ATOM 5240 N N . SER B 1 293 ? 2.85 -32.562 -31.109 1 75.06 293 SER B N 1
ATOM 5241 C CA . SER B 1 293 ? 3.367 -31.5 -31.969 1 75.06 293 SER B CA 1
ATOM 5242 C C . SER B 1 293 ? 2.889 -30.125 -31.5 1 75.06 293 SER B C 1
ATOM 5244 O O . SER B 1 293 ? 3.473 -29.109 -31.859 1 75.06 293 SER B O 1
ATOM 5246 N N . LEU B 1 294 ? 1.966 -30.156 -30.672 1 85.62 294 LEU B N 1
ATOM 5247 C CA . LEU B 1 294 ? 1.387 -28.891 -30.203 1 85.62 294 LEU B CA 1
ATOM 5248 C C . LEU B 1 294 ? 2.102 -28.391 -28.953 1 85.62 294 LEU B C 1
ATOM 5250 O O . LEU B 1 294 ? 2.377 -29.172 -28.047 1 85.62 294 LEU B O 1
ATOM 5254 N N . ASN B 1 295 ? 2.539 -27.203 -29 1 88.19 295 ASN B N 1
ATOM 5255 C CA . ASN B 1 295 ? 3.068 -26.625 -27.75 1 88.19 295 ASN B CA 1
ATOM 5256 C C . ASN B 1 295 ? 1.959 -26.047 -26.891 1 88.19 295 ASN B C 1
ATOM 5258 O O . ASN B 1 295 ? 0.815 -25.922 -27.328 1 88.19 295 ASN B O 1
ATOM 5262 N N . ALA B 1 296 ? 2.299 -25.766 -25.719 1 91.62 296 ALA B N 1
ATOM 5263 C CA . ALA B 1 296 ? 1.315 -25.344 -24.719 1 91.62 296 ALA B CA 1
ATOM 5264 C C . ALA B 1 296 ? 0.637 -24.047 -25.125 1 91.62 296 ALA B C 1
ATOM 5266 O O . ALA B 1 296 ? -0.564 -23.875 -24.922 1 91.62 296 ALA B O 1
ATOM 5267 N N . SER B 1 297 ? 1.401 -23.109 -25.688 1 90.94 297 SER B N 1
ATOM 5268 C CA . SER B 1 297 ? 0.852 -21.828 -26.109 1 90.94 297 SER B CA 1
ATOM 5269 C C . SER B 1 297 ? -0.221 -22.016 -27.172 1 90.94 297 SER B C 1
ATOM 5271 O O . SER B 1 297 ? -1.276 -21.375 -27.125 1 90.94 297 SER B O 1
ATOM 5273 N N . THR B 1 298 ? 0.049 -22.797 -28.125 1 92.06 298 THR B N 1
ATOM 5274 C CA . THR B 1 298 ? -0.911 -23.078 -29.188 1 92.06 298 THR B CA 1
ATOM 5275 C C . THR B 1 298 ? -2.156 -23.766 -28.625 1 92.06 298 THR B C 1
ATOM 5277 O O . THR B 1 298 ? -3.281 -23.406 -28.984 1 92.06 298 THR B O 1
ATOM 5280 N N . LEU B 1 299 ? -1.913 -24.75 -27.844 1 92.88 299 LEU B N 1
ATOM 5281 C CA . LEU B 1 299 ? -3.039 -25.438 -27.219 1 92.88 299 LEU B CA 1
ATOM 5282 C C . LEU B 1 299 ? -3.9 -24.453 -26.422 1 92.88 299 LEU B C 1
ATOM 5284 O O . LEU B 1 299 ? -5.129 -24.484 -26.516 1 92.88 299 LEU B O 1
ATOM 5288 N N . ALA B 1 300 ? -3.252 -23.594 -25.641 1 93.62 300 ALA B N 1
ATOM 5289 C CA . ALA B 1 300 ? -3.973 -22.609 -24.828 1 93.62 300 ALA B CA 1
ATOM 5290 C C . ALA B 1 300 ? -4.801 -21.688 -25.703 1 93.62 300 ALA B C 1
ATOM 5292 O O . ALA B 1 300 ? -5.914 -21.297 -25.344 1 93.62 300 ALA B O 1
ATOM 5293 N N . HIS B 1 301 ? -4.254 -21.297 -26.781 1 94.12 301 HIS B N 1
ATOM 5294 C CA . HIS B 1 301 ? -4.965 -20.438 -27.719 1 94.12 301 HIS B CA 1
ATOM 5295 C C . HIS B 1 301 ? -6.191 -21.141 -28.297 1 94.12 301 HIS B C 1
ATOM 5297 O O . HIS B 1 301 ? -7.25 -20.531 -28.438 1 94.12 301 HIS B O 1
ATOM 5303 N N . LEU B 1 302 ? -6.047 -22.344 -28.672 1 94.69 302 LEU B N 1
ATOM 5304 C CA . LEU B 1 302 ? -7.164 -23.141 -29.188 1 94.69 302 LEU B CA 1
ATOM 5305 C C . LEU B 1 302 ? -8.258 -23.281 -28.125 1 94.69 302 LEU B C 1
ATOM 5307 O O . LEU B 1 302 ? -9.445 -23.172 -28.438 1 94.69 302 LEU B O 1
ATOM 5311 N N . LEU B 1 303 ? -7.855 -23.547 -26.922 1 95 303 LEU B N 1
ATOM 5312 C CA . LEU B 1 303 ? -8.812 -23.641 -25.828 1 95 303 LEU B CA 1
ATOM 5313 C C . LEU B 1 303 ? -9.547 -22.312 -25.625 1 95 303 LEU B C 1
ATOM 5315 O O . LEU B 1 303 ? -10.758 -22.297 -25.406 1 95 303 LEU B O 1
ATOM 5319 N N . PHE B 1 304 ? -8.758 -21.234 -25.672 1 94.62 304 PHE B N 1
ATOM 5320 C CA . PHE B 1 304 ? -9.336 -19.906 -25.531 1 94.62 304 PHE B CA 1
ATOM 5321 C C . PHE B 1 304 ? -10.438 -19.672 -26.562 1 94.62 304 PHE B C 1
ATOM 5323 O O . PHE B 1 304 ? -11.492 -19.125 -26.234 1 94.62 304 PHE B O 1
ATOM 5330 N N . ASN B 1 305 ? -10.242 -20.047 -27.766 1 95.56 305 ASN B N 1
ATOM 5331 C CA . ASN B 1 305 ? -11.211 -19.906 -28.828 1 95.56 305 ASN B CA 1
ATOM 5332 C C . ASN B 1 305 ? -12.477 -20.719 -28.562 1 95.56 305 ASN B C 1
ATOM 5334 O O . ASN B 1 305 ? -13.531 -20.438 -29.141 1 95.56 305 ASN B O 1
ATOM 5338 N N . GLU B 1 306 ? -12.336 -21.688 -27.734 1 95.69 306 GLU B N 1
ATOM 5339 C CA . GLU B 1 306 ? -13.484 -22.5 -27.359 1 95.69 306 GLU B CA 1
ATOM 5340 C C . GLU B 1 306 ? -14.109 -22.016 -26.047 1 95.69 306 GLU B C 1
ATOM 5342 O O . GLU B 1 306 ? -14.953 -22.688 -25.469 1 95.69 306 GLU B O 1
ATOM 5347 N N . GLY B 1 307 ? -13.594 -20.906 -25.5 1 94.62 307 GLY B N 1
ATOM 5348 C CA . GLY B 1 307 ? -14.172 -20.297 -24.312 1 94.62 307 GLY B CA 1
ATOM 5349 C C . GLY B 1 307 ? -13.508 -20.75 -23.031 1 94.62 307 GLY B C 1
ATOM 5350 O O . GLY B 1 307 ? -14.062 -20.578 -21.938 1 94.62 307 GLY B O 1
ATOM 5351 N N . ILE B 1 308 ? -12.391 -21.422 -23.141 1 94.5 308 ILE B N 1
ATOM 5352 C CA . ILE B 1 308 ? -11.633 -21.875 -21.984 1 94.5 308 ILE B CA 1
ATOM 5353 C C . ILE B 1 308 ? -10.359 -21.047 -21.828 1 94.5 308 ILE B C 1
ATOM 5355 O O . ILE B 1 308 ? -9.367 -21.297 -22.516 1 94.5 308 ILE B O 1
ATOM 5359 N N . ASN B 1 309 ? -10.352 -20.109 -20.859 1 93.06 309 ASN B N 1
ATOM 5360 C CA . ASN B 1 309 ? -9.219 -19.219 -20.656 1 93.06 309 ASN B CA 1
ATOM 5361 C C . ASN B 1 309 ? -8.297 -19.719 -19.547 1 93.06 309 ASN B C 1
ATOM 5363 O O . ASN B 1 309 ? -8.508 -19.422 -18.375 1 93.06 309 ASN B O 1
ATOM 5367 N N . THR B 1 310 ? -7.238 -20.344 -20 1 92 310 THR B N 1
ATOM 5368 C CA . THR B 1 310 ? -6.27 -20.906 -19.062 1 92 310 THR B CA 1
ATOM 5369 C C . THR B 1 310 ? -5.238 -19.859 -18.656 1 92 310 THR B C 1
ATOM 5371 O O . THR B 1 310 ? -5.117 -18.812 -19.312 1 92 310 THR B O 1
ATOM 5374 N N . ASP B 1 311 ? -4.559 -20.062 -17.531 1 90.38 311 ASP B N 1
ATOM 5375 C CA . ASP B 1 311 ? -3.49 -19.156 -17.125 1 90.38 311 ASP B CA 1
ATOM 5376 C C . ASP B 1 311 ? -2.342 -19.188 -18.141 1 90.38 311 ASP B C 1
ATOM 5378 O O . ASP B 1 311 ? -1.609 -18.203 -18.281 1 90.38 311 ASP B O 1
ATOM 5382 N N . THR B 1 312 ? -2.16 -20.25 -18.844 1 89 312 THR B N 1
ATOM 5383 C CA . THR B 1 312 ? -1.162 -20.328 -19.906 1 89 312 THR B CA 1
ATOM 5384 C C . THR B 1 312 ? -1.431 -19.297 -20.984 1 89 312 THR B C 1
ATOM 5386 O O . THR B 1 312 ? -0.5 -18.656 -21.5 1 89 312 THR B O 1
ATOM 5389 N N . HIS B 1 313 ? -2.602 -19.141 -21.312 1 85.94 313 HIS B N 1
ATOM 5390 C CA . HIS B 1 313 ? -2.977 -18.141 -22.297 1 85.94 313 HIS B CA 1
ATOM 5391 C C . HIS B 1 313 ? -2.832 -16.734 -21.719 1 85.94 313 HIS B C 1
ATOM 5393 O O . HIS B 1 313 ? -2.365 -15.82 -22.406 1 85.94 313 HIS B O 1
ATOM 5399 N N . ARG B 1 314 ? -3.207 -16.547 -20.5 1 80.31 314 ARG B N 1
ATOM 5400 C CA . ARG B 1 314 ? -3.232 -15.25 -19.844 1 80.31 314 ARG B CA 1
ATOM 5401 C C . ARG B 1 314 ? -1.82 -14.695 -19.672 1 80.31 314 ARG B C 1
ATOM 5403 O O . ARG B 1 314 ? -1.597 -13.492 -19.812 1 80.31 314 ARG B O 1
ATOM 5410 N N . TYR B 1 315 ? -0.943 -15.539 -19.312 1 75.06 315 TYR B N 1
ATOM 5411 C CA . TYR B 1 315 ? 0.417 -15.102 -19.016 1 75.06 315 TYR B CA 1
ATOM 5412 C C . TYR B 1 315 ? 1.285 -15.148 -20.266 1 75.06 315 TYR B C 1
ATOM 5414 O O . TYR B 1 315 ? 2.457 -14.766 -20.234 1 75.06 315 TYR B O 1
ATOM 5422 N N . LYS B 1 316 ? 0.717 -15.414 -21.344 1 67.5 316 LYS B N 1
ATOM 5423 C CA . LYS B 1 316 ? 1.387 -15.492 -22.641 1 67.5 316 LYS B CA 1
ATOM 5424 C C . LYS B 1 316 ? 2.689 -16.281 -22.547 1 67.5 316 LYS B C 1
ATOM 5426 O O . LYS B 1 316 ? 3.695 -15.906 -23.141 1 67.5 316 LYS B O 1
ATOM 5431 N N . GLU B 1 317 ? 2.65 -17.203 -21.641 1 61.09 317 GLU B N 1
ATOM 5432 C CA . GLU B 1 317 ? 3.637 -18.266 -21.453 1 61.09 317 GLU B CA 1
ATOM 5433 C C . GLU B 1 317 ? 5.055 -17.703 -21.438 1 61.09 317 GLU B C 1
ATOM 5435 O O . GLU B 1 317 ? 5.984 -18.328 -21.938 1 61.09 317 GLU B O 1
ATOM 5440 N N . SER B 1 318 ? 5.129 -16.594 -20.766 1 73.62 318 SER B N 1
ATOM 5441 C CA . SER B 1 318 ? 6.457 -16.016 -20.922 1 73.62 318 SER B CA 1
ATOM 5442 C C . SER B 1 318 ? 7.203 -15.953 -19.594 1 73.62 318 SER B C 1
ATOM 5444 O O . SER B 1 318 ? 6.582 -15.883 -18.531 1 73.62 318 SER B O 1
ATOM 5446 N N . LEU B 1 319 ? 8.508 -16.344 -19.734 1 88.62 319 LEU B N 1
ATOM 5447 C CA . LEU B 1 319 ? 9.438 -16.078 -18.641 1 88.62 319 LEU B CA 1
ATOM 5448 C C . LEU B 1 319 ? 9.461 -14.602 -18.297 1 88.62 319 LEU B C 1
ATOM 5450 O O . LEU B 1 319 ? 9.312 -13.75 -19.188 1 88.62 319 LEU B O 1
ATOM 5454 N N . ILE B 1 320 ? 9.625 -14.359 -17.047 1 88.12 320 ILE B N 1
ATOM 5455 C CA . ILE B 1 320 ? 9.453 -12.992 -16.562 1 88.12 320 ILE B CA 1
ATOM 5456 C C . ILE B 1 320 ? 10.469 -12.07 -17.234 1 88.12 320 ILE B C 1
ATOM 5458 O O . ILE B 1 320 ? 10.227 -10.867 -17.375 1 88.12 320 ILE B O 1
ATOM 5462 N N . ILE B 1 321 ? 11.586 -12.609 -17.703 1 87.94 321 ILE B N 1
ATOM 5463 C CA . ILE B 1 321 ? 12.664 -11.797 -18.266 1 87.94 321 ILE B CA 1
ATOM 5464 C C . ILE B 1 321 ? 12.203 -11.18 -19.594 1 87.94 321 ILE B C 1
ATOM 5466 O O . ILE B 1 321 ? 12.828 -10.234 -20.094 1 87.94 321 ILE B O 1
ATOM 5470 N N . ASN B 1 322 ? 11.125 -11.68 -20.062 1 84 322 ASN B N 1
ATOM 5471 C CA . ASN B 1 322 ? 10.609 -11.164 -21.328 1 84 322 ASN B CA 1
ATOM 5472 C C . ASN B 1 322 ? 9.812 -9.883 -21.141 1 84 322 ASN B C 1
ATOM 5474 O O . ASN B 1 322 ? 9.508 -9.18 -22.109 1 84 322 ASN B O 1
ATOM 5478 N N . TYR B 1 323 ? 9.516 -9.586 -19.906 1 85.25 323 TYR B N 1
ATOM 5479 C CA . TYR B 1 323 ? 8.844 -8.32 -19.641 1 85.25 323 TYR B CA 1
ATOM 5480 C C . TYR B 1 323 ? 9.797 -7.145 -19.859 1 85.25 323 TYR B C 1
ATOM 5482 O O . TYR B 1 323 ? 10.953 -7.184 -19.438 1 85.25 323 TYR B O 1
ATOM 5490 N N . PRO B 1 324 ? 9.328 -6.074 -20.438 1 83.19 324 PRO B N 1
ATOM 5491 C CA . PRO B 1 324 ? 10.195 -4.98 -20.875 1 83.19 324 PRO B CA 1
ATOM 5492 C C . PRO B 1 324 ? 11.008 -4.383 -19.734 1 83.19 324 PRO B C 1
ATOM 5494 O O . PRO B 1 324 ? 12.188 -4.066 -19.906 1 83.19 324 PRO B O 1
ATOM 5497 N N . PHE B 1 325 ? 10.477 -4.254 -18.609 1 84.88 325 PHE B N 1
ATOM 5498 C CA . PHE B 1 325 ? 11.18 -3.557 -17.531 1 84.88 325 PHE B CA 1
ATOM 5499 C C . PHE B 1 325 ? 12.289 -4.426 -16.953 1 84.88 325 PHE B C 1
ATOM 5501 O O . PHE B 1 325 ? 13.148 -3.938 -16.219 1 84.88 325 PHE B O 1
ATOM 5508 N N . LEU B 1 326 ? 12.328 -5.68 -17.391 1 88.5 326 LEU B N 1
ATOM 5509 C CA . LEU B 1 326 ? 13.312 -6.598 -16.828 1 88.5 326 LEU B CA 1
ATOM 5510 C C . LEU B 1 326 ? 14.406 -6.91 -17.844 1 88.5 326 LEU B C 1
ATOM 5512 O O . LEU B 1 326 ? 15.445 -7.484 -17.484 1 88.5 326 LEU B O 1
ATOM 5516 N N . LYS B 1 327 ? 14.211 -6.543 -19.047 1 84.56 327 LYS B N 1
ATOM 5517 C CA . LYS B 1 327 ? 15.125 -6.887 -20.125 1 84.56 327 LYS B CA 1
ATOM 5518 C C . LYS B 1 327 ? 16.547 -6.418 -19.812 1 84.56 327 LYS B C 1
ATOM 5520 O O . LYS B 1 327 ? 17.516 -7.121 -20.125 1 84.56 327 LYS B O 1
ATOM 5525 N N . LYS B 1 328 ? 16.672 -5.316 -19.25 1 83.62 328 LYS B N 1
ATOM 5526 C CA . LYS B 1 328 ? 17.984 -4.742 -18.984 1 83.62 328 LYS B CA 1
ATOM 5527 C C . LYS B 1 328 ? 18.766 -5.594 -18 1 83.62 328 LYS B C 1
ATOM 5529 O O . LYS B 1 328 ? 20 -5.613 -18.031 1 83.62 328 LYS B O 1
ATOM 5534 N N . PHE B 1 329 ? 18.109 -6.297 -17.203 1 86.19 329 PHE B N 1
ATOM 5535 C CA . PHE B 1 329 ? 18.781 -7.098 -16.188 1 86.19 329 PHE B CA 1
ATOM 5536 C C . PHE B 1 329 ? 19.188 -8.453 -16.75 1 86.19 329 PHE B C 1
ATOM 5538 O O . PHE B 1 329 ? 20.031 -9.148 -16.156 1 86.19 329 PHE B O 1
ATOM 5545 N N . TYR B 1 330 ? 18.594 -8.828 -17.812 1 85.44 330 TYR B N 1
ATOM 5546 C CA . TYR B 1 330 ? 18.969 -10.055 -18.516 1 85.44 330 TYR B CA 1
ATOM 5547 C C . TYR B 1 330 ? 20.062 -9.781 -19.547 1 85.44 330 TYR B C 1
ATOM 5549 O O . TYR B 1 330 ? 20.781 -10.695 -19.953 1 85.44 330 TYR B O 1
ATOM 5557 N N . GLN B 1 331 ? 20.312 -8.617 -19.859 1 77.5 331 GLN B N 1
ATOM 5558 C CA . GLN B 1 331 ? 21.344 -8.273 -20.828 1 77.5 331 GLN B CA 1
ATOM 5559 C C . GLN B 1 331 ? 22.703 -8.156 -20.156 1 77.5 331 GLN B C 1
ATOM 5561 O O . GLN B 1 331 ? 23.719 -7.938 -20.828 1 77.5 331 GLN B O 1
ATOM 5566 N N . ASN B 1 332 ? 22.672 -8.562 -18.969 1 69.06 332 ASN B N 1
ATOM 5567 C CA . ASN B 1 332 ? 23.938 -8.508 -18.25 1 69.06 332 ASN B CA 1
ATOM 5568 C C . ASN B 1 332 ? 24.859 -9.656 -18.656 1 69.06 332 ASN B C 1
ATOM 5570 O O . ASN B 1 332 ? 24.391 -10.688 -19.141 1 69.06 332 ASN B O 1
ATOM 5574 N N . THR B 1 333 ? 26.062 -9.492 -18.375 1 74.94 333 THR B N 1
ATOM 5575 C CA . THR B 1 333 ? 27.141 -10.32 -18.906 1 74.94 333 THR B CA 1
ATOM 5576 C C . THR B 1 333 ? 27.109 -11.711 -18.266 1 74.94 333 THR B C 1
ATOM 5578 O O . THR B 1 333 ? 27.859 -12.594 -18.688 1 74.94 333 THR B O 1
ATOM 5581 N N . ILE B 1 334 ? 26.203 -11.922 -17.438 1 85.75 334 ILE B N 1
ATOM 5582 C CA . ILE B 1 334 ? 26.219 -13.219 -16.781 1 85.75 334 ILE B CA 1
ATOM 5583 C C . ILE B 1 334 ? 25.359 -14.219 -17.547 1 85.75 334 ILE B C 1
ATOM 5585 O O . ILE B 1 334 ? 25.422 -15.422 -17.312 1 85.75 334 ILE B O 1
ATOM 5589 N N . TYR B 1 335 ? 24.656 -13.734 -18.484 1 91.62 335 TYR B N 1
ATOM 5590 C CA . TYR B 1 335 ? 23.797 -14.578 -19.312 1 91.62 335 TYR B CA 1
ATOM 5591 C C . TYR B 1 335 ? 24.312 -14.617 -20.75 1 91.62 335 TYR B C 1
ATOM 5593 O O . TYR B 1 335 ? 25.016 -13.711 -21.188 1 91.62 335 TYR B O 1
ATOM 5601 N N . THR B 1 336 ? 23.953 -15.609 -21.453 1 91.75 336 THR B N 1
ATOM 5602 C CA . THR B 1 336 ? 24.312 -15.734 -22.859 1 91.75 336 THR B CA 1
ATOM 5603 C C . THR B 1 336 ? 23.359 -14.93 -23.734 1 91.75 336 THR B C 1
ATOM 5605 O O . THR B 1 336 ? 23.719 -14.555 -24.859 1 91.75 336 THR B O 1
ATOM 5608 N N . GLY B 1 337 ? 22.172 -14.766 -23.219 1 89.44 337 GLY B N 1
ATOM 5609 C CA . GLY B 1 337 ? 21.172 -14.078 -24.016 1 89.44 337 GLY B CA 1
ATOM 5610 C C . GLY B 1 337 ? 20.234 -15.023 -24.734 1 89.44 337 GLY B C 1
ATOM 5611 O O . GLY B 1 337 ? 19.266 -14.578 -25.375 1 89.44 337 GLY B O 1
ATOM 5612 N N . GLU B 1 338 ? 20.5 -16.281 -24.578 1 91.38 338 GLU B N 1
ATOM 5613 C CA . GLU B 1 338 ? 19.625 -17.297 -25.156 1 91.38 338 GLU B CA 1
ATOM 5614 C C . GLU B 1 338 ? 18.891 -18.078 -24.062 1 91.38 338 GLU B C 1
ATOM 5616 O O . GLU B 1 338 ? 19.5 -18.828 -23.312 1 91.38 338 GLU B O 1
ATOM 5621 N N . LEU B 1 339 ? 17.688 -18 -24.125 1 91.19 339 LEU B N 1
ATOM 5622 C CA . LEU B 1 339 ? 16.859 -18.531 -23.062 1 91.19 339 LEU B CA 1
ATOM 5623 C C . LEU B 1 339 ? 17.078 -20.031 -22.891 1 91.19 339 LEU B C 1
ATOM 5625 O O . LEU B 1 339 ? 17.188 -20.531 -21.781 1 91.19 339 LEU B O 1
ATOM 5629 N N . LYS B 1 340 ? 17.141 -20.719 -24 1 92.12 340 LYS B N 1
ATOM 5630 C CA . LYS B 1 340 ? 17.266 -22.172 -23.953 1 92.12 340 LYS B CA 1
ATOM 5631 C C . LYS B 1 340 ? 18.609 -22.578 -23.344 1 92.12 340 LYS B C 1
ATOM 5633 O O . LYS B 1 340 ? 18.75 -23.703 -22.844 1 92.12 340 LYS B O 1
ATOM 5638 N N . LEU B 1 341 ? 19.531 -21.688 -23.406 1 93.12 341 LEU B N 1
ATOM 5639 C CA . LEU B 1 341 ? 20.859 -21.969 -22.828 1 93.12 341 LEU B CA 1
ATOM 5640 C C . LEU B 1 341 ? 20.938 -21.5 -21.391 1 93.12 341 LEU B C 1
ATOM 5642 O O . LEU B 1 341 ? 21.5 -22.203 -20.531 1 93.12 341 LEU B O 1
ATOM 5646 N N . ASP B 1 342 ? 20.375 -20.406 -21.094 1 94.75 342 ASP B N 1
ATOM 5647 C CA . ASP B 1 342 ? 20.5 -19.797 -19.766 1 94.75 342 ASP B CA 1
ATOM 5648 C C . ASP B 1 342 ? 19.516 -20.453 -18.781 1 94.75 342 ASP B C 1
ATOM 5650 O O . ASP B 1 342 ? 19.812 -20.562 -17.594 1 94.75 342 ASP B O 1
ATOM 5654 N N . PHE B 1 343 ? 18.328 -20.859 -19.344 1 96.81 343 PHE B N 1
ATOM 5655 C CA . PHE B 1 343 ? 17.266 -21.422 -18.516 1 96.81 343 PHE B CA 1
ATOM 5656 C C . PHE B 1 343 ? 16.609 -22.609 -19.219 1 96.81 343 PHE B C 1
ATOM 5658 O O . PHE B 1 343 ? 15.398 -22.594 -19.453 1 96.81 343 PHE B O 1
ATOM 5665 N N . PRO B 1 344 ? 17.312 -23.641 -19.516 1 96.88 344 PRO B N 1
ATOM 5666 C CA . PRO B 1 344 ? 16.797 -24.75 -20.312 1 96.88 344 PRO B CA 1
ATOM 5667 C C . PRO B 1 344 ? 15.602 -25.438 -19.672 1 96.88 344 PRO B C 1
ATOM 5669 O O . PRO B 1 344 ? 14.633 -25.781 -20.359 1 96.88 344 PRO B O 1
ATOM 5672 N N . ASN B 1 345 ? 15.617 -25.641 -18.359 1 97.12 345 ASN B N 1
ATOM 5673 C CA . ASN B 1 345 ? 14.523 -26.344 -17.688 1 97.12 345 ASN B CA 1
ATOM 5674 C C . ASN B 1 345 ? 13.25 -25.5 -17.656 1 97.12 345 ASN B C 1
ATOM 5676 O O . ASN B 1 345 ? 12.164 -26.016 -17.938 1 97.12 345 ASN B O 1
ATOM 5680 N N . ALA B 1 346 ? 13.406 -24.266 -17.344 1 96.44 346 ALA B N 1
ATOM 5681 C CA . ALA B 1 346 ? 12.25 -23.375 -17.281 1 96.44 346 ALA B CA 1
ATOM 5682 C C . ALA B 1 346 ? 11.617 -23.203 -18.672 1 96.44 346 ALA B C 1
ATOM 5684 O O . ALA B 1 346 ? 10.391 -23.188 -18.797 1 96.44 346 ALA B O 1
ATOM 5685 N N . THR B 1 347 ? 12.438 -23.016 -19.641 1 94.12 347 THR B N 1
ATOM 5686 C CA . THR B 1 347 ? 11.953 -22.875 -21.016 1 94.12 347 THR B CA 1
ATOM 5687 C C . THR B 1 347 ? 11.164 -24.109 -21.438 1 94.12 347 THR B C 1
ATOM 5689 O O . THR B 1 347 ? 10.062 -23.984 -21.984 1 94.12 347 THR B O 1
ATOM 5692 N N . THR B 1 348 ? 11.758 -25.203 -21.172 1 93.19 348 THR B N 1
ATOM 5693 C CA . THR B 1 348 ? 11.102 -26.453 -21.531 1 93.19 348 THR B CA 1
ATOM 5694 C C . THR B 1 348 ? 9.789 -26.609 -20.75 1 93.19 348 THR B C 1
ATOM 5696 O O . THR B 1 348 ? 8.766 -26.984 -21.328 1 93.19 348 THR B O 1
ATOM 5699 N N . LEU B 1 349 ? 9.828 -26.359 -19.5 1 93.5 349 LEU B N 1
ATOM 5700 C CA . LEU B 1 349 ? 8.648 -26.516 -18.656 1 93.5 349 LEU B CA 1
ATOM 5701 C C . LEU B 1 349 ? 7.512 -25.625 -19.125 1 93.5 349 LEU B C 1
ATOM 5703 O O . LEU B 1 349 ? 6.375 -26.078 -19.266 1 93.5 349 LEU B O 1
ATOM 5707 N N . MET B 1 350 ? 7.789 -24.359 -19.375 1 92.12 350 MET B N 1
ATOM 5708 C CA . MET B 1 350 ? 6.758 -23.406 -19.75 1 92.12 350 MET B CA 1
ATOM 5709 C C . MET B 1 350 ? 6.211 -23.703 -21.141 1 92.12 350 MET B C 1
ATOM 5711 O O . MET B 1 350 ? 5.039 -23.453 -21.422 1 92.12 350 MET B O 1
ATOM 5715 N N . ASP B 1 351 ? 7.008 -24.266 -21.969 1 91.06 351 ASP B N 1
ATOM 5716 C CA . ASP B 1 351 ? 6.594 -24.609 -23.328 1 91.06 351 ASP B CA 1
ATOM 5717 C C . ASP B 1 351 ? 5.562 -25.734 -23.328 1 91.06 351 ASP B C 1
ATOM 5719 O O . ASP B 1 351 ? 4.805 -25.891 -24.281 1 91.06 351 ASP B O 1
ATOM 5723 N N . LYS B 1 352 ? 5.539 -26.453 -22.281 1 92.19 352 LYS B N 1
ATOM 5724 C CA . LYS B 1 352 ? 4.664 -27.625 -22.312 1 92.19 352 LYS B CA 1
ATOM 5725 C C . LYS B 1 352 ? 3.582 -27.516 -21.234 1 92.19 352 LYS B C 1
ATOM 5727 O O . LYS B 1 352 ? 2.707 -28.391 -21.141 1 92.19 352 LYS B O 1
ATOM 5732 N N . MET B 1 353 ? 3.527 -26.5 -20.484 1 93.38 353 MET B N 1
ATOM 5733 C CA . MET B 1 353 ? 2.66 -26.453 -19.297 1 93.38 353 MET B CA 1
ATOM 5734 C C . MET B 1 353 ? 1.302 -25.859 -19.656 1 93.38 353 MET B C 1
ATOM 5736 O O . MET B 1 353 ? 1.227 -24.781 -20.266 1 93.38 353 MET B O 1
ATOM 5740 N N . ILE B 1 354 ? 0.257 -26.5 -19.297 1 93.25 354 ILE B N 1
ATOM 5741 C CA . ILE B 1 354 ? -1.119 -26.031 -19.391 1 93.25 354 ILE B CA 1
ATOM 5742 C C . ILE B 1 354 ? -1.726 -25.938 -17.984 1 93.25 354 ILE B C 1
ATOM 5744 O O . ILE B 1 354 ? -1.661 -26.891 -17.219 1 93.25 354 ILE B O 1
ATOM 5748 N N . ILE B 1 355 ? -2.283 -24.828 -17.719 1 94.81 355 ILE B N 1
ATOM 5749 C CA . ILE B 1 355 ? -2.789 -24.562 -16.375 1 94.81 355 ILE B CA 1
ATOM 5750 C C . ILE B 1 355 ? -4.312 -24.469 -16.406 1 94.81 355 ILE B C 1
ATOM 5752 O O . ILE B 1 355 ? -4.875 -23.562 -17.016 1 94.81 355 ILE B O 1
ATOM 5756 N N . LEU B 1 356 ? -4.996 -25.312 -15.695 1 94.62 356 LEU B N 1
ATOM 5757 C CA . LEU B 1 356 ? -6.449 -25.406 -15.711 1 94.62 356 LEU B CA 1
ATOM 5758 C C . LEU B 1 356 ? -7.043 -24.891 -14.406 1 94.62 356 LEU B C 1
ATOM 5760 O O . LEU B 1 356 ? -6.48 -25.109 -13.328 1 94.62 356 LEU B O 1
ATOM 5764 N N . PRO B 1 357 ? -8.156 -24.234 -14.461 1 93.31 357 PRO B N 1
ATOM 5765 C CA . PRO B 1 357 ? -8.727 -23.609 -13.266 1 93.31 357 PRO B CA 1
ATOM 5766 C C . PRO B 1 357 ? -9.461 -24.609 -12.375 1 93.31 357 PRO B C 1
ATOM 5768 O O . PRO B 1 357 ? -10.039 -25.578 -12.875 1 93.31 357 PRO B O 1
ATOM 5771 N N . CYS B 1 358 ? -9.461 -24.312 -11.055 1 93 358 CYS B N 1
ATOM 5772 C CA . CYS B 1 358 ? -10.094 -25.172 -10.055 1 93 358 CYS B CA 1
ATOM 5773 C C . CYS B 1 358 ? -10.812 -24.344 -9 1 93 358 CYS B C 1
ATOM 5775 O O . CYS B 1 358 ? -11.188 -24.859 -7.949 1 93 358 CYS B O 1
ATOM 5777 N N . HIS B 1 359 ? -10.984 -23.094 -9.258 1 90.81 359 HIS B N 1
ATOM 5778 C CA . HIS B 1 359 ? -11.523 -22.188 -8.25 1 90.81 359 HIS B CA 1
ATOM 5779 C C . HIS B 1 359 ? -13.023 -22.375 -8.078 1 90.81 359 HIS B C 1
ATOM 5781 O O . HIS B 1 359 ? -13.625 -23.234 -8.734 1 90.81 359 HIS B O 1
ATOM 5787 N N . ASP B 1 360 ? -13.664 -21.562 -7.258 1 85.5 360 ASP B N 1
ATOM 5788 C CA . ASP B 1 360 ? -15.016 -21.75 -6.738 1 85.5 360 ASP B CA 1
ATOM 5789 C C . ASP B 1 360 ? -16.062 -21.578 -7.836 1 85.5 360 ASP B C 1
ATOM 5791 O O . ASP B 1 360 ? -17.156 -22.141 -7.75 1 85.5 360 ASP B O 1
ATOM 5795 N N . GLU B 1 361 ? -15.742 -20.906 -8.836 1 88.25 361 GLU B N 1
ATOM 5796 C CA . GLU B 1 361 ? -16.703 -20.625 -9.898 1 88.25 361 GLU B CA 1
ATOM 5797 C C . GLU B 1 361 ? -16.656 -21.703 -10.984 1 88.25 361 GLU B C 1
ATOM 5799 O O . GLU B 1 361 ? -17.391 -21.625 -11.969 1 88.25 361 GLU B O 1
ATOM 5804 N N . ILE B 1 362 ? -15.805 -22.688 -10.82 1 91.88 362 ILE B N 1
ATOM 5805 C CA . ILE B 1 362 ? -15.727 -23.797 -11.758 1 91.88 362 ILE B CA 1
ATOM 5806 C C . ILE B 1 362 ? -16.625 -24.938 -11.281 1 91.88 362 ILE B C 1
ATOM 5808 O O . ILE B 1 362 ? -16.469 -25.453 -10.172 1 91.88 362 ILE B O 1
ATOM 5812 N N . TYR B 1 363 ? -17.5 -25.344 -12.148 1 91.81 363 TYR B N 1
ATOM 5813 C CA . TYR B 1 363 ? -18.453 -26.391 -11.812 1 91.81 363 TYR B CA 1
ATOM 5814 C C . TYR B 1 363 ? -18.172 -27.656 -12.602 1 91.81 363 TYR B C 1
ATOM 5816 O O . TYR B 1 363 ? -17.375 -27.656 -13.531 1 91.81 363 TYR B O 1
ATOM 5824 N N . THR B 1 364 ? -18.859 -28.719 -12.195 1 94.19 364 THR B N 1
ATOM 5825 C CA . THR B 1 364 ? -18.672 -30.016 -12.812 1 94.19 364 THR B CA 1
ATOM 5826 C C . THR B 1 364 ? -18.922 -29.953 -14.32 1 94.19 364 THR B C 1
ATOM 5828 O O . THR B 1 364 ? -18.141 -30.5 -15.102 1 94.19 364 THR B O 1
ATOM 5831 N N . LYS B 1 365 ? -19.906 -29.266 -14.695 1 95 365 LYS B N 1
ATOM 5832 C CA . LYS B 1 365 ? -20.25 -29.156 -16.109 1 95 365 LYS B CA 1
ATOM 5833 C C . LYS B 1 365 ? -19.141 -28.453 -16.891 1 95 365 LYS B C 1
ATOM 5835 O O . LYS B 1 365 ? -18.906 -28.781 -18.062 1 95 365 LYS B O 1
ATOM 5840 N N . ASP B 1 366 ? -18.516 -27.469 -16.203 1 95.12 366 ASP B N 1
ATOM 5841 C CA . ASP B 1 366 ? -17.422 -26.75 -16.844 1 95.12 366 ASP B CA 1
ATOM 5842 C C . ASP B 1 366 ? -16.234 -27.672 -17.094 1 95.12 366 ASP B C 1
ATOM 5844 O O . ASP B 1 366 ? -15.625 -27.625 -18.172 1 95.12 366 ASP B O 1
ATOM 5848 N N . ILE B 1 367 ? -15.953 -28.531 -16.156 1 96.19 367 ILE B N 1
ATOM 5849 C CA . ILE B 1 367 ? -14.836 -29.469 -16.25 1 96.19 367 ILE B CA 1
ATOM 5850 C C . ILE B 1 367 ? -15.117 -30.5 -17.328 1 96.19 367 ILE B C 1
ATOM 5852 O O . ILE B 1 367 ? -14.234 -30.844 -18.125 1 96.19 367 ILE B O 1
ATOM 5856 N N . GLU B 1 368 ? -16.281 -30.984 -17.391 1 95.44 368 GLU B N 1
ATOM 5857 C CA . GLU B 1 368 ? -16.688 -31.969 -18.406 1 95.44 368 GLU B CA 1
ATOM 5858 C C . GLU B 1 368 ? -16.547 -31.375 -19.812 1 95.44 368 GLU B C 1
ATOM 5860 O O . GLU B 1 368 ? -15.992 -32.031 -20.719 1 95.44 368 GLU B O 1
ATOM 5865 N N . TYR B 1 369 ? -17.031 -30.219 -19.922 1 95.94 369 TYR B N 1
ATOM 5866 C CA . TYR B 1 369 ? -16.953 -29.547 -21.219 1 95.94 369 TYR B CA 1
ATOM 5867 C C . TYR B 1 369 ? -15.5 -29.344 -21.625 1 95.94 369 TYR B C 1
ATOM 5869 O O . TYR B 1 369 ? -15.094 -29.734 -22.719 1 95.94 369 TYR B O 1
ATOM 5877 N N . ALA B 1 370 ? -14.75 -28.719 -20.734 1 95.88 370 ALA B N 1
ATOM 5878 C CA . ALA B 1 370 ? -13.359 -28.391 -21.047 1 95.88 370 ALA B CA 1
ATOM 5879 C C . ALA B 1 370 ? -12.547 -29.656 -21.328 1 95.88 370 ALA B C 1
ATOM 5881 O O . ALA B 1 370 ? -11.672 -29.656 -22.188 1 95.88 370 ALA B O 1
ATOM 5882 N N . SER B 1 371 ? -12.789 -30.703 -20.578 1 95.94 371 SER B N 1
ATOM 5883 C CA . SER B 1 371 ? -12.094 -31.969 -20.797 1 95.94 371 SER B CA 1
ATOM 5884 C C . 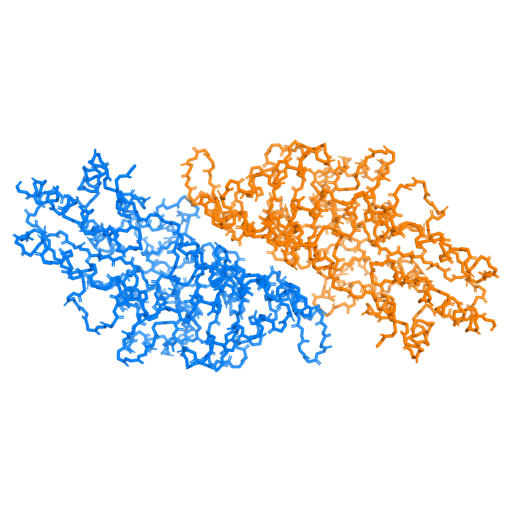SER B 1 371 ? -12.398 -32.531 -22.172 1 95.94 371 SER B C 1
ATOM 5886 O O . SER B 1 371 ? -11.508 -33.062 -22.844 1 95.94 371 SER B O 1
ATOM 5888 N N . SER B 1 372 ? -13.625 -32.438 -22.547 1 95.81 372 SER B N 1
ATOM 5889 C CA . SER B 1 372 ? -14.008 -32.906 -23.875 1 95.81 372 SER B CA 1
ATOM 5890 C C . SER B 1 372 ? -13.297 -32.125 -24.969 1 95.81 372 SER B C 1
ATOM 5892 O O . SER B 1 372 ? -12.828 -32.719 -25.953 1 95.81 372 SER B O 1
ATOM 5894 N N . VAL B 1 373 ? -13.273 -30.875 -24.781 1 95.62 373 VAL B N 1
ATOM 5895 C CA . VAL B 1 373 ? -12.609 -30 -25.75 1 95.62 373 VAL B CA 1
ATOM 5896 C C . VAL B 1 373 ? -11.125 -30.359 -25.828 1 95.62 373 VAL B C 1
ATOM 5898 O O . VAL B 1 373 ? -10.555 -30.484 -26.906 1 95.62 373 VAL B O 1
ATOM 5901 N N . LEU B 1 374 ? -10.508 -30.547 -24.703 1 94.88 374 LEU B N 1
ATOM 5902 C CA . LEU B 1 374 ? -9.086 -30.891 -24.625 1 94.88 374 LEU B CA 1
ATOM 5903 C C . LEU B 1 374 ? -8.805 -32.219 -25.328 1 94.88 374 LEU B C 1
ATOM 5905 O O . LEU B 1 374 ? -7.852 -32.312 -26.109 1 94.88 374 LEU B O 1
ATOM 5909 N N . LYS B 1 375 ? -9.602 -33.188 -25.094 1 94.19 375 LYS B N 1
ATOM 5910 C CA . LYS B 1 375 ? -9.438 -34.5 -25.703 1 94.19 375 LYS B CA 1
ATOM 5911 C C . LYS B 1 375 ? -9.57 -34.406 -27.219 1 94.19 375 LYS B C 1
ATOM 5913 O O . LYS B 1 375 ? -8.82 -35.062 -27.953 1 94.19 375 LYS B O 1
ATOM 5918 N N . ASN B 1 376 ? -10.484 -33.594 -27.609 1 94 376 ASN B N 1
ATOM 5919 C CA . ASN B 1 376 ? -10.711 -33.438 -29.047 1 94 376 ASN B CA 1
ATOM 5920 C C . ASN B 1 376 ? -9.531 -32.781 -29.734 1 94 376 ASN B C 1
ATOM 5922 O O . ASN B 1 376 ? -9.172 -33.125 -30.859 1 94 376 ASN B O 1
ATOM 5926 N N . ILE B 1 377 ? -8.984 -31.766 -29.125 1 93.06 377 ILE B N 1
ATOM 5927 C CA . ILE B 1 377 ? -7.871 -31.031 -29.703 1 93.06 377 ILE B CA 1
ATOM 5928 C C . ILE B 1 377 ? -6.621 -31.906 -29.734 1 93.06 377 ILE B C 1
ATOM 5930 O O . ILE B 1 377 ? -5.836 -31.859 -30.672 1 93.06 377 ILE B O 1
ATOM 5934 N N . LEU B 1 378 ? -6.422 -32.688 -28.734 1 91.19 378 LEU B N 1
ATOM 5935 C CA . LEU B 1 378 ? -5.191 -33.438 -28.594 1 91.19 378 LEU B CA 1
ATOM 5936 C C . LEU B 1 378 ? -5.289 -34.781 -29.312 1 91.19 378 LEU B C 1
ATOM 5938 O O . LEU B 1 378 ? -4.305 -35.531 -29.391 1 91.19 378 LEU B O 1
ATOM 5942 N N . LYS B 1 379 ? -6.316 -35.156 -29.859 1 84.94 379 LYS B N 1
ATOM 5943 C CA . LYS B 1 379 ? -6.449 -36.344 -30.688 1 84.94 379 LYS B CA 1
ATOM 5944 C C . LYS B 1 379 ? -5.699 -36.188 -32 1 84.94 379 LYS B C 1
ATOM 5946 O O . LYS B 1 379 ? -5.711 -35.125 -32.594 1 84.94 379 LYS B O 1
#